Protein AF-0000000069990827 (afdb_homodimer)

Secondary structure (DSSP, 8-state):
--HHHHHHHHHHHHHT-HHHHHHHHT--HHHHHHHHHHHHHHHTS--EEEETTEEEE-HHHHHHHHHHHHHHHHHHHHHHH-SPPTT-SEEEEEEE-GGGIIIIIHHHHHHHHHH-TTEEEEEEE--HHHHHHHHHHTS-SEEEESS----TTEEEEEEE--EEEEEEESS---SBEEE---HHHHHHHHHH-GGGSS-SEEES-HHHHHHHHHHH--EEEEEHHHHHHHHHHTSEEEPTT---EE--EEEEEEGGG--HHHHHHHHHHHHHHHHT------B----/--HHHHHHHHHHHHHT-HHHHHHHHT--HHHHHHHHHHHHHHHTS--EEEETTEEEE-HHHHHHHHHHHHHHHHHHHHHHH-SPPTT-SEEEEEEE-GGGIIIIIHHHHHHHHHH-TTEEEEEEE--HHHHHHHHHHTS-SEEEESS----TTEEEEEEE--EEEEEEESS---SBEEE---HHHHHHHHHH-GGGSS-SEEES-HHHHHHHHHHH--EEEEEHHHHHHHHHHTSEEEPTT---EE--EEEEEEGGG--HHHHHHHHHHHHHHHH-------B-TT-

Sequence (574 aa):
MDIDLARTFLEIARCGSLVAAAEKLHVTQTAITARVQKLESQLDARLFVRNRAGARLTADGEAFVVYANQLVQTWDAARRNLPLPEGFNNMLHIGGEVSLCNPLILSWAKALREHIPTHALRTEIRDGEQLLRQLELGVLDAALVYQPTYWPGLQVEQLLEEKLILVRLVEQPDPYVYIDWGESFRRQHDAALPDKARAAASFNLGPVALQFILGNGGSGYFRTRVVQSYLDSGVMERVPKAPEFSYPTYLVYARERDSAALQKAFELLREIVRADTDWSQRWDPTTMDIDLARTFLEIARCGSLVAAAEKLHVTQTAITARVQKLESQLDARLFVRNRAGARLTADGEAFVVYANQLVQTWDAARRNLPLPEGFNNMLHIGGEVSLCNPLILSWAKALREHIPTHALRTEIRDGEQLLRQLELGVLDAALVYQPTYWPGLQVEQLLEEKLILVRLVEQPDPYVYIDWGESFRRQHDAALPDKARAAASFNLGPVALQFILGNGGSGYFRTRVVQSYLDSGVMERVPKAPEFSYPTYLVYARERDSAALQKAFELLREIVRADTDWSQRWDPTT

pLDDT: mean 87.71, std 11.28, range [26.8, 98.62]

Foldseek 3Di:
DPLVLLVLLLLCAVVQALCNSCVVVVHDSVVSVVSQVVVCVVVVHHQWDQDPVHTHGDPVVVVCNVVSVLSNVVVVLCVVCPPPPPQADAEAAEEEEPLCVPPQVVQLVVVCCVPVVNYHYHYYYDAPVVQQVCQVSVSHFKYKYQDDDDDPQKDKAFQDKKKWFKKWFPVAADDAEEEDQDDVCLVVVCVQPVVRSDGPHYYPHQVVVVVVCLVPTHMYIDICLQCVVVCVVVRMHTDPPDDMGIGTMMMMGGNVPDDPSVVVSVVSSSVVSVVSDRRHPCPPPPD/DPLVLLVLLLQCAVVQALCNSCVVVVHDSVVSVVSQVVVCVVVVHHQWDQDPVHTHGDPVVVVCNVVSVLSNVVVVLCVVCPPPPPQADEEAAEEEEPLCVPPQVVQLVVVCCVPVVNYHYHYYYDAPVVQQVCQVSVSHFKYKYQDDDDDPQKDKAFQDKKKWFKKWFPVAADDAEEEDQDDVCLVVCCVQPVVRSDGPHYYPHQVVVVVVCLVPTHMYIDICLQCVVVCVVVRMHTDPPDDMGIGTMMMMGGNVPDDPSVVVSVVSSSVVSVVSDRRHPCPPPPD

Solvent-accessible surface area (backbone atoms only — not comparable to full-atom values): 30481 Å² total; per-residue (Å²): 135,63,64,62,38,37,51,51,49,52,39,21,65,71,58,31,16,57,62,56,25,10,61,72,68,72,48,49,51,68,55,48,50,49,38,49,50,50,47,23,59,74,66,70,44,61,37,60,46,76,53,99,87,28,34,40,62,25,15,55,24,18,44,39,47,58,52,30,50,50,49,48,52,50,48,51,48,45,58,66,58,46,74,60,31,89,90,35,86,42,74,46,33,39,34,27,22,69,85,40,40,61,50,57,48,49,53,41,53,53,48,40,56,70,76,40,66,57,40,26,38,39,41,42,69,40,57,56,68,60,51,54,50,33,37,72,72,62,76,30,56,33,34,40,32,67,75,81,77,92,45,92,62,50,42,78,40,80,72,40,88,38,38,32,39,42,33,23,28,62,92,33,47,59,54,62,39,35,60,52,82,44,68,72,49,48,56,53,46,36,70,75,39,57,85,58,60,45,38,54,36,34,28,55,42,67,72,59,45,50,54,48,26,75,75,66,31,10,21,37,62,40,49,51,63,45,46,43,61,38,43,73,71,54,56,24,41,73,52,81,92,54,78,70,42,86,52,33,38,29,42,34,32,47,58,86,71,71,43,73,67,56,50,51,49,49,52,54,43,52,50,52,62,69,65,62,69,82,34,45,74,49,61,60,74,81,115,135,63,66,62,37,37,50,50,51,53,38,21,64,71,59,31,16,56,62,57,25,11,61,73,66,71,47,48,52,67,54,46,51,49,39,49,50,51,48,23,58,75,65,72,44,63,39,60,47,78,53,99,88,30,35,40,62,25,12,54,25,19,44,40,48,59,52,29,49,50,50,50,50,49,50,51,48,44,56,68,57,43,73,59,30,88,89,34,87,44,74,46,32,40,36,26,24,67,84,41,40,61,51,58,49,47,54,42,51,53,48,40,55,71,75,40,66,57,39,25,37,39,41,41,67,39,56,59,69,60,50,53,51,32,36,74,71,62,75,31,54,33,34,38,32,66,75,81,76,93,46,93,61,50,40,79,40,80,72,40,88,37,38,31,35,42,32,23,29,61,91,33,47,59,53,62,37,36,61,52,82,43,69,72,48,49,57,54,46,36,69,75,37,57,86,57,60,46,36,55,33,34,27,55,43,65,72,61,47,49,54,48,26,74,73,66,31,9,20,36,61,40,49,51,62,45,46,43,60,39,43,74,70,54,53,24,39,73,51,81,92,53,76,69,41,85,51,32,38,28,43,35,31,47,58,85,71,72,44,72,67,55,52,51,50,49,51,54,44,54,50,54,62,67,65,61,68,85,35,44,73,45,60,61,76,80,113

Nearest PDB structures (foldseek):
  4x6g-assembly1_D  TM=5.136E-01  e=3.764E-21  Pseudomonas aeruginosa PAO1
  5y2v-assembly1_C  TM=5.598E-01  e=6.022E-18  Synechocystis sp. PCC 6803 substr. Kazusa
  3k1n-assembly1_A  TM=5.178E-01  e=3.068E-19  Acinetobacter baylyi ADP1
  3k1m-assembly1_B  TM=5.231E-01  e=1.879E-18  Acinetobacter baylyi ADP1
  3k1p-assembly1_A  TM=5.487E-01  e=5.960E-16  Acinetobacter baylyi ADP1

InterPro domains:
  IPR000847 LysR, HTH, N-terminal domain [PF00126] (4-62)
  IPR000847 LysR, HTH, N-terminal domain [PR00039] (18-29)
  IPR000847 LysR, HTH, N-terminal domain [PR00039] (29-39)
  IPR000847 LysR, HTH, N-terminal domain [PR00039] (39-50)
  IPR000847 LysR, HTH, N-terminal domain [PS50931] (1-58)
  IPR005119 LysR, substrate-binding [PF03466] (88-271)
  IPR036388 Winged helix-like DNA-binding domain superfamily [G3DSA:1.10.10.10] (1-81)
  IPR036390 Winged helix DNA-binding domain superfamily [SSF46785] (1-101)

Organism: NCBI:txid53407

Structure (mmCIF, N/CA/C/O backbone):
data_AF-0000000069990827-model_v1
#
loop_
_entity.id
_entity.type
_entity.pdbx_description
1 polymer 'Transcriptional regulator'
#
loop_
_atom_site.group_PDB
_atom_site.id
_atom_site.type_symbol
_atom_site.label_atom_id
_atom_site.label_alt_id
_atom_site.label_comp_id
_atom_site.label_asym_id
_atom_site.label_entity_id
_atom_site.label_seq_id
_atom_site.pdbx_PDB_ins_code
_atom_site.Cartn_x
_atom_site.Cartn_y
_atom_site.Cartn_z
_atom_site.occupancy
_atom_site.B_iso_or_equiv
_atom_site.auth_seq_id
_atom_site.auth_comp_id
_atom_site.auth_asym_id
_atom_site.auth_atom_id
_atom_site.pdbx_PDB_model_num
ATOM 1 N N . MET A 1 1 ? 20.829 23.419 2.894 1 53.67 1 MET A N 1
ATOM 2 C CA . MET A 1 1 ? 20.887 22.603 1.685 1 53.67 1 MET A CA 1
ATOM 3 C C . MET A 1 1 ? 19.578 22.691 0.906 1 53.67 1 MET A C 1
ATOM 5 O O . MET A 1 1 ? 18.504 22.8 1.499 1 53.67 1 MET A O 1
ATOM 9 N N . ASP A 1 2 ? 19.657 23.075 -0.384 1 76.04 2 ASP A N 1
ATOM 10 C CA . ASP A 1 2 ? 18.623 23.215 -1.404 1 76.04 2 ASP A CA 1
ATOM 11 C C . ASP A 1 2 ? 18.049 21.855 -1.795 1 76.04 2 ASP A C 1
ATOM 13 O O . ASP A 1 2 ? 18.758 21.013 -2.349 1 76.04 2 ASP A O 1
ATOM 17 N N . ILE A 1 3 ? 16.899 21.576 -1.294 1 82.05 3 ILE A N 1
ATOM 18 C CA . ILE A 1 3 ? 16.224 20.305 -1.533 1 82.05 3 ILE A CA 1
ATOM 19 C C . ILE A 1 3 ? 16.263 19.971 -3.023 1 82.05 3 ILE A C 1
ATOM 21 O O . ILE A 1 3 ? 16.245 18.798 -3.403 1 82.05 3 ILE A O 1
ATOM 25 N N . ASP A 1 4 ? 16.414 20.967 -3.814 1 86.17 4 ASP A N 1
ATOM 26 C CA . ASP A 1 4 ? 16.439 20.774 -5.261 1 86.17 4 ASP A CA 1
ATOM 27 C C . ASP A 1 4 ? 17.71 20.048 -5.696 1 86.17 4 ASP A C 1
ATOM 29 O O . ASP A 1 4 ? 17.707 19.324 -6.694 1 86.17 4 ASP A O 1
ATOM 33 N N . LEU A 1 5 ? 18.697 20.236 -4.881 1 89.77 5 LEU A N 1
ATOM 34 C CA . LEU A 1 5 ? 19.936 19.524 -5.179 1 89.77 5 LEU A CA 1
ATOM 35 C C . LEU A 1 5 ? 19.756 18.021 -4.995 1 89.77 5 LEU A C 1
ATOM 37 O O . LEU A 1 5 ? 20.188 17.232 -5.839 1 89.77 5 LEU A O 1
ATOM 41 N N . ALA A 1 6 ? 19.073 17.72 -3.922 1 89.36 6 ALA A N 1
ATOM 42 C CA . ALA A 1 6 ? 18.823 16.306 -3.653 1 89.36 6 ALA A CA 1
ATOM 43 C C . ALA A 1 6 ? 17.883 15.707 -4.695 1 89.36 6 ALA A C 1
ATOM 45 O O . ALA A 1 6 ? 18.094 14.584 -5.159 1 89.36 6 ALA A O 1
ATOM 46 N N . ARG A 1 7 ? 16.924 16.429 -5.082 1 88.87 7 ARG A N 1
ATOM 47 C CA . ARG A 1 7 ? 15.974 15.977 -6.094 1 88.87 7 ARG A CA 1
ATOM 48 C C . ARG A 1 7 ? 16.661 15.784 -7.442 1 88.87 7 ARG A C 1
ATOM 50 O O . ARG A 1 7 ? 16.395 14.808 -8.147 1 88.87 7 ARG A O 1
ATOM 57 N N . THR A 1 8 ? 17.453 16.76 -7.753 1 90.71 8 THR A N 1
ATOM 58 C CA . THR A 1 8 ? 18.219 16.685 -8.992 1 90.71 8 THR A CA 1
ATOM 59 C C . THR A 1 8 ? 19.118 15.452 -8.998 1 90.71 8 THR A C 1
ATOM 61 O O . THR A 1 8 ? 19.159 14.712 -9.983 1 90.71 8 THR A O 1
ATOM 64 N N . PHE A 1 9 ? 19.737 15.219 -7.91 1 91.6 9 PHE A N 1
ATOM 65 C CA . PHE A 1 9 ? 20.607 14.059 -7.756 1 91.6 9 PHE A CA 1
ATOM 66 C C . PHE A 1 9 ? 19.829 12.766 -7.97 1 91.6 9 PHE A C 1
ATOM 68 O O . PHE A 1 9 ? 20.259 11.896 -8.73 1 91.6 9 PHE A O 1
ATOM 75 N N . LEU A 1 10 ? 18.716 12.715 -7.317 1 86.86 10 LEU A N 1
ATOM 76 C CA . LEU A 1 10 ? 17.924 11.493 -7.403 1 86.86 10 LEU A CA 1
ATOM 77 C C . LEU A 1 10 ? 17.427 11.266 -8.826 1 86.86 10 LEU A C 1
ATOM 79 O O . LEU A 1 10 ? 17.367 10.127 -9.294 1 86.86 10 LEU A O 1
ATOM 83 N N . GLU A 1 11 ? 17.134 12.319 -9.481 1 87.49 11 GLU A N 1
ATOM 84 C CA . GLU A 1 11 ? 16.649 12.198 -10.853 1 87.49 11 GLU A CA 1
ATOM 85 C C . GLU A 1 11 ? 17.758 11.728 -11.791 1 87.49 11 GLU A C 1
ATOM 87 O O . GLU A 1 11 ? 17.52 10.907 -12.678 1 87.49 11 GLU A O 1
ATOM 92 N N . ILE A 1 12 ? 18.89 12.233 -11.591 1 88.47 12 ILE A N 1
ATOM 93 C CA . ILE A 1 12 ? 20.025 11.802 -12.399 1 88.47 12 ILE A CA 1
ATOM 94 C C . ILE A 1 12 ? 20.315 10.326 -12.136 1 88.47 12 ILE A C 1
ATOM 96 O O . ILE A 1 12 ? 20.571 9.561 -13.069 1 88.47 12 ILE A O 1
ATOM 100 N N . ALA A 1 13 ? 20.306 10.014 -10.891 1 84.05 13 ALA A N 1
ATOM 101 C CA . ALA A 1 13 ? 20.572 8.628 -10.515 1 84.05 13 ALA A CA 1
ATOM 102 C C . ALA A 1 13 ? 19.585 7.678 -11.185 1 84.05 13 ALA A C 1
ATOM 104 O O . ALA A 1 13 ? 19.957 6.579 -11.603 1 84.05 13 ALA A O 1
ATOM 105 N N . ARG A 1 14 ? 18.449 8.107 -11.231 1 75.83 14 ARG A N 1
ATOM 106 C CA . ARG A 1 14 ? 17.385 7.292 -11.808 1 75.83 14 ARG A CA 1
ATOM 107 C C . ARG A 1 14 ? 17.526 7.199 -13.324 1 75.83 14 ARG A C 1
ATOM 109 O O . ARG A 1 14 ? 17.398 6.117 -13.899 1 75.83 14 ARG A O 1
ATOM 116 N N . CYS A 1 15 ? 17.823 8.343 -13.972 1 78.19 15 CYS A N 1
ATOM 117 C CA . CYS A 1 15 ? 17.874 8.432 -15.427 1 78.19 15 CYS A CA 1
ATOM 118 C C . CYS A 1 15 ? 19.212 7.931 -15.957 1 78.19 15 CYS A C 1
ATOM 120 O O . CYS A 1 15 ? 19.322 7.565 -17.129 1 78.19 15 CYS A O 1
ATOM 122 N N . GLY A 1 16 ? 20.202 7.974 -15.139 1 80.72 16 GLY A N 1
ATOM 123 C CA . GLY A 1 16 ? 21.549 7.622 -15.558 1 80.72 16 GLY A CA 1
ATOM 124 C C . GLY A 1 16 ? 22.16 8.631 -16.512 1 80.72 16 GLY A C 1
ATOM 125 O O . GLY A 1 16 ? 23.129 8.325 -17.21 1 80.72 16 GLY A O 1
ATOM 126 N N . SER A 1 17 ? 21.498 9.745 -16.614 1 86.62 17 SER A N 1
ATOM 127 C CA . SER A 1 17 ? 21.924 10.768 -17.563 1 86.62 17 SER A CA 1
ATOM 128 C C . SER A 1 17 ? 21.544 12.164 -17.08 1 86.62 17 SER A C 1
ATOM 130 O O . SER A 1 17 ? 20.434 12.376 -16.589 1 86.62 17 SER A O 1
ATOM 132 N N . LEU A 1 18 ? 22.555 13.095 -17.229 1 88.82 18 LEU A N 1
ATOM 133 C CA . LEU A 1 18 ? 22.286 14.478 -16.85 1 88.82 18 LEU A CA 1
ATOM 134 C C . LEU A 1 18 ? 21.304 15.126 -17.819 1 88.82 18 LEU A C 1
ATOM 136 O O . LEU A 1 18 ? 20.424 15.883 -17.404 1 88.82 18 LEU A O 1
ATOM 140 N N . VAL A 1 19 ? 21.485 14.722 -19.068 1 87.29 19 VAL A N 1
ATOM 141 C CA . VAL A 1 19 ? 20.63 15.303 -20.098 1 87.29 19 VAL A CA 1
ATOM 142 C C . VAL A 1 19 ? 19.192 14.828 -19.904 1 87.29 19 VAL A C 1
ATOM 144 O O . VAL A 1 19 ? 18.254 15.625 -19.973 1 87.29 19 VAL A O 1
ATOM 147 N N . ALA A 1 20 ? 19.115 13.588 -19.621 1 86.37 20 ALA A N 1
ATOM 148 C CA . ALA A 1 20 ? 17.783 13.028 -19.409 1 86.37 20 ALA A CA 1
ATOM 149 C C . ALA A 1 20 ? 17.129 13.626 -18.167 1 86.37 20 ALA A C 1
ATOM 151 O O . ALA A 1 20 ? 15.931 13.919 -18.168 1 86.37 20 ALA A O 1
ATOM 152 N N . ALA A 1 21 ? 17.875 13.77 -17.171 1 88.76 21 ALA A N 1
ATOM 153 C CA . ALA A 1 21 ? 17.376 14.374 -15.938 1 88.76 21 ALA A CA 1
ATOM 154 C C . ALA A 1 21 ? 16.952 15.822 -16.171 1 88.76 21 ALA A C 1
ATOM 156 O O . ALA A 1 21 ? 15.944 16.275 -15.622 1 88.76 21 ALA A O 1
ATOM 157 N N . ALA A 1 22 ? 17.696 16.535 -16.934 1 90.55 22 ALA A N 1
ATOM 158 C CA . ALA A 1 22 ? 17.364 17.921 -17.255 1 90.55 22 ALA A CA 1
ATOM 159 C C . ALA A 1 22 ? 16.017 18.012 -17.966 1 90.55 22 ALA A C 1
ATOM 161 O O . ALA A 1 22 ? 15.196 18.874 -17.645 1 90.55 22 ALA A O 1
ATOM 162 N N . GLU A 1 23 ? 15.847 17.15 -18.833 1 86.54 23 GLU A N 1
ATOM 163 C CA . GLU A 1 23 ? 14.584 17.099 -19.563 1 86.54 23 GLU A CA 1
ATOM 164 C C . GLU A 1 23 ? 13.416 16.808 -18.625 1 86.54 23 GLU A C 1
ATOM 166 O O . GLU A 1 23 ? 12.376 17.466 -18.698 1 86.54 23 GLU A O 1
ATOM 171 N N . LYS A 1 24 ? 13.723 15.902 -17.772 1 82.15 24 LYS A N 1
ATOM 172 C CA . LYS A 1 24 ? 12.669 15.47 -16.858 1 82.15 24 LYS A CA 1
ATOM 173 C C . LYS A 1 24 ? 12.318 16.574 -15.864 1 82.15 24 LYS A C 1
ATOM 175 O O . LYS A 1 24 ? 11.151 16.746 -15.507 1 82.15 24 LYS A O 1
ATOM 180 N N . LEU A 1 25 ? 13.271 17.297 -15.468 1 84.79 25 LEU A N 1
ATOM 181 C CA . LEU A 1 25 ? 13.081 18.329 -14.455 1 84.79 25 LEU A CA 1
ATOM 182 C C . LEU A 1 25 ? 12.794 19.68 -15.101 1 84.79 25 LEU A C 1
ATOM 184 O O . LEU A 1 25 ? 12.656 20.689 -14.406 1 84.79 25 LEU A O 1
ATOM 188 N N . HIS A 1 26 ? 12.739 19.656 -16.385 1 87.82 26 HIS A N 1
ATOM 189 C CA . HIS A 1 26 ? 12.43 20.856 -17.155 1 87.82 26 HIS A CA 1
ATOM 190 C C . HIS A 1 26 ? 13.405 21.983 -16.834 1 87.82 26 HIS A C 1
ATOM 192 O O . HIS A 1 26 ? 12.988 23.109 -16.552 1 87.82 26 HIS A O 1
ATOM 198 N N . VAL A 1 27 ? 14.63 21.632 -16.806 1 89.57 27 VAL A N 1
ATOM 199 C CA . VAL A 1 27 ? 15.712 22.596 -16.636 1 89.57 27 VAL A CA 1
ATOM 200 C C . VAL A 1 27 ? 16.79 22.355 -17.689 1 89.57 27 VAL A C 1
ATOM 202 O O . VAL A 1 27 ? 16.731 21.372 -18.433 1 89.57 27 VAL A O 1
ATOM 205 N N . THR A 1 28 ? 17.686 23.332 -17.836 1 89.21 28 THR A N 1
ATOM 206 C CA . THR A 1 28 ? 18.769 23.19 -18.803 1 89.21 28 THR A CA 1
ATOM 207 C C . THR A 1 28 ? 19.844 22.244 -18.276 1 89.21 28 THR A C 1
ATOM 209 O O . THR A 1 28 ? 19.953 22.031 -17.067 1 89.21 28 THR A O 1
ATOM 212 N N . GLN A 1 29 ? 20.478 21.719 -19.2 1 88.16 29 GLN A N 1
ATOM 213 C CA . GLN A 1 29 ? 21.592 20.851 -18.833 1 88.16 29 GLN A CA 1
ATOM 214 C C . GLN A 1 29 ? 22.625 21.605 -18.001 1 88.16 29 GLN A C 1
ATOM 216 O O . GLN A 1 29 ? 23.231 21.037 -17.09 1 88.16 29 GLN A O 1
ATOM 221 N N . THR A 1 30 ? 22.785 22.834 -18.338 1 91.19 30 THR A N 1
ATOM 222 C CA . THR A 1 30 ? 23.729 23.663 -17.597 1 91.19 30 THR A CA 1
ATOM 223 C C . THR A 1 30 ? 23.287 23.819 -16.144 1 91.19 30 THR A C 1
ATOM 225 O O . THR A 1 30 ? 24.112 23.772 -15.23 1 91.19 30 THR A O 1
ATOM 228 N N . ALA A 1 31 ? 22.014 23.967 -15.976 1 91.43 31 ALA A N 1
ATOM 229 C CA . ALA A 1 31 ? 21.46 24.109 -14.632 1 91.43 31 ALA A CA 1
ATOM 230 C C . ALA A 1 31 ? 21.645 22.828 -13.824 1 91.43 31 ALA A C 1
ATOM 232 O O . ALA A 1 31 ? 22.006 22.876 -12.645 1 91.43 31 ALA A O 1
ATOM 233 N N . ILE A 1 32 ? 21.363 21.725 -14.457 1 92.54 32 ILE A N 1
ATOM 234 C CA . ILE A 1 32 ? 21.517 20.43 -13.804 1 92.54 32 ILE A CA 1
ATOM 235 C C . ILE A 1 32 ? 22.975 20.229 -13.395 1 92.54 32 ILE A C 1
ATOM 237 O O . ILE A 1 32 ? 23.257 19.74 -12.298 1 92.54 32 ILE A O 1
ATOM 241 N N . THR A 1 33 ? 23.9 20.561 -14.255 1 91.5 33 THR A N 1
ATOM 242 C CA . THR A 1 33 ? 25.328 20.417 -13.994 1 91.5 33 THR A CA 1
ATOM 243 C C . THR A 1 33 ? 25.757 21.301 -12.827 1 91.5 33 THR A C 1
ATOM 245 O O . THR A 1 33 ? 26.511 20.865 -11.955 1 91.5 33 THR A O 1
ATOM 248 N N . ALA A 1 34 ? 25.234 22.456 -12.832 1 92.95 34 ALA A N 1
ATOM 249 C CA . ALA A 1 34 ? 25.552 23.388 -11.753 1 92.95 34 ALA A CA 1
ATOM 250 C C . ALA A 1 34 ? 25.038 22.872 -10.413 1 92.95 34 ALA A C 1
ATOM 252 O O . ALA A 1 34 ? 25.708 23.015 -9.387 1 92.95 34 ALA A O 1
ATOM 253 N N . ARG A 1 35 ? 23.85 22.36 -10.395 1 92.54 35 ARG A N 1
ATOM 254 C CA . ARG A 1 35 ? 23.247 21.811 -9.184 1 92.54 35 ARG A CA 1
ATOM 255 C C . ARG A 1 35 ? 24.076 20.654 -8.636 1 92.54 35 ARG A C 1
ATOM 257 O O . ARG A 1 35 ? 24.286 20.554 -7.425 1 92.54 35 ARG A O 1
ATOM 264 N N . VAL A 1 36 ? 24.571 19.858 -9.571 1 92.08 36 VAL A N 1
ATOM 265 C CA . VAL A 1 36 ? 25.368 18.703 -9.17 1 92.08 36 VAL A CA 1
ATOM 266 C C . VAL A 1 36 ? 26.699 19.171 -8.586 1 92.08 36 VAL A C 1
ATOM 268 O O . VAL A 1 36 ? 27.144 18.663 -7.554 1 92.08 36 VAL A O 1
ATOM 271 N N . GLN A 1 37 ? 27.271 20.075 -9.25 1 92.62 37 GLN A N 1
ATOM 272 C CA . GLN A 1 37 ? 28.549 20.606 -8.788 1 92.62 37 GLN A CA 1
ATOM 273 C C . GLN A 1 37 ? 28.413 21.245 -7.409 1 92.62 37 GLN A C 1
ATOM 275 O O . GLN A 1 37 ? 29.274 21.063 -6.547 1 92.62 37 GLN A O 1
ATOM 280 N N . LYS A 1 38 ? 27.376 21.999 -7.297 1 92.03 38 LYS A N 1
ATOM 281 C CA . LYS A 1 38 ? 27.122 22.632 -6.006 1 92.03 38 LYS A CA 1
ATOM 282 C C . LYS A 1 38 ? 26.936 21.588 -4.909 1 92.03 38 LYS A C 1
ATOM 284 O O . LYS A 1 38 ? 27.491 21.722 -3.817 1 92.03 38 LYS A O 1
ATOM 289 N N . LEU A 1 39 ? 26.158 20.583 -5.154 1 91.76 39 LEU A N 1
ATOM 290 C CA . LEU A 1 39 ? 25.908 19.506 -4.202 1 91.76 39 LEU A CA 1
ATOM 291 C C . LEU A 1 39 ? 27.205 18.792 -3.837 1 91.76 39 LEU A C 1
ATOM 293 O O . LEU A 1 39 ? 27.469 18.538 -2.659 1 91.76 39 LEU A O 1
ATOM 297 N N . GLU A 1 40 ? 28.009 18.489 -4.873 1 92.81 40 GLU A N 1
ATOM 298 C CA . GLU A 1 40 ? 29.282 17.808 -4.655 1 92.81 40 GLU A CA 1
ATOM 299 C C . GLU A 1 40 ? 30.239 18.675 -3.841 1 92.81 40 GLU A C 1
ATOM 301 O O . GLU A 1 40 ? 30.969 18.168 -2.987 1 92.81 40 GLU A O 1
ATOM 306 N N . SER A 1 41 ? 30.149 19.95 -4.132 1 90.22 41 SER A N 1
ATOM 307 C CA . SER A 1 41 ? 30.977 20.893 -3.386 1 90.22 41 SER A CA 1
ATOM 308 C C . SER A 1 41 ? 30.571 20.944 -1.917 1 90.22 41 SER A C 1
ATOM 310 O O . SER A 1 41 ? 31.428 20.978 -1.031 1 90.22 41 SER A O 1
ATOM 312 N N . GLN A 1 42 ? 29.323 20.95 -1.66 1 87.83 42 GLN A N 1
ATOM 313 C CA . GLN A 1 42 ? 28.808 21.014 -0.296 1 87.83 42 GLN A CA 1
ATOM 314 C C . GLN A 1 42 ? 29.157 19.75 0.484 1 87.83 42 GLN A C 1
ATOM 316 O O . GLN A 1 42 ? 29.395 19.805 1.692 1 87.83 42 GLN A O 1
ATOM 321 N N . LEU A 1 43 ? 29.179 18.696 -0.254 1 86.87 43 LEU A N 1
ATOM 322 C CA . LEU A 1 43 ? 29.417 17.409 0.39 1 86.87 43 LEU A CA 1
ATOM 323 C C . LEU A 1 43 ? 30.9 17.054 0.363 1 86.87 43 LEU A C 1
ATOM 325 O O . LEU A 1 43 ? 31.324 16.094 1.011 1 86.87 43 LEU A O 1
ATOM 329 N N . ASP A 1 44 ? 31.64 17.883 -0.368 1 86.88 44 ASP A N 1
ATOM 330 C CA . ASP A 1 44 ? 33.054 17.604 -0.596 1 86.88 44 ASP A CA 1
ATOM 331 C C . ASP A 1 44 ? 33.259 16.176 -1.097 1 86.88 44 ASP A C 1
ATOM 333 O O . ASP A 1 44 ? 34.064 15.427 -0.54 1 86.88 44 ASP A O 1
ATOM 337 N N . ALA A 1 45 ? 32.436 15.811 -2.082 1 88.19 45 ALA A N 1
ATOM 338 C CA . ALA A 1 45 ? 32.47 14.477 -2.676 1 88.19 45 ALA A CA 1
ATOM 339 C C . ALA A 1 45 ? 31.966 14.504 -4.116 1 88.19 45 ALA A C 1
ATOM 341 O O . ALA A 1 45 ? 31.127 15.336 -4.471 1 88.19 45 ALA A O 1
ATOM 342 N N . ARG A 1 46 ? 32.505 13.627 -4.927 1 91.07 46 ARG A N 1
ATOM 343 C CA . ARG A 1 46 ? 31.975 13.407 -6.268 1 91.07 46 ARG A CA 1
ATOM 344 C C . ARG A 1 46 ? 30.895 12.331 -6.261 1 91.07 46 ARG A C 1
ATOM 346 O O . ARG A 1 46 ? 31.095 11.247 -5.708 1 91.07 46 ARG A O 1
ATOM 353 N N . LEU A 1 47 ? 29.808 12.753 -6.791 1 90.61 47 LEU A N 1
ATOM 354 C CA . LEU A 1 47 ? 28.665 11.852 -6.692 1 90.61 47 LEU A CA 1
ATOM 355 C C . LEU A 1 47 ? 28.451 11.099 -8.001 1 90.61 47 LEU A C 1
ATOM 357 O O . LEU A 1 47 ? 27.835 10.031 -8.014 1 90.61 47 LEU A O 1
ATOM 361 N N . PHE A 1 48 ? 29.017 11.677 -9.104 1 92.3 48 PHE A N 1
ATOM 362 C CA . PHE A 1 48 ? 28.838 11.062 -10.413 1 92.3 48 PHE A CA 1
ATOM 363 C C . PHE A 1 48 ? 30.163 10.982 -11.161 1 92.3 48 PHE A C 1
ATOM 365 O O . PHE A 1 48 ? 31.024 11.85 -11.003 1 92.3 48 PHE A O 1
ATOM 372 N N . VAL A 1 49 ? 30.243 9.803 -11.874 1 89.39 49 VAL A N 1
ATOM 373 C CA . VAL A 1 49 ? 31.257 9.722 -12.919 1 89.39 49 VAL A CA 1
ATOM 374 C C . VAL A 1 49 ? 30.613 9.955 -14.284 1 89.39 49 VAL A C 1
ATOM 376 O O . VAL A 1 49 ? 29.628 9.299 -14.632 1 89.39 49 VAL A O 1
ATOM 379 N N . ARG A 1 50 ? 31.113 11.009 -14.897 1 82.5 50 ARG A N 1
ATOM 380 C CA . ARG A 1 50 ? 30.53 11.373 -16.185 1 82.5 50 ARG A CA 1
ATOM 381 C C . ARG A 1 50 ? 31.354 10.81 -17.338 1 82.5 50 ARG A C 1
ATOM 383 O O . ARG A 1 50 ? 32.585 10.875 -17.318 1 82.5 50 ARG A O 1
ATOM 390 N N . ASN A 1 51 ? 30.742 9.919 -18.044 1 76.12 51 ASN A N 1
ATOM 391 C CA . ASN A 1 51 ? 31.376 9.427 -19.262 1 76.12 51 ASN A CA 1
ATOM 392 C C . ASN A 1 51 ? 30.444 9.54 -20.465 1 76.12 51 ASN A C 1
ATOM 394 O O . ASN A 1 51 ? 29.396 10.183 -20.385 1 76.12 51 ASN A O 1
ATOM 398 N N . ARG A 1 52 ? 30.933 9.085 -21.685 1 70.99 52 ARG A N 1
ATOM 399 C CA . ARG A 1 52 ? 30.162 9.156 -22.922 1 70.99 52 ARG A CA 1
ATOM 400 C C . ARG A 1 52 ? 28.832 8.422 -22.782 1 70.99 52 ARG A C 1
ATOM 402 O O . ARG A 1 52 ? 27.854 8.768 -23.447 1 70.99 52 ARG A O 1
ATOM 409 N N . ALA A 1 53 ? 28.789 7.503 -21.886 1 66.69 53 ALA A N 1
ATOM 410 C CA . ALA A 1 53 ? 27.61 6.657 -21.719 1 66.69 53 ALA A CA 1
ATOM 411 C C . ALA A 1 53 ? 26.601 7.302 -20.773 1 66.69 53 ALA A C 1
ATOM 413 O O . ALA A 1 53 ? 25.461 6.844 -20.666 1 66.69 53 ALA A O 1
ATOM 414 N N . GLY A 1 54 ? 26.948 8.423 -20.168 1 79.98 54 GLY A N 1
ATOM 415 C CA . GLY A 1 54 ? 26.038 9.09 -19.25 1 79.98 54 GLY A CA 1
ATOM 416 C C . GLY A 1 54 ? 26.653 9.356 -17.889 1 79.98 54 GLY A C 1
ATOM 417 O O . GLY A 1 54 ? 27.835 9.692 -17.79 1 79.98 54 GLY A O 1
ATOM 418 N N . ALA A 1 55 ? 25.784 9.444 -16.892 1 85.69 55 ALA A N 1
ATOM 419 C CA . ALA A 1 55 ? 26.201 9.726 -15.521 1 85.69 55 ALA A CA 1
ATOM 420 C C . ALA A 1 55 ? 25.976 8.516 -14.619 1 85.69 55 ALA A C 1
ATOM 422 O O . ALA A 1 55 ? 24.854 8.017 -14.507 1 85.69 55 ALA A O 1
ATOM 423 N N . ARG A 1 56 ? 27.077 8.023 -14.098 1 82.52 56 ARG A N 1
ATOM 424 C CA . ARG A 1 56 ? 27.008 6.897 -13.173 1 82.52 56 ARG A CA 1
ATOM 425 C C . ARG A 1 56 ? 27.383 7.325 -11.758 1 82.52 56 ARG A C 1
ATOM 427 O O . ARG A 1 56 ? 28.251 8.181 -11.573 1 82.52 56 ARG A O 1
ATOM 434 N N . LEU A 1 57 ? 26.708 6.728 -10.83 1 82.06 57 LEU A N 1
ATOM 435 C CA . LEU A 1 57 ? 26.949 7.076 -9.434 1 82.06 57 LEU A CA 1
ATOM 436 C C . LEU A 1 57 ? 28.33 6.607 -8.988 1 82.06 57 LEU A C 1
ATOM 438 O O . LEU A 1 57 ? 28.771 5.517 -9.36 1 82.06 57 LEU A O 1
ATOM 442 N N . THR A 1 58 ? 29.092 7.503 -8.304 1 80.8 58 THR A N 1
ATOM 443 C CA . THR A 1 58 ? 30.266 7.08 -7.549 1 80.8 58 THR A CA 1
ATOM 444 C C . THR A 1 58 ? 29.854 6.314 -6.295 1 80.8 58 THR A C 1
ATOM 446 O O . THR A 1 58 ? 28.663 6.166 -6.014 1 80.8 58 THR A O 1
ATOM 449 N N . ALA A 1 59 ? 30.835 5.921 -5.571 1 69.6 59 ALA A N 1
ATOM 450 C CA . ALA A 1 59 ? 30.555 5.295 -4.282 1 69.6 59 ALA A CA 1
ATOM 451 C C . ALA A 1 59 ? 29.858 6.272 -3.339 1 69.6 59 ALA A C 1
ATOM 453 O O . ALA A 1 59 ? 28.896 5.908 -2.658 1 69.6 59 ALA A O 1
ATOM 454 N N . ASP A 1 60 ? 30.341 7.409 -3.38 1 77.39 60 ASP A N 1
ATOM 455 C CA . ASP A 1 60 ? 29.726 8.465 -2.582 1 77.39 60 ASP A CA 1
ATOM 456 C C . ASP A 1 60 ? 28.316 8.776 -3.076 1 77.39 60 ASP A C 1
ATOM 458 O O . ASP A 1 60 ? 27.42 9.059 -2.277 1 77.39 60 ASP A O 1
ATOM 462 N N . GLY A 1 61 ? 28.108 8.744 -4.338 1 81.31 61 GLY A N 1
ATOM 463 C CA . GLY A 1 61 ? 26.788 8.967 -4.907 1 81.31 61 GLY A CA 1
ATOM 464 C C . GLY A 1 61 ? 25.772 7.923 -4.486 1 81.31 61 GLY A C 1
ATOM 465 O O . GLY A 1 61 ? 24.636 8.257 -4.143 1 81.31 61 GLY A O 1
ATOM 466 N N . GLU A 1 62 ? 26.137 6.784 -4.453 1 70.07 62 GLU A N 1
ATOM 467 C CA . GLU A 1 62 ? 25.262 5.69 -4.043 1 70.07 62 GLU A CA 1
ATOM 468 C C . GLU A 1 62 ? 24.861 5.823 -2.577 1 70.07 62 GLU A C 1
ATOM 470 O O . GLU A 1 62 ? 23.694 5.636 -2.228 1 70.07 62 GLU A O 1
ATOM 475 N N . ALA A 1 63 ? 25.912 6.07 -1.762 1 66.78 63 ALA A N 1
ATOM 476 C CA . ALA A 1 63 ? 25.629 6.301 -0.348 1 66.78 63 ALA A CA 1
ATOM 477 C C . ALA A 1 63 ? 24.665 7.47 -0.165 1 66.78 63 ALA A C 1
ATOM 479 O O . ALA A 1 63 ? 23.783 7.427 0.696 1 66.78 63 ALA A O 1
ATOM 480 N N . PHE A 1 64 ? 24.818 8.385 -1.041 1 79.57 64 PHE A N 1
ATOM 481 C CA . PHE A 1 64 ? 24.041 9.608 -0.879 1 79.57 64 PHE A CA 1
ATOM 482 C C . PHE A 1 64 ? 22.598 9.395 -1.321 1 79.57 64 PHE A C 1
ATOM 484 O O . PHE A 1 64 ? 21.708 10.161 -0.945 1 79.57 64 PHE A O 1
ATOM 491 N N . VAL A 1 65 ? 22.348 8.301 -2.08 1 76.25 65 VAL A N 1
ATOM 492 C CA . VAL A 1 65 ? 20.988 8.031 -2.535 1 76.25 65 VAL A CA 1
ATOM 493 C C . VAL A 1 65 ? 20.063 7.866 -1.331 1 76.25 65 VAL A C 1
ATOM 495 O O . VAL A 1 65 ? 18.956 8.409 -1.312 1 76.25 65 VAL A O 1
ATOM 498 N N . VAL A 1 66 ? 20.543 7.236 -0.371 1 63.57 66 VAL A N 1
ATOM 499 C CA . VAL A 1 66 ? 19.753 6.988 0.831 1 63.57 66 VAL A CA 1
ATOM 500 C C . VAL A 1 66 ? 19.467 8.308 1.542 1 63.57 66 VAL A C 1
ATOM 502 O O . VAL A 1 66 ? 18.319 8.597 1.888 1 63.57 66 VAL A O 1
ATOM 505 N N . TYR A 1 67 ? 20.498 9.083 1.634 1 72.96 67 TYR A N 1
ATOM 506 C CA . TYR A 1 67 ? 20.36 10.364 2.317 1 72.96 67 TYR A CA 1
ATOM 507 C C . TYR A 1 67 ? 19.492 11.323 1.511 1 72.96 67 TYR A C 1
ATOM 509 O O . TYR A 1 67 ? 18.675 12.054 2.074 1 72.96 67 TYR A O 1
ATOM 517 N N . ALA A 1 68 ? 19.716 11.252 0.222 1 82.58 68 ALA A N 1
ATOM 518 C CA . ALA A 1 68 ? 18.942 12.142 -0.64 1 82.58 68 ALA A CA 1
ATOM 519 C C . ALA A 1 68 ? 17.451 11.831 -0.552 1 82.58 68 ALA A C 1
ATOM 521 O O . ALA A 1 68 ? 16.625 12.741 -0.445 1 82.58 68 ALA A O 1
ATOM 522 N N . ASN A 1 69 ? 17.2 10.555 -0.536 1 74.2 69 ASN A N 1
ATOM 523 C CA . ASN A 1 69 ? 15.807 10.142 -0.4 1 74.2 69 ASN A CA 1
ATOM 524 C C . ASN A 1 69 ? 15.215 10.595 0.932 1 74.2 69 ASN A C 1
ATOM 526 O O . ASN A 1 69 ? 14.098 11.111 0.976 1 74.2 69 ASN A O 1
ATOM 530 N N . GLN A 1 70 ? 15.976 10.424 1.934 1 71.25 70 GLN A N 1
ATOM 531 C CA . GLN A 1 70 ? 15.536 10.831 3.264 1 71.25 70 GLN A CA 1
ATOM 532 C C . GLN A 1 70 ? 15.3 12.338 3.329 1 71.25 70 GLN A C 1
ATOM 534 O O . GLN A 1 70 ? 14.314 12.793 3.913 1 71.25 70 GLN A O 1
ATOM 539 N N . LEU A 1 71 ? 16.211 13.052 2.672 1 79.2 71 LEU A N 1
ATOM 540 C CA . LEU A 1 71 ? 16.094 14.506 2.66 1 79.2 71 LEU A CA 1
ATOM 541 C C . LEU A 1 71 ? 14.827 14.944 1.932 1 79.2 71 LEU A C 1
ATOM 543 O O . LEU A 1 71 ? 14.076 15.782 2.433 1 79.2 71 LEU A O 1
ATOM 547 N N . VAL A 1 72 ? 14.645 14.276 0.882 1 80.87 72 VAL A N 1
ATOM 548 C CA . VAL A 1 72 ? 13.495 14.665 0.071 1 80.87 72 VAL A CA 1
ATOM 549 C C . VAL A 1 72 ? 12.203 14.275 0.785 1 80.87 72 VAL A C 1
ATOM 551 O O . VAL A 1 72 ? 11.262 15.069 0.858 1 80.87 72 VAL A O 1
ATOM 554 N N . GLN A 1 73 ? 12.188 13.122 1.364 1 73.35 73 GLN A N 1
ATOM 555 C CA . GLN A 1 73 ? 11.005 12.663 2.085 1 73.35 73 GLN A CA 1
ATOM 556 C C . GLN A 1 73 ? 10.713 13.557 3.287 1 73.35 73 GLN A C 1
ATOM 558 O O . GLN A 1 73 ? 9.559 13.907 3.541 1 73.35 73 GLN A O 1
ATOM 563 N N . THR A 1 74 ? 11.735 13.913 3.963 1 71.64 74 THR A N 1
ATOM 564 C CA . THR A 1 74 ? 11.59 14.762 5.141 1 71.64 74 THR A CA 1
ATOM 565 C C . THR A 1 74 ? 11.094 16.151 4.75 1 71.64 74 THR A C 1
ATOM 567 O O . THR A 1 74 ? 10.2 16.702 5.396 1 71.64 74 THR A O 1
ATOM 570 N N . TRP A 1 75 ? 11.697 16.622 3.679 1 74.53 75 TRP A N 1
ATOM 571 C CA . TRP A 1 75 ? 11.283 17.935 3.195 1 74.53 75 TRP A CA 1
ATOM 572 C C . TRP A 1 75 ? 9.822 17.919 2.759 1 74.53 75 TRP A C 1
ATOM 574 O O . TRP A 1 75 ? 9.052 18.814 3.116 1 74.53 75 TRP A O 1
ATOM 584 N N . ASP A 1 76 ? 9.507 16.879 2.044 1 74.59 76 ASP A N 1
ATOM 585 C CA . ASP A 1 76 ? 8.13 16.763 1.574 1 74.59 76 ASP A CA 1
ATOM 586 C C . ASP A 1 76 ? 7.158 16.639 2.745 1 74.59 76 ASP A C 1
ATOM 588 O O . ASP A 1 76 ? 6.083 17.243 2.733 1 74.59 76 ASP A O 1
ATOM 592 N N . ALA A 1 77 ? 7.563 15.902 3.689 1 70.97 77 ALA A N 1
ATOM 593 C CA . ALA A 1 77 ? 6.747 15.771 4.893 1 70.97 77 ALA A CA 1
ATOM 594 C C . ALA A 1 77 ? 6.611 17.111 5.612 1 70.97 77 ALA A C 1
ATOM 596 O O . ALA A 1 77 ? 5.523 17.468 6.071 1 70.97 77 ALA A O 1
ATOM 597 N N . ALA A 1 78 ? 7.68 17.821 5.686 1 73.22 78 ALA A N 1
ATOM 598 C CA . ALA A 1 78 ? 7.66 19.128 6.337 1 73.22 78 ALA A CA 1
ATOM 599 C C . ALA A 1 78 ? 6.721 20.088 5.611 1 73.22 78 ALA A C 1
ATOM 601 O O . ALA A 1 78 ? 5.953 20.814 6.246 1 73.22 78 ALA A O 1
ATOM 602 N N . ARG A 1 79 ? 6.869 20.03 4.353 1 71.7 79 ARG A N 1
ATOM 603 C CA . ARG A 1 79 ? 6.041 20.914 3.54 1 71.7 79 ARG A CA 1
ATOM 604 C C . ARG A 1 79 ? 4.561 20.588 3.709 1 71.7 79 ARG A C 1
ATOM 606 O O . ARG A 1 79 ? 3.713 21.48 3.651 1 71.7 79 ARG A O 1
ATOM 613 N N . ARG A 1 80 ? 4.337 19.375 3.863 1 69.16 80 ARG A N 1
ATOM 614 C CA . ARG A 1 80 ? 2.956 18.926 4.01 1 69.16 80 ARG A CA 1
ATOM 615 C C . ARG A 1 80 ? 2.421 19.249 5.401 1 69.16 80 ARG A C 1
ATOM 617 O O . ARG A 1 80 ? 1.227 19.505 5.569 1 69.16 80 ARG A O 1
ATOM 624 N N . ASN A 1 81 ? 3.345 19.193 6.288 1 68.68 81 ASN A N 1
ATOM 625 C CA . ASN A 1 81 ? 2.912 19.249 7.681 1 68.68 81 ASN A CA 1
ATOM 626 C C . ASN A 1 81 ? 2.999 20.667 8.238 1 68.68 81 ASN A C 1
ATOM 628 O O . ASN A 1 81 ? 2.458 20.952 9.308 1 68.68 81 ASN A O 1
ATOM 632 N N . LEU A 1 82 ? 3.79 21.585 7.497 1 68.57 82 LEU A N 1
ATOM 633 C CA . LEU A 1 82 ? 3.936 22.958 7.968 1 68.57 82 LEU A CA 1
ATOM 634 C C . LEU A 1 82 ? 3.473 23.949 6.906 1 68.57 82 LEU A C 1
ATOM 636 O O . LEU A 1 82 ? 3.629 23.7 5.708 1 68.57 82 LEU A O 1
ATOM 640 N N . PRO A 1 83 ? 2.987 25.068 7.186 1 70.09 83 PRO A N 1
ATOM 641 C CA . PRO A 1 83 ? 2.617 25.36 8.573 1 70.09 83 PRO A CA 1
ATOM 642 C C . PRO A 1 83 ? 1.41 24.551 9.045 1 70.09 83 PRO A C 1
ATOM 644 O O . PRO A 1 83 ? 0.681 23.989 8.224 1 70.09 83 PRO A O 1
ATOM 647 N N . LEU A 1 84 ? 1.22 24.531 10.32 1 76.35 84 LEU A N 1
ATOM 648 C CA . LEU A 1 84 ? 0.077 23.839 10.905 1 76.35 84 LEU A CA 1
ATOM 649 C C . LEU A 1 84 ? -1.23 24.523 10.517 1 76.35 84 LEU A C 1
ATOM 651 O O . LEU A 1 84 ? -1.251 25.729 10.258 1 76.35 84 LEU A O 1
ATOM 655 N N . PRO A 1 85 ? -2.25 23.635 10.332 1 76.2 85 PRO A N 1
ATOM 656 C CA . PRO A 1 85 ? -3.555 24.264 10.113 1 76.2 85 PRO A CA 1
ATOM 657 C C . PRO A 1 85 ? -3.9 25.297 11.183 1 76.2 85 PRO A C 1
ATOM 659 O O . PRO A 1 85 ? -3.39 25.222 12.305 1 76.2 85 PRO A O 1
ATOM 662 N N . GLU A 1 86 ? -4.657 26.243 10.758 1 77.48 86 GLU A N 1
ATOM 663 C CA . GLU A 1 86 ? -5.051 27.299 11.686 1 77.48 86 GLU A CA 1
ATOM 664 C C . GLU A 1 86 ? -5.738 26.722 12.92 1 77.48 86 GLU A C 1
ATOM 666 O O . GLU A 1 86 ? -6.594 25.843 12.806 1 77.48 86 GLU A O 1
ATOM 671 N N . GLY A 1 87 ? -5.314 27.125 14.031 1 78.27 87 GLY A N 1
ATOM 672 C CA . GLY A 1 87 ? -5.962 26.731 15.272 1 78.27 87 GLY A CA 1
ATOM 673 C C . GLY A 1 87 ? -5.305 25.536 15.936 1 78.27 87 GLY A C 1
ATOM 674 O O . GLY A 1 87 ? -5.669 25.161 17.052 1 78.27 87 GLY A O 1
ATOM 675 N N . PHE A 1 88 ? -4.369 25.004 15.199 1 83.28 88 PHE A N 1
ATOM 676 C CA . PHE A 1 88 ? -3.711 23.835 15.77 1 83.28 88 PHE A CA 1
ATOM 677 C C . PHE A 1 88 ? -2.255 24.141 16.101 1 83.28 88 PHE A C 1
ATOM 679 O O . PHE A 1 88 ? -1.595 24.896 15.383 1 83.28 88 PHE A O 1
ATOM 686 N N . ASN A 1 89 ? -1.78 23.588 17.183 1 77.63 89 ASN A N 1
ATOM 687 C CA . ASN A 1 89 ? -0.41 23.858 17.606 1 77.63 89 ASN A CA 1
ATOM 688 C C . ASN A 1 89 ? 0.482 22.632 17.432 1 77.63 89 ASN A C 1
ATOM 690 O O . ASN A 1 89 ? 1.705 22.727 17.554 1 77.63 89 ASN A O 1
ATOM 694 N N . ASN A 1 90 ? -0.195 21.58 17.231 1 85.76 90 ASN A N 1
ATOM 695 C CA . ASN A 1 90 ? 0.57 20.345 17.092 1 85.76 90 ASN A CA 1
ATOM 696 C C . ASN A 1 90 ? -0.084 19.389 16.099 1 85.76 90 ASN A C 1
ATOM 698 O O . ASN A 1 90 ? -1.236 19.585 15.709 1 85.76 90 ASN A O 1
ATOM 702 N N . MET A 1 91 ? 0.767 18.477 15.687 1 88.43 91 MET A N 1
ATOM 703 C CA . MET A 1 91 ? 0.307 17.484 14.721 1 88.43 91 MET A CA 1
ATOM 704 C C . MET A 1 91 ? 0.62 16.071 15.202 1 88.43 91 MET A C 1
ATOM 706 O O . MET A 1 91 ? 1.678 15.829 15.786 1 88.43 91 MET A O 1
ATOM 710 N N . LEU A 1 92 ? -0.342 15.196 15.069 1 92.64 92 LEU A N 1
ATOM 711 C CA . LEU A 1 92 ? -0.134 13.772 15.308 1 92.64 92 LEU A CA 1
ATOM 712 C C . LEU A 1 92 ? -0.083 13.002 13.992 1 92.64 92 LEU A C 1
ATOM 714 O O . LEU A 1 92 ? -0.986 13.123 13.162 1 92.64 92 LEU A O 1
ATOM 718 N N . HIS A 1 93 ? 1.002 12.271 13.772 1 93.73 93 HIS A N 1
ATOM 719 C CA . HIS A 1 93 ? 1.178 11.434 12.591 1 93.73 93 HIS A CA 1
ATOM 720 C C . HIS A 1 93 ? 1.078 9.954 12.945 1 93.73 93 HIS A C 1
ATOM 722 O O . HIS A 1 93 ? 1.956 9.412 13.621 1 93.73 93 HIS A O 1
ATOM 728 N N . ILE A 1 94 ? 0.048 9.332 12.429 1 96.6 94 ILE A N 1
ATOM 729 C CA . ILE A 1 94 ? -0.097 7.908 12.711 1 96.6 94 ILE A CA 1
ATOM 730 C C . ILE A 1 94 ? -0.176 7.128 11.401 1 96.6 94 ILE A C 1
ATOM 732 O O . ILE A 1 94 ? -0.541 7.682 10.362 1 96.6 94 ILE A O 1
ATOM 736 N N . GLY A 1 95 ? 0.222 5.895 11.448 1 97.38 95 GLY A N 1
ATOM 737 C CA . GLY A 1 95 ? 0.183 5.071 10.25 1 97.38 95 GLY A CA 1
ATOM 738 C C . GLY A 1 95 ? -0.155 3.62 10.534 1 97.38 95 GLY A C 1
ATOM 739 O O . GLY A 1 95 ? -0.176 3.197 11.692 1 97.38 95 GLY A O 1
ATOM 740 N N . GLY A 1 96 ? -0.502 2.94 9.497 1 97.12 96 GLY A N 1
ATOM 741 C CA . GLY A 1 96 ? -0.776 1.515 9.587 1 97.12 96 GLY A CA 1
ATOM 742 C C . GLY A 1 96 ? -0.735 0.814 8.242 1 97.12 96 GLY A C 1
ATOM 743 O O . GLY A 1 96 ? -0.811 1.461 7.196 1 97.12 96 GLY A O 1
ATOM 744 N N . GLU A 1 97 ? -0.592 -0.481 8.307 1 94.93 97 GLU A N 1
ATOM 745 C CA . GLU A 1 97 ? -0.639 -1.306 7.103 1 94.93 97 GLU A CA 1
ATOM 746 C C . GLU A 1 97 ? -2.048 -1.349 6.518 1 94.93 97 GLU A C 1
ATOM 748 O O . GLU A 1 97 ? -3.029 -1.136 7.232 1 94.93 97 GLU A O 1
ATOM 753 N N . VAL A 1 98 ? -2.102 -1.68 5.263 1 92.38 98 VAL A N 1
ATOM 754 C CA . VAL A 1 98 ? -3.36 -1.65 4.524 1 92.38 98 VAL A CA 1
ATOM 755 C C . VAL A 1 98 ? -4.372 -2.582 5.188 1 92.38 98 VAL A C 1
ATOM 757 O O . VAL A 1 98 ? -5.537 -2.218 5.364 1 92.38 98 VAL A O 1
ATOM 760 N N . SER A 1 99 ? -3.958 -3.681 5.618 1 90.48 99 SER A N 1
ATOM 761 C CA . SER A 1 99 ? -4.855 -4.67 6.207 1 90.48 99 SER A CA 1
ATOM 762 C C . SER A 1 99 ? -5.339 -4.228 7.584 1 90.48 99 SER A C 1
ATOM 764 O O . SER A 1 99 ? -6.267 -4.818 8.141 1 90.48 99 SER A O 1
ATOM 766 N N . LEU A 1 100 ? -4.782 -3.171 8.134 1 91.98 100 LEU A N 1
ATOM 767 C CA . LEU A 1 100 ? -5.164 -2.685 9.456 1 91.98 100 LEU A CA 1
ATOM 768 C C . LEU A 1 100 ? -5.945 -1.38 9.35 1 91.98 100 LEU A C 1
ATOM 770 O O . LEU A 1 100 ? -6.33 -0.797 10.366 1 91.98 100 LEU A O 1
ATOM 774 N N . CYS A 1 101 ? -6.09 -0.937 8.132 1 91.64 101 CYS A N 1
ATOM 775 C CA . CYS A 1 101 ? -6.704 0.374 7.953 1 91.64 101 CYS A CA 1
ATOM 776 C C . CYS A 1 101 ? -8.138 0.379 8.47 1 91.64 101 CYS A C 1
ATOM 778 O O . CYS A 1 101 ? -8.591 1.37 9.046 1 91.64 101 CYS A O 1
ATOM 780 N N . ASN A 1 102 ? -8.805 -0.739 8.257 1 87.51 102 ASN A N 1
ATOM 781 C CA . ASN A 1 102 ? -10.161 -0.937 8.759 1 87.51 102 ASN A CA 1
ATOM 782 C C . ASN A 1 102 ? -10.288 -2.249 9.528 1 87.51 102 ASN A C 1
ATOM 784 O O . ASN A 1 102 ? -10.029 -3.322 8.98 1 87.51 102 ASN A O 1
ATOM 788 N N . PRO A 1 103 ? -10.605 -2.154 10.723 1 89.1 103 PRO A N 1
ATOM 789 C CA . PRO A 1 103 ? -11.2 -0.98 11.365 1 89.1 103 PRO A CA 1
ATOM 790 C C . PRO A 1 103 ? -10.209 -0.226 12.249 1 89.1 103 PRO A C 1
ATOM 792 O O . PRO A 1 103 ? -10.484 0.901 12.669 1 89.1 103 PRO A O 1
ATOM 795 N N . LEU A 1 104 ? -9.137 -0.746 12.485 1 92.37 104 LEU A N 1
ATOM 796 C CA . LEU A 1 104 ? -8.327 -0.327 13.624 1 92.37 104 LEU A CA 1
ATOM 797 C C . LEU A 1 104 ? -7.839 1.107 13.446 1 92.37 104 LEU A C 1
ATOM 799 O O . LEU A 1 104 ? -8.146 1.977 14.265 1 92.37 104 LEU A O 1
ATOM 803 N N . ILE A 1 105 ? -7.226 1.398 12.351 1 95.31 105 ILE A N 1
ATOM 804 C CA . ILE A 1 105 ? -6.694 2.737 12.12 1 95.31 105 ILE A CA 1
ATOM 805 C C . ILE A 1 105 ? -7.841 3.74 12.03 1 95.31 105 ILE A C 1
ATOM 807 O O . ILE A 1 105 ? -7.75 4.846 12.569 1 95.31 105 ILE A O 1
ATOM 811 N N . LEU A 1 106 ? -8.896 3.324 11.367 1 94.61 106 LEU A N 1
ATOM 812 C CA . LEU A 1 106 ? -10.057 4.194 11.215 1 94.61 106 LEU A CA 1
ATOM 813 C C . LEU A 1 106 ? -10.647 4.555 12.574 1 94.61 106 LEU A C 1
ATOM 815 O O . LEU A 1 106 ? -10.887 5.73 12.86 1 94.61 106 LEU A O 1
ATOM 819 N N . SER A 1 107 ? -10.868 3.587 13.381 1 95.08 107 SER A N 1
ATOM 820 C CA . SER A 1 107 ? -11.42 3.813 14.713 1 95.08 107 SER A CA 1
ATOM 821 C C . SER A 1 107 ? -10.489 4.674 15.559 1 95.08 107 SER A C 1
ATOM 823 O O . SER A 1 107 ? -10.946 5.524 16.325 1 95.08 107 SER A O 1
ATOM 825 N N . TRP A 1 108 ? -9.241 4.434 15.399 1 96.58 108 TRP A N 1
ATOM 826 C CA . TRP A 1 108 ? -8.249 5.216 16.129 1 96.58 108 TRP A CA 1
ATOM 827 C C . TRP A 1 108 ? -8.278 6.677 15.691 1 96.58 108 TRP A C 1
ATOM 829 O O . TRP A 1 108 ? -8.292 7.582 16.529 1 96.58 108 TRP A O 1
ATOM 839 N N . ALA A 1 109 ? -8.285 6.91 14.431 1 96.67 109 ALA A N 1
ATOM 840 C CA . ALA A 1 109 ? -8.35 8.267 13.896 1 96.67 109 ALA A CA 1
ATOM 841 C C . ALA A 1 109 ? -9.6 8.992 14.389 1 96.67 109 ALA A C 1
ATOM 843 O O . ALA A 1 109 ? -9.536 10.162 14.771 1 96.67 109 ALA A O 1
ATOM 844 N N . LYS A 1 110 ? -10.716 8.297 14.379 1 95.84 110 LYS A N 1
ATOM 845 C CA . LYS A 1 110 ? -11.966 8.873 14.867 1 95.84 110 LYS A CA 1
ATOM 846 C C . LYS A 1 110 ? -11.852 9.268 16.337 1 95.84 110 LYS A C 1
ATOM 848 O O . LYS A 1 110 ? -12.251 10.369 16.722 1 95.84 110 LYS A O 1
ATOM 853 N N . ALA A 1 111 ? -11.329 8.394 17.089 1 96.59 111 ALA A N 1
ATOM 854 C CA . ALA A 1 111 ? -11.169 8.645 18.519 1 96.59 111 ALA A CA 1
ATOM 855 C C . ALA A 1 111 ? -10.237 9.828 18.767 1 96.59 111 ALA A C 1
ATOM 857 O O . ALA A 1 111 ? -10.493 10.654 19.647 1 96.59 111 ALA A O 1
ATOM 858 N N . LEU A 1 112 ? -9.207 9.879 18.004 1 96.83 112 LEU A N 1
ATOM 859 C CA . LEU A 1 112 ? -8.239 10.957 18.174 1 96.83 112 LEU A CA 1
ATOM 860 C C . LEU A 1 112 ? -8.868 12.308 17.85 1 96.83 112 LEU A C 1
ATOM 862 O O . LEU A 1 112 ? -8.642 13.289 18.561 1 96.83 112 LEU A O 1
ATOM 866 N N . ARG A 1 113 ? -9.609 12.362 16.828 1 94.32 113 ARG A N 1
ATOM 867 C CA . ARG A 1 113 ? -10.287 13.601 16.461 1 94.32 113 ARG A CA 1
ATOM 868 C C . ARG A 1 113 ? -11.244 14.048 17.561 1 94.32 113 ARG A C 1
ATOM 870 O O . ARG A 1 113 ? -11.385 15.245 17.82 1 94.32 113 ARG A O 1
ATOM 877 N N . GLU A 1 114 ? -11.84 13.154 18.149 1 94.16 114 GLU A N 1
ATOM 878 C CA . GLU A 1 114 ? -12.853 13.436 19.162 1 94.16 114 GLU A CA 1
ATOM 879 C C . GLU A 1 114 ? -12.211 13.848 20.484 1 94.16 114 GLU A C 1
ATOM 881 O O . GLU A 1 114 ? -12.672 14.784 21.14 1 94.16 114 GLU A O 1
ATOM 886 N N . HIS A 1 115 ? -11.138 13.239 20.832 1 95.65 115 HIS A N 1
ATOM 887 C CA . HIS A 1 115 ? -10.657 13.358 22.204 1 95.65 115 HIS A CA 1
ATOM 888 C C . HIS A 1 115 ? -9.389 14.203 22.272 1 95.65 115 HIS A C 1
ATOM 890 O O . HIS A 1 115 ? -8.977 14.625 23.355 1 95.65 115 HIS A O 1
ATOM 896 N N . ILE A 1 116 ? -8.791 14.381 21.121 1 93.62 116 ILE A N 1
ATOM 897 C CA . ILE A 1 116 ? -7.605 15.229 21.06 1 93.62 116 ILE A CA 1
ATOM 898 C C . ILE A 1 116 ? -7.788 16.296 19.983 1 93.62 116 ILE A C 1
ATOM 900 O O . ILE A 1 116 ? -7.029 16.343 19.012 1 93.62 116 ILE A O 1
ATOM 904 N N . PRO A 1 117 ? -8.659 17.166 20.183 1 87.9 117 PRO A N 1
ATOM 905 C CA . PRO A 1 117 ? -9.051 18.122 19.145 1 87.9 117 PRO A CA 1
ATOM 906 C C . PRO A 1 117 ? -8 19.205 18.913 1 87.9 117 PRO A C 1
ATOM 908 O O . PRO A 1 117 ? -8.076 19.943 17.927 1 87.9 117 PRO A O 1
ATOM 911 N N . THR A 1 118 ? -7.028 19.354 19.739 1 88.85 118 THR A N 1
ATOM 912 C CA . THR A 1 118 ? -6.014 20.396 19.62 1 88.85 118 THR A CA 1
ATOM 913 C C . THR A 1 118 ? -4.934 19.987 18.622 1 88.85 118 THR A C 1
ATOM 915 O O . THR A 1 118 ? -4.117 20.813 18.21 1 88.85 118 THR A O 1
ATOM 918 N N . HIS A 1 119 ? -4.944 18.762 18.263 1 91.81 119 HIS A N 1
ATOM 919 C CA . HIS A 1 119 ? -3.938 18.253 17.337 1 91.81 119 HIS A CA 1
ATOM 920 C C . HIS A 1 119 ? -4.541 17.985 15.962 1 91.81 119 HIS A C 1
ATOM 922 O O . HIS A 1 119 ? -5.637 17.429 15.857 1 91.81 119 HIS A O 1
ATOM 928 N N . ALA A 1 120 ? -3.83 18.463 14.98 1 93.28 120 ALA A N 1
ATOM 929 C CA . ALA A 1 120 ? -4.153 17.984 13.639 1 93.28 120 ALA A CA 1
ATOM 930 C C . ALA A 1 120 ? -3.709 16.536 13.452 1 93.28 120 ALA A C 1
ATOM 932 O O . ALA A 1 120 ? -2.812 16.06 14.151 1 93.28 120 ALA A O 1
ATOM 933 N N . LEU A 1 121 ? -4.416 15.865 12.587 1 94.8 121 LEU A N 1
ATOM 934 C CA . LEU A 1 121 ? -4.173 14.434 12.443 1 94.8 121 LEU A CA 1
ATOM 935 C C . LEU A 1 121 ? -3.797 14.089 11.006 1 94.8 121 LEU A C 1
ATOM 937 O O . LEU A 1 121 ? -4.495 14.478 10.067 1 94.8 121 LEU A O 1
ATOM 941 N N . ARG A 1 122 ? -2.709 13.407 10.848 1 94.84 122 ARG A N 1
ATOM 942 C CA . ARG A 1 122 ? -2.309 12.821 9.573 1 94.84 122 ARG A CA 1
ATOM 943 C C . ARG A 1 122 ? -2.217 11.302 9.673 1 94.84 122 ARG A C 1
ATOM 945 O O . ARG A 1 122 ? -1.492 10.774 10.519 1 94.84 122 ARG A O 1
ATOM 952 N N . THR A 1 123 ? -2.974 10.689 8.802 1 96.58 123 THR A N 1
ATOM 953 C CA . THR A 1 123 ? -3.015 9.231 8.802 1 96.58 123 THR A CA 1
ATOM 954 C C . THR A 1 123 ? -2.427 8.673 7.509 1 96.58 123 THR A C 1
ATOM 956 O O . THR A 1 123 ? -2.874 9.024 6.415 1 96.58 123 THR A O 1
ATOM 959 N N . GLU A 1 124 ? -1.515 7.743 7.673 1 95.41 124 GLU A N 1
ATOM 960 C CA . GLU A 1 124 ? -0.807 7.179 6.527 1 95.41 124 GLU A CA 1
ATOM 961 C C . GLU A 1 124 ? -1.003 5.668 6.447 1 95.41 124 GLU A C 1
ATOM 963 O O . GLU A 1 124 ? -0.723 4.948 7.408 1 95.41 124 GLU A O 1
ATOM 968 N N . ILE A 1 125 ? -1.441 5.223 5.281 1 95.47 125 ILE A N 1
ATOM 969 C CA . ILE A 1 125 ? -1.543 3.796 4.998 1 95.47 125 ILE A CA 1
ATOM 970 C C . ILE A 1 125 ? -0.431 3.379 4.038 1 95.47 125 ILE A C 1
ATOM 972 O O . ILE A 1 125 ? -0.365 3.864 2.906 1 95.47 125 ILE A O 1
ATOM 976 N N . ARG A 1 126 ? 0.468 2.509 4.5 1 93.13 126 ARG A N 1
ATOM 977 C CA . ARG A 1 126 ? 1.638 2.085 3.737 1 93.13 126 ARG A CA 1
ATOM 978 C C . ARG A 1 126 ? 2.024 0.65 4.079 1 93.13 126 ARG A C 1
ATOM 980 O O . ARG A 1 126 ? 1.378 0.009 4.911 1 93.13 126 ARG A O 1
ATOM 987 N N . ASP A 1 127 ? 3.025 0.192 3.353 1 90.49 127 ASP A N 1
ATOM 988 C CA . ASP A 1 127 ? 3.598 -1.093 3.742 1 90.49 127 ASP A CA 1
ATOM 989 C C . ASP A 1 127 ? 4.41 -0.965 5.029 1 90.49 127 ASP A C 1
ATOM 991 O O . ASP A 1 127 ? 4.864 0.127 5.376 1 90.49 127 ASP A O 1
ATOM 995 N N . GLY A 1 128 ? 4.563 -2.047 5.673 1 90.55 128 GLY A N 1
ATOM 996 C CA . GLY A 1 128 ? 5.209 -2.066 6.976 1 90.55 128 GLY A CA 1
ATOM 997 C C . GLY A 1 128 ? 6.617 -1.503 6.952 1 90.55 128 GLY A C 1
ATOM 998 O O . GLY A 1 128 ? 6.997 -0.73 7.834 1 90.55 128 GLY A O 1
ATOM 999 N N . GLU A 1 129 ? 7.373 -1.823 5.949 1 83.59 129 GLU A N 1
ATOM 1000 C CA . GLU A 1 129 ? 8.755 -1.363 5.85 1 83.59 129 GLU A CA 1
ATOM 1001 C C . GLU A 1 129 ? 8.825 0.157 5.738 1 83.59 129 GLU A C 1
ATOM 1003 O O . GLU A 1 129 ? 9.67 0.793 6.372 1 83.59 129 GLU A O 1
ATOM 1008 N N . GLN A 1 130 ? 7.99 0.666 4.919 1 86.61 130 GLN A N 1
ATOM 1009 C CA . GLN A 1 130 ? 7.96 2.114 4.742 1 86.61 130 GLN A CA 1
ATOM 1010 C C . GLN A 1 130 ? 7.543 2.816 6.031 1 86.61 130 GLN A C 1
ATOM 1012 O O . GLN A 1 130 ? 8.082 3.872 6.371 1 86.61 130 GLN A O 1
ATOM 1017 N N . LEU A 1 131 ? 6.613 2.269 6.753 1 92.62 131 LEU A N 1
ATOM 1018 C CA . LEU A 1 131 ? 6.155 2.853 8.009 1 92.62 131 LEU A CA 1
ATOM 1019 C C . LEU A 1 131 ? 7.285 2.895 9.033 1 92.62 131 LEU A C 1
ATOM 1021 O O . LEU A 1 131 ? 7.483 3.91 9.703 1 92.62 131 LEU A O 1
ATOM 1025 N N . LEU A 1 132 ? 8.01 1.844 9.1 1 88.6 132 LEU A N 1
ATOM 1026 C CA . LEU A 1 132 ? 9.099 1.765 10.068 1 88.6 132 LEU A CA 1
ATOM 1027 C C . LEU A 1 132 ? 10.212 2.745 9.715 1 88.6 132 LEU A C 1
ATOM 1029 O O . LEU A 1 132 ? 10.797 3.373 10.601 1 88.6 132 LEU A O 1
ATOM 1033 N N . ARG A 1 133 ? 10.427 2.891 8.467 1 82.29 133 ARG A N 1
ATOM 1034 C CA . ARG A 1 133 ? 11.408 3.875 8.018 1 82.29 133 ARG A CA 1
ATOM 1035 C C . ARG A 1 133 ? 10.97 5.29 8.381 1 82.29 133 ARG A C 1
ATOM 1037 O O . ARG A 1 133 ? 11.788 6.109 8.804 1 82.29 133 ARG A O 1
ATOM 1044 N N . GLN A 1 134 ? 9.746 5.54 8.208 1 87.01 134 GLN A N 1
ATOM 1045 C CA . GLN A 1 134 ? 9.219 6.863 8.526 1 87.01 134 GLN A CA 1
ATOM 1046 C C . GLN A 1 134 ? 9.297 7.14 10.025 1 87.01 134 GLN A C 1
ATOM 1048 O O . GLN A 1 134 ? 9.51 8.281 10.44 1 87.01 134 GLN A O 1
ATOM 1053 N N . LEU A 1 135 ? 9.127 6.129 10.824 1 88.16 135 LEU A N 1
ATOM 1054 C CA . LEU A 1 135 ? 9.296 6.262 12.266 1 88.16 135 LEU A CA 1
ATOM 1055 C C . LEU A 1 135 ? 10.737 6.618 12.614 1 88.16 135 LEU A C 1
ATOM 1057 O O . LEU A 1 135 ? 10.981 7.503 13.438 1 88.16 135 LEU A O 1
ATOM 1061 N N . GLU A 1 136 ? 11.568 5.967 11.95 1 78.49 136 GLU A N 1
ATOM 1062 C CA . GLU A 1 136 ? 12.991 6.196 12.187 1 78.49 136 GLU A CA 1
ATOM 1063 C C . GLU A 1 136 ? 13.389 7.622 11.815 1 78.49 136 GLU A C 1
ATOM 1065 O O . GLU A 1 136 ? 14.206 8.242 12.499 1 78.49 136 GLU A O 1
ATOM 1070 N N . LEU A 1 137 ? 12.776 8.095 10.773 1 75.32 137 LEU A N 1
ATOM 1071 C CA . LEU A 1 137 ? 13.108 9.422 10.265 1 75.32 137 LEU A CA 1
ATOM 1072 C C . LEU A 1 137 ? 12.358 10.502 11.037 1 75.32 137 LEU A C 1
ATOM 1074 O O . LEU A 1 137 ? 12.598 11.695 10.835 1 75.32 137 LEU A O 1
ATOM 1078 N N . GLY A 1 138 ? 11.453 10.073 11.838 1 80.3 138 GLY A N 1
ATOM 1079 C CA . GLY A 1 138 ? 10.751 11.019 12.691 1 80.3 138 GLY A CA 1
ATOM 1080 C C . GLY A 1 138 ? 9.571 11.681 12.004 1 80.3 138 GLY A C 1
ATOM 1081 O O . GLY A 1 138 ? 9.002 12.642 12.525 1 80.3 138 GLY A O 1
ATOM 1082 N N . VAL A 1 139 ? 9.202 11.17 10.873 1 84.9 139 VAL A N 1
ATOM 1083 C CA . VAL A 1 139 ? 8.1 11.797 10.15 1 84.9 139 VAL A CA 1
ATOM 1084 C C . VAL A 1 139 ? 6.787 11.104 10.507 1 84.9 139 VAL A C 1
ATOM 1086 O O . VAL A 1 139 ? 5.713 11.545 10.092 1 84.9 139 VAL A O 1
ATOM 1089 N N . LEU A 1 140 ? 6.86 10.065 11.29 1 91.13 140 LEU A N 1
ATOM 1090 C CA . LEU A 1 140 ? 5.724 9.345 11.855 1 91.13 140 LEU A CA 1
ATOM 1091 C C . LEU A 1 140 ? 5.866 9.207 13.367 1 91.13 140 LEU A C 1
ATOM 1093 O O . LEU A 1 140 ? 6.959 8.935 13.87 1 91.13 140 LEU A O 1
ATOM 1097 N N . ASP A 1 141 ? 4.778 9.417 14.045 1 93.11 141 ASP A N 1
ATOM 1098 C CA . ASP A 1 141 ? 4.831 9.347 15.502 1 93.11 141 ASP A CA 1
ATOM 1099 C C . ASP A 1 141 ? 4.578 7.923 15.993 1 93.11 141 ASP A C 1
ATOM 1101 O O . ASP A 1 141 ? 5.143 7.5 17.004 1 93.11 141 ASP A O 1
ATOM 1105 N N . ALA A 1 142 ? 3.725 7.214 15.327 1 96.19 142 ALA A N 1
ATOM 1106 C CA . ALA A 1 142 ? 3.357 5.855 15.715 1 96.19 142 ALA A CA 1
ATOM 1107 C C . ALA A 1 142 ? 2.839 5.064 14.518 1 96.19 142 ALA A C 1
ATOM 1109 O O . ALA A 1 142 ? 2.264 5.636 13.589 1 96.19 142 ALA A O 1
ATOM 1110 N N . ALA A 1 143 ? 3.02 3.77 14.577 1 97 143 ALA A N 1
ATOM 1111 C CA . ALA A 1 143 ? 2.589 2.912 13.477 1 97 143 ALA A CA 1
ATOM 1112 C C . ALA A 1 143 ? 2.026 1.593 13.997 1 97 143 ALA A C 1
ATOM 1114 O O . ALA A 1 143 ? 2.498 1.064 15.007 1 97 143 ALA A O 1
ATOM 1115 N N . LEU A 1 144 ? 1.023 1.102 13.342 1 97.2 144 LEU A N 1
ATOM 1116 C CA . LEU A 1 144 ? 0.503 -0.244 13.553 1 97.2 144 LEU A CA 1
ATOM 1117 C C . LEU A 1 144 ? 0.988 -1.193 12.462 1 97.2 144 LEU A C 1
ATOM 1119 O O . LEU A 1 144 ? 0.701 -0.986 11.281 1 97.2 144 LEU A O 1
ATOM 1123 N N . VAL A 1 145 ? 1.693 -2.269 12.885 1 96.33 145 VAL A N 1
ATOM 1124 C CA . VAL A 1 145 ? 2.281 -3.188 11.916 1 96.33 145 VAL A CA 1
ATOM 1125 C C . VAL A 1 145 ? 2.122 -4.626 12.404 1 96.33 145 VAL A C 1
ATOM 1127 O O . VAL A 1 145 ? 1.814 -4.86 13.575 1 96.33 145 VAL A O 1
ATOM 1130 N N . TYR A 1 146 ? 2.299 -5.566 11.498 1 93.69 146 TYR A N 1
ATOM 1131 C CA . TYR A 1 146 ? 2.249 -6.978 11.861 1 93.69 146 TYR A CA 1
ATOM 1132 C C . TYR A 1 146 ? 3.644 -7.514 12.161 1 93.69 146 TYR A C 1
ATOM 1134 O O . TYR A 1 146 ? 3.798 -8.468 12.926 1 93.69 146 TYR A O 1
ATOM 1142 N N . GLN A 1 147 ? 4.623 -7.003 11.498 1 88.65 147 GLN A N 1
ATOM 1143 C CA . GLN A 1 147 ? 5.995 -7.47 11.668 1 88.65 147 GLN A CA 1
ATOM 1144 C C . GLN A 1 147 ? 6.928 -6.316 12.025 1 88.65 147 GLN A C 1
ATOM 1146 O O . GLN A 1 147 ? 7.602 -5.763 11.153 1 88.65 147 GLN A O 1
ATOM 1151 N N . PRO A 1 148 ? 7.038 -6.083 13.279 1 87.93 148 PRO A N 1
ATOM 1152 C CA . PRO A 1 148 ? 7.901 -4.97 13.682 1 87.93 148 PRO A CA 1
ATOM 1153 C C . PRO A 1 148 ? 9.387 -5.306 13.575 1 87.93 148 PRO A C 1
ATOM 1155 O O . PRO A 1 148 ? 9.756 -6.483 13.535 1 87.93 148 PRO A O 1
ATOM 1158 N N . THR A 1 149 ? 10.147 -4.315 13.325 1 77.81 149 THR A N 1
ATOM 1159 C CA . THR A 1 149 ? 11.595 -4.409 13.474 1 77.81 149 THR A CA 1
ATOM 1160 C C . THR A 1 149 ? 12.052 -3.725 14.76 1 77.81 149 THR A C 1
ATOM 1162 O O . THR A 1 149 ? 11.549 -2.656 15.113 1 77.81 149 THR A O 1
ATOM 1165 N N . TYR A 1 150 ? 12.945 -4.391 15.405 1 76.21 150 TYR A N 1
ATOM 1166 C CA . TYR A 1 150 ? 13.44 -3.851 16.666 1 76.21 150 TYR A CA 1
ATOM 1167 C C . TYR A 1 150 ? 14.679 -2.992 16.443 1 76.21 150 TYR A C 1
ATOM 1169 O O . TYR A 1 150 ? 15.8 -3.505 16.41 1 76.21 150 TYR A O 1
ATOM 1177 N N . TRP A 1 151 ? 14.39 -1.825 16.116 1 70.5 151 TRP A N 1
ATOM 1178 C CA . TRP A 1 151 ? 15.471 -0.861 15.945 1 70.5 151 TRP A CA 1
ATOM 1179 C C . TRP A 1 151 ? 15.718 -0.085 17.234 1 70.5 151 TRP A C 1
ATOM 1181 O O . TRP A 1 151 ? 14.812 0.069 18.056 1 70.5 151 TRP A O 1
ATOM 1191 N N . PRO A 1 152 ? 16.986 0.321 17.351 1 73.03 152 PRO A N 1
ATOM 1192 C CA . PRO A 1 152 ? 17.252 1.16 18.522 1 73.03 152 PRO A CA 1
ATOM 1193 C C . PRO A 1 152 ? 16.357 2.396 18.578 1 73.03 152 PRO A C 1
ATOM 1195 O O . PRO A 1 152 ? 16.123 3.04 17.553 1 73.03 152 PRO A O 1
ATOM 1198 N N . GLY A 1 153 ? 15.796 2.593 19.727 1 80.42 153 GLY A N 1
ATOM 1199 C CA . GLY A 1 153 ? 15.019 3.803 19.94 1 80.42 153 GLY A CA 1
ATOM 1200 C C . GLY A 1 153 ? 13.532 3.604 19.716 1 80.42 153 GLY A C 1
ATOM 1201 O O . GLY A 1 153 ? 12.727 4.478 20.043 1 80.42 153 GLY A O 1
ATOM 1202 N N . LEU A 1 154 ? 13.261 2.458 19.169 1 86.84 154 LEU A N 1
ATOM 1203 C CA . LEU A 1 154 ? 11.847 2.2 18.916 1 86.84 154 LEU A CA 1
ATOM 1204 C C . LEU A 1 154 ? 11.246 1.338 20.021 1 86.84 154 LEU A C 1
ATOM 1206 O O . LEU A 1 154 ? 11.898 0.419 20.521 1 86.84 154 LEU A O 1
ATOM 1210 N N . GLN A 1 155 ? 10.093 1.733 20.431 1 92.91 155 GLN A N 1
ATOM 1211 C CA . GLN A 1 155 ? 9.287 0.907 21.324 1 92.91 155 GLN A CA 1
ATOM 1212 C C . GLN A 1 155 ? 8.313 0.035 20.536 1 92.91 155 GLN A C 1
ATOM 1214 O O . GLN A 1 155 ? 7.689 0.5 19.58 1 92.91 155 GLN A O 1
ATOM 1219 N N . VAL A 1 156 ? 8.272 -1.205 20.903 1 94.68 156 VAL A N 1
ATOM 1220 C CA . VAL A 1 156 ? 7.386 -2.172 20.264 1 94.68 156 VAL A CA 1
ATOM 1221 C C . VAL A 1 156 ? 6.437 -2.768 21.302 1 94.68 156 VAL A C 1
ATOM 1223 O O . VAL A 1 156 ? 6.88 -3.344 22.298 1 94.68 156 VAL A O 1
ATOM 1226 N N . GLU A 1 157 ? 5.187 -2.604 21.085 1 95.27 157 GLU A N 1
ATOM 1227 C CA . GLU A 1 157 ? 4.155 -3.135 21.97 1 95.27 157 GLU A CA 1
ATOM 1228 C C . GLU A 1 157 ? 3.177 -4.024 21.207 1 95.27 157 GLU A C 1
ATOM 1230 O O . GLU A 1 157 ? 2.583 -3.594 20.217 1 95.27 157 GLU A O 1
ATOM 1235 N N . GLN A 1 158 ? 3.06 -5.233 21.677 1 95.57 158 GLN A N 1
ATOM 1236 C CA . GLN A 1 158 ? 2.017 -6.07 21.093 1 95.57 158 GLN A CA 1
ATOM 1237 C C . GLN A 1 158 ? 0.632 -5.622 21.55 1 95.57 158 GLN A C 1
ATOM 1239 O O . GLN A 1 158 ? 0.342 -5.608 22.748 1 95.57 158 GLN A O 1
ATOM 1244 N N . LEU A 1 159 ? -0.197 -5.269 20.611 1 93.76 159 LEU A N 1
ATOM 1245 C CA . LEU A 1 159 ? -1.522 -4.748 20.926 1 93.76 159 LEU A CA 1
ATOM 1246 C C . LEU A 1 159 ? -2.555 -5.869 20.955 1 93.76 159 LEU A C 1
ATOM 1248 O O . LEU A 1 159 ? -3.479 -5.847 21.772 1 93.76 159 LEU A O 1
ATOM 1252 N N . LEU A 1 160 ? -2.433 -6.707 19.967 1 91.72 160 LEU A N 1
ATOM 1253 C CA . LEU A 1 160 ? -3.443 -7.744 19.784 1 91.72 160 LEU A CA 1
ATOM 1254 C C . LEU A 1 160 ? -2.8 -9.059 19.354 1 91.72 160 LEU A C 1
ATOM 1256 O O . LEU A 1 160 ? -1.896 -9.068 18.516 1 91.72 160 LEU A O 1
ATOM 1260 N N . GLU A 1 161 ? -3.315 -10.044 19.998 1 92.04 161 GLU A N 1
ATOM 1261 C CA . GLU A 1 161 ? -3.019 -11.366 19.455 1 92.04 161 GLU A CA 1
ATOM 1262 C C . GLU A 1 161 ? -3.905 -11.68 18.253 1 92.04 161 GLU A C 1
ATOM 1264 O O . GLU A 1 161 ? -5.093 -11.35 18.248 1 92.04 161 GLU A O 1
ATOM 1269 N N . GLU A 1 162 ? -3.32 -12.11 17.282 1 92.34 162 GLU A N 1
ATOM 1270 C CA . GLU A 1 162 ? -4.022 -12.504 16.064 1 92.34 162 GLU A CA 1
ATOM 1271 C C . GLU A 1 162 ? -3.409 -13.761 15.455 1 92.34 162 GLU A C 1
ATOM 1273 O O . GLU A 1 162 ? -2.235 -14.059 15.684 1 92.34 162 GLU A O 1
ATOM 1278 N N . LYS A 1 163 ? -4.321 -14.527 14.833 1 96.09 163 LYS A N 1
ATOM 1279 C CA . LYS A 1 163 ? -3.855 -15.715 14.124 1 96.09 163 LYS A CA 1
ATOM 1280 C C . LYS A 1 163 ? -4.355 -15.726 12.682 1 96.09 163 LYS A C 1
ATOM 1282 O O . LYS A 1 163 ? -5.374 -15.109 12.369 1 96.09 163 LYS A O 1
ATOM 1287 N N . LEU A 1 164 ? -3.531 -16.354 11.856 1 97.73 164 LEU A N 1
ATOM 1288 C CA . LEU A 1 164 ? -3.995 -16.748 10.531 1 97.73 164 LEU A CA 1
ATOM 1289 C C . LEU A 1 164 ? -4.523 -18.178 10.543 1 97.73 164 LEU A C 1
ATOM 1291 O O . LEU A 1 164 ? -3.819 -19.101 10.957 1 97.73 164 LEU A O 1
ATOM 1295 N N . ILE A 1 165 ? -5.76 -18.288 10.101 1 98.25 165 ILE A N 1
ATOM 1296 C CA . ILE A 1 165 ? -6.376 -19.61 10.07 1 98.25 165 ILE A CA 1
ATOM 1297 C C . ILE A 1 165 ? -6.825 -19.937 8.648 1 98.25 165 ILE A C 1
ATOM 1299 O O . ILE A 1 165 ? -7.123 -19.035 7.861 1 98.25 165 ILE A O 1
ATOM 1303 N N . LEU A 1 166 ? -6.797 -21.207 8.359 1 98.6 166 LEU A N 1
ATOM 1304 C CA . LEU A 1 166 ? -7.275 -21.666 7.06 1 98.6 166 LEU A CA 1
ATOM 1305 C C . LEU A 1 166 ? -8.794 -21.803 7.056 1 98.6 166 LEU A C 1
ATOM 1307 O O . LEU A 1 166 ? -9.357 -22.535 7.874 1 98.6 166 LEU A O 1
ATOM 1311 N N . VAL A 1 167 ? -9.451 -21.04 6.191 1 98.44 167 VAL A N 1
ATOM 1312 C CA . VAL A 1 167 ? -10.9 -21.136 6.049 1 98.44 167 VAL A CA 1
ATOM 1313 C C . VAL A 1 167 ? -11.259 -21.438 4.596 1 98.44 167 VAL A C 1
ATOM 1315 O O . VAL A 1 167 ? -10.436 -21.256 3.696 1 98.44 167 VAL A O 1
ATOM 1318 N N . ARG A 1 168 ? -12.407 -21.952 4.369 1 98.54 168 ARG A N 1
ATOM 1319 C CA . ARG A 1 168 ? -12.878 -22.26 3.022 1 98.54 168 ARG A CA 1
ATOM 1320 C C . ARG A 1 168 ? -14.36 -21.932 2.872 1 98.54 168 ARG A C 1
ATOM 1322 O O . ARG A 1 168 ? -15.109 -21.955 3.851 1 98.54 168 ARG A O 1
ATOM 1329 N N . LEU A 1 169 ? -14.738 -21.533 1.704 1 98.06 169 LEU A N 1
ATOM 1330 C CA . LEU A 1 169 ? -16.154 -21.396 1.382 1 98.06 169 LEU A CA 1
ATOM 1331 C C . LEU A 1 169 ? -16.858 -22.748 1.435 1 98.06 169 LEU A C 1
ATOM 1333 O O . LEU A 1 169 ? -16.433 -23.7 0.777 1 98.06 169 LEU A O 1
ATOM 1337 N N . VAL A 1 170 ? -17.927 -22.807 2.124 1 97.51 170 VAL A N 1
ATOM 1338 C CA . VAL A 1 170 ? -18.579 -24.085 2.389 1 97.51 170 VAL A CA 1
ATOM 1339 C C . VAL A 1 170 ? -19.084 -24.69 1.08 1 97.51 170 VAL A C 1
ATOM 1341 O O . VAL A 1 170 ? -18.882 -25.878 0.82 1 97.51 170 VAL A O 1
ATOM 1344 N N . GLU A 1 171 ? -19.622 -23.92 0.252 1 96.99 171 GLU A N 1
ATOM 1345 C CA . GLU A 1 171 ? -20.273 -24.401 -0.963 1 96.99 171 GLU A CA 1
ATOM 1346 C C . GLU A 1 171 ? -19.245 -24.787 -2.023 1 96.99 171 GLU A C 1
ATOM 1348 O O . GLU A 1 171 ? -19.524 -25.615 -2.893 1 96.99 171 GLU A O 1
ATOM 1353 N N . GLN A 1 172 ? -18.114 -24.171 -1.948 1 97.72 172 GLN A N 1
ATOM 1354 C CA . GLN A 1 172 ? -17.069 -24.399 -2.94 1 97.72 172 GLN A CA 1
ATOM 1355 C C . GLN A 1 172 ? -15.682 -24.266 -2.318 1 97.72 172 GLN A C 1
ATOM 1357 O O . GLN A 1 172 ? -14.971 -23.292 -2.576 1 97.72 172 GLN A O 1
ATOM 1362 N N . PRO A 1 173 ? -15.199 -25.283 -1.651 1 97.44 173 PRO A N 1
ATOM 1363 C CA . PRO A 1 173 ? -14.005 -25.199 -0.806 1 97.44 173 PRO A CA 1
ATOM 1364 C C . PRO A 1 173 ? -12.712 -25.151 -1.617 1 97.44 173 PRO A C 1
ATOM 1366 O O . PRO A 1 173 ? -11.652 -24.826 -1.075 1 97.44 173 PRO A O 1
ATOM 1369 N N . ASP A 1 174 ? -12.796 -25.567 -2.911 1 94.69 174 ASP A N 1
ATOM 1370 C CA . ASP A 1 174 ? -11.619 -25.558 -3.775 1 94.69 174 ASP A CA 1
ATOM 1371 C C . ASP A 1 174 ? -11.75 -24.5 -4.869 1 94.69 174 ASP A C 1
ATOM 1373 O O . ASP A 1 174 ? -12.861 -24.118 -5.24 1 94.69 174 ASP A O 1
ATOM 1377 N N . PRO A 1 175 ? -10.544 -23.984 -5.266 1 95.1 175 PRO A N 1
ATOM 1378 C CA . PRO A 1 175 ? -9.147 -24.347 -5.012 1 95.1 175 PRO A CA 1
ATOM 1379 C C . PRO A 1 175 ? -8.545 -23.586 -3.833 1 95.1 175 PRO A C 1
ATOM 1381 O O . PRO A 1 175 ? -9.221 -22.756 -3.219 1 95.1 175 PRO A O 1
ATOM 1384 N N . TYR A 1 176 ? -7.268 -23.96 -3.497 1 96.89 176 TYR A N 1
ATOM 1385 C CA . TYR A 1 176 ? -6.494 -23.17 -2.547 1 96.89 176 TYR A CA 1
ATOM 1386 C C . TYR A 1 176 ? -6.005 -21.875 -3.184 1 96.89 176 TYR A C 1
ATOM 1388 O O . TYR A 1 176 ? -5.482 -21.884 -4.301 1 96.89 176 TYR A O 1
ATOM 1396 N N . VAL A 1 177 ? -6.27 -20.817 -2.485 1 97.27 177 VAL A N 1
ATOM 1397 C CA . VAL A 1 177 ? -5.784 -19.494 -2.861 1 97.27 177 VAL A CA 1
ATOM 1398 C C . VAL A 1 177 ? -4.684 -19.055 -1.898 1 97.27 177 VAL A C 1
ATOM 1400 O O . VAL A 1 177 ? -4.922 -18.915 -0.696 1 97.27 177 VAL A O 1
ATOM 1403 N N . TYR A 1 178 ? -3.526 -18.812 -2.438 1 96.84 178 TYR A N 1
ATOM 1404 C CA . TYR A 1 178 ? -2.394 -18.446 -1.594 1 96.84 178 TYR A CA 1
ATOM 1405 C C . TYR A 1 178 ? -2.396 -16.952 -1.297 1 96.84 178 TYR A C 1
ATOM 1407 O O . TYR A 1 178 ? -2.441 -16.13 -2.215 1 96.84 178 TYR A O 1
ATOM 1415 N N . ILE A 1 179 ? -2.326 -16.644 -0.059 1 96.72 179 ILE A N 1
ATOM 1416 C CA . ILE A 1 179 ? -2.197 -15.254 0.363 1 96.72 179 ILE A CA 1
ATOM 1417 C C . ILE A 1 179 ? -0.813 -15.023 0.966 1 96.72 179 ILE A C 1
ATOM 1419 O O . ILE A 1 179 ? -0.424 -15.702 1.919 1 96.72 179 ILE A O 1
ATOM 1423 N N . ASP A 1 180 ? -0.151 -14.043 0.446 1 94.14 180 ASP A N 1
ATOM 1424 C CA . ASP A 1 180 ? 1.198 -13.738 0.912 1 94.14 180 ASP A CA 1
ATOM 1425 C C . ASP A 1 180 ? 1.168 -12.733 2.061 1 94.14 180 ASP A C 1
ATOM 1427 O O . ASP A 1 180 ? 1.137 -11.522 1.833 1 94.14 180 ASP A O 1
ATOM 1431 N N . TRP A 1 181 ? 1.295 -13.223 3.24 1 94.32 181 TRP A N 1
ATOM 1432 C CA . TRP A 1 181 ? 1.239 -12.384 4.433 1 94.32 181 TRP A CA 1
ATOM 1433 C C . TRP A 1 181 ? 2.636 -11.931 4.846 1 94.32 181 TRP A C 1
ATOM 1435 O O . TRP A 1 181 ? 2.815 -11.352 5.92 1 94.32 181 TRP A O 1
ATOM 1445 N N . GLY A 1 182 ? 3.631 -12.226 4.032 1 90.45 182 GLY A N 1
ATOM 1446 C CA . GLY A 1 182 ? 4.983 -11.766 4.309 1 90.45 182 GLY A CA 1
ATOM 1447 C C . GLY A 1 182 ? 5.976 -12.9 4.478 1 90.45 182 GLY A C 1
ATOM 1448 O O . GLY A 1 182 ? 5.597 -14.072 4.457 1 90.45 182 GLY A O 1
ATOM 1449 N N . GLU A 1 183 ? 7.188 -12.55 4.725 1 84.23 183 GLU A N 1
ATOM 1450 C CA . GLU A 1 183 ? 8.303 -13.493 4.697 1 84.23 183 GLU A CA 1
ATOM 1451 C C . GLU A 1 183 ? 8.159 -14.55 5.788 1 84.23 183 GLU A C 1
ATOM 1453 O O . GLU A 1 183 ? 8.373 -15.738 5.541 1 84.23 183 GLU A O 1
ATOM 1458 N N . SER A 1 184 ? 7.865 -14.114 6.973 1 87.45 184 SER A N 1
ATOM 1459 C CA . SER A 1 184 ? 7.726 -15.051 8.083 1 87.45 184 SER A CA 1
ATOM 1460 C C . SER A 1 184 ? 6.627 -16.072 7.811 1 87.45 184 SER A C 1
ATOM 1462 O O . SER A 1 184 ? 6.821 -17.272 8.019 1 87.45 184 SER A O 1
ATOM 1464 N N . PHE A 1 185 ? 5.536 -15.635 7.282 1 93.37 185 PHE A N 1
ATOM 1465 C CA . PHE A 1 185 ? 4.445 -16.538 6.936 1 93.37 185 PHE A CA 1
ATOM 1466 C C . PHE A 1 185 ? 4.867 -17.5 5.832 1 93.37 185 PHE A C 1
ATOM 1468 O O . PHE A 1 185 ? 4.59 -18.699 5.907 1 93.37 185 PHE A O 1
ATOM 1475 N N . ARG A 1 186 ? 5.505 -17.024 4.843 1 90.79 186 ARG A N 1
ATOM 1476 C CA . ARG A 1 186 ? 5.929 -17.85 3.718 1 90.79 186 ARG A CA 1
ATOM 1477 C C . ARG A 1 186 ? 6.791 -19.016 4.189 1 90.79 186 ARG A C 1
ATOM 1479 O O . ARG A 1 186 ? 6.57 -20.161 3.788 1 90.79 186 ARG A O 1
ATOM 1486 N N . ARG A 1 187 ? 7.698 -18.708 4.998 1 88.92 187 ARG A N 1
ATOM 1487 C CA . ARG A 1 187 ? 8.623 -19.724 5.49 1 88.92 187 ARG A CA 1
ATOM 1488 C C . ARG A 1 187 ? 7.885 -20.804 6.273 1 88.92 187 ARG A C 1
ATOM 1490 O O . ARG A 1 187 ? 8.064 -21.996 6.017 1 88.92 187 ARG A O 1
ATOM 1497 N N . GLN A 1 188 ? 7.071 -20.403 7.18 1 94.01 188 GLN A N 1
ATOM 1498 C CA . GLN A 1 188 ? 6.347 -21.332 8.041 1 94.01 188 GLN A CA 1
ATOM 1499 C C . GLN A 1 188 ? 5.298 -22.111 7.252 1 94.01 188 GLN A C 1
ATOM 1501 O O . GLN A 1 188 ? 5.179 -23.329 7.401 1 94.01 188 GLN A O 1
ATOM 1506 N N . HIS A 1 189 ? 4.554 -21.396 6.44 1 95.27 189 HIS A N 1
ATOM 1507 C CA . HIS A 1 189 ? 3.501 -21.991 5.626 1 95.27 189 HIS A CA 1
ATOM 1508 C C . HIS A 1 189 ? 4.068 -23.032 4.666 1 95.27 189 HIS A C 1
ATOM 1510 O O . HIS A 1 189 ? 3.546 -24.146 4.574 1 95.27 189 HIS A O 1
ATOM 1516 N N . ASP A 1 190 ? 5.13 -22.669 3.979 1 90.2 190 ASP A N 1
ATOM 1517 C CA . ASP A 1 190 ? 5.688 -23.546 2.954 1 90.2 190 ASP A CA 1
ATOM 1518 C C . ASP A 1 190 ? 6.311 -24.792 3.578 1 90.2 190 ASP A C 1
ATOM 1520 O O . ASP A 1 190 ? 6.336 -25.857 2.958 1 90.2 190 ASP A O 1
ATOM 1524 N N . ALA A 1 191 ? 6.807 -24.648 4.766 1 93.3 191 ALA A N 1
ATOM 1525 C CA . ALA A 1 191 ? 7.333 -25.798 5.497 1 93.3 191 ALA A CA 1
ATOM 1526 C C . ALA A 1 191 ? 6.207 -26.721 5.952 1 93.3 191 ALA A C 1
ATOM 1528 O O . ALA A 1 191 ? 6.32 -27.945 5.853 1 93.3 191 ALA A O 1
ATOM 1529 N N . ALA A 1 192 ? 5.155 -26.174 6.396 1 95.27 192 ALA A N 1
ATOM 1530 C CA . ALA A 1 192 ? 4.054 -26.937 6.979 1 95.27 192 ALA A CA 1
ATOM 1531 C C . ALA A 1 192 ? 3.154 -27.518 5.892 1 95.27 192 ALA A C 1
ATOM 1533 O O . ALA A 1 192 ? 2.556 -28.581 6.074 1 95.27 192 ALA A O 1
ATOM 1534 N N . LEU A 1 193 ? 2.968 -26.768 4.828 1 94.7 193 LEU A N 1
ATOM 1535 C CA . LEU A 1 193 ? 2.063 -27.147 3.749 1 94.7 193 LEU A CA 1
ATOM 1536 C C . LEU A 1 193 ? 2.744 -27.003 2.392 1 94.7 193 LEU A C 1
ATOM 1538 O O . LEU A 1 193 ? 2.289 -26.233 1.543 1 94.7 193 LEU A O 1
ATOM 1542 N N . PRO A 1 194 ? 3.728 -27.822 2.153 1 90.64 194 PRO A N 1
ATOM 1543 C CA . PRO A 1 194 ? 4.51 -27.68 0.923 1 90.64 194 PRO A CA 1
ATOM 1544 C C . PRO A 1 194 ? 3.663 -27.84 -0.337 1 90.64 194 PRO A C 1
ATOM 1546 O O . PRO A 1 194 ? 3.932 -27.195 -1.353 1 90.64 194 PRO A O 1
ATOM 1549 N N . ASP A 1 195 ? 2.641 -28.58 -0.28 1 88.97 195 ASP A N 1
ATOM 1550 C CA . ASP A 1 195 ? 1.801 -28.85 -1.443 1 88.97 195 ASP A CA 1
ATOM 1551 C C . ASP A 1 195 ? 0.93 -27.643 -1.783 1 88.97 195 ASP A C 1
ATOM 1553 O O . ASP A 1 195 ? 0.374 -27.561 -2.88 1 88.97 195 ASP A O 1
ATOM 1557 N N . LYS A 1 196 ? 0.816 -26.66 -0.84 1 91.75 196 LYS A N 1
ATOM 1558 C CA . LYS A 1 196 ? -0.041 -25.494 -1.032 1 91.75 196 LYS A CA 1
ATOM 1559 C C . LYS A 1 196 ? 0.787 -24.24 -1.294 1 91.75 196 LYS A C 1
ATOM 1561 O O . LYS A 1 196 ? 0.235 -23.155 -1.487 1 91.75 196 LYS A O 1
ATOM 1566 N N . ALA A 1 197 ? 2.025 -24.443 -1.344 1 87.01 197 ALA A N 1
ATOM 1567 C CA . ALA A 1 197 ? 2.934 -23.31 -1.499 1 87.01 197 ALA A CA 1
ATOM 1568 C C . ALA A 1 197 ? 2.831 -22.711 -2.899 1 87.01 197 ALA A C 1
ATOM 1570 O O . ALA A 1 197 ? 3.162 -21.542 -3.106 1 87.01 197 ALA A O 1
ATOM 1571 N N . ARG A 1 198 ? 2.35 -23.505 -3.821 1 85.21 198 ARG A N 1
ATOM 1572 C CA . ARG A 1 198 ? 2.218 -23.049 -5.201 1 85.21 198 ARG A CA 1
ATOM 1573 C C . ARG A 1 198 ? 0.774 -23.157 -5.678 1 85.21 198 ARG A C 1
ATOM 1575 O O . ARG A 1 198 ? 0.366 -24.193 -6.208 1 85.21 198 ARG A O 1
ATOM 1582 N N . ALA A 1 199 ? 0.111 -22.135 -5.489 1 89.65 199 ALA A N 1
ATOM 1583 C CA . ALA A 1 199 ? -1.307 -22.142 -5.841 1 89.65 199 ALA A CA 1
ATOM 1584 C C . ALA A 1 199 ? -1.535 -21.511 -7.212 1 89.65 199 ALA A C 1
ATOM 1586 O O . ALA A 1 199 ? -0.71 -20.726 -7.686 1 89.65 199 ALA A O 1
ATOM 1587 N N . ALA A 1 200 ? -2.623 -21.87 -7.773 1 90.76 200 ALA A N 1
ATOM 1588 C CA . ALA A 1 200 ? -3 -21.356 -9.088 1 90.76 200 ALA A CA 1
ATOM 1589 C C . ALA A 1 200 ? -3.298 -19.861 -9.027 1 90.76 200 ALA A C 1
ATOM 1591 O O . ALA A 1 200 ? -3.141 -19.149 -10.021 1 90.76 200 ALA A O 1
ATOM 1592 N N . ALA A 1 201 ? -3.736 -19.416 -7.859 1 94.62 201 ALA A N 1
ATOM 1593 C CA . ALA A 1 201 ? -4.019 -18.001 -7.632 1 94.62 201 ALA A CA 1
ATOM 1594 C C . ALA A 1 201 ? -3.388 -17.518 -6.33 1 94.62 201 ALA A C 1
ATOM 1596 O O . ALA A 1 201 ? -3.433 -18.215 -5.314 1 94.62 201 ALA A O 1
ATOM 1597 N N . SER A 1 202 ? -2.796 -16.373 -6.41 1 95.72 202 SER A N 1
ATOM 1598 C CA . SER A 1 202 ? -2.181 -15.802 -5.216 1 95.72 202 SER A CA 1
ATOM 1599 C C . SER A 1 202 ? -2.431 -14.3 -5.131 1 95.72 202 SER A C 1
ATOM 1601 O O . SER A 1 202 ? -2.567 -13.629 -6.157 1 95.72 202 SER A O 1
ATOM 1603 N N . PHE A 1 203 ? -2.566 -13.799 -3.934 1 96.17 203 PHE A N 1
ATOM 1604 C CA . PHE A 1 203 ? -2.771 -12.394 -3.602 1 96.17 203 PHE A CA 1
ATOM 1605 C C . PHE A 1 203 ? -1.857 -11.97 -2.458 1 96.17 203 PHE A C 1
ATOM 1607 O O . PHE A 1 203 ? -1.472 -12.794 -1.626 1 96.17 203 PHE A O 1
ATOM 1614 N N . ASN A 1 204 ? -1.531 -10.656 -2.381 1 95.04 204 ASN A N 1
ATOM 1615 C CA . ASN A 1 204 ? -0.736 -10.207 -1.243 1 95.04 204 ASN A CA 1
ATOM 1616 C C . ASN A 1 204 ? -1.544 -9.301 -0.317 1 95.04 204 ASN A C 1
ATOM 1618 O O . ASN A 1 204 ? -0.978 -8.609 0.53 1 95.04 204 ASN A O 1
ATOM 1622 N N . LEU A 1 205 ? -2.809 -9.277 -0.609 1 94.41 205 LEU A N 1
ATOM 1623 C CA . LEU A 1 205 ? -3.719 -8.515 0.239 1 94.41 205 LEU A CA 1
ATOM 1624 C C . LEU A 1 205 ? -4.922 -9.36 0.645 1 94.41 205 LEU A C 1
ATOM 1626 O O . LEU A 1 205 ? -5.722 -9.756 -0.206 1 94.41 205 LEU A O 1
ATOM 1630 N N . GLY A 1 206 ? -5.084 -9.551 1.89 1 93.4 206 GLY A N 1
ATOM 1631 C CA . GLY A 1 206 ? -6.094 -10.432 2.453 1 93.4 206 GLY A CA 1
ATOM 1632 C C . GLY A 1 206 ? -7.502 -10.09 2.005 1 93.4 206 GLY A C 1
ATOM 1633 O O . GLY A 1 206 ? -8.235 -10.958 1.526 1 93.4 206 GLY A O 1
ATOM 1634 N N . PRO A 1 207 ? -7.871 -8.866 2.132 1 90.82 207 PRO A N 1
ATOM 1635 C CA . PRO A 1 207 ? -9.23 -8.466 1.761 1 90.82 207 PRO A CA 1
ATOM 1636 C C . PRO A 1 207 ? -9.556 -8.768 0.3 1 90.82 207 PRO A C 1
ATOM 1638 O O . PRO A 1 207 ? -10.68 -9.166 -0.016 1 90.82 207 PRO A O 1
ATOM 1641 N N . VAL A 1 208 ? -8.633 -8.614 -0.571 1 92.63 208 VAL A N 1
ATOM 1642 C CA . VAL A 1 208 ? -8.854 -8.898 -1.985 1 92.63 208 VAL A CA 1
ATOM 1643 C C . VAL A 1 208 ? -9.039 -10.4 -2.188 1 92.63 208 VAL A C 1
ATOM 1645 O O . VAL A 1 208 ? -9.965 -10.83 -2.88 1 92.63 208 VAL A O 1
ATOM 1648 N N . ALA A 1 209 ? -8.209 -11.145 -1.562 1 96.1 209 ALA A N 1
ATOM 1649 C CA . ALA A 1 209 ? -8.298 -12.599 -1.665 1 96.1 209 ALA A CA 1
ATOM 1650 C C . ALA A 1 209 ? -9.628 -13.107 -1.115 1 96.1 209 ALA A C 1
ATOM 1652 O O . ALA A 1 209 ? -10.222 -14.035 -1.67 1 96.1 209 ALA A O 1
ATOM 1653 N N . LEU A 1 210 ? -10.048 -12.502 -0.032 1 94.86 210 LEU A N 1
ATOM 1654 C CA . LEU A 1 210 ? -11.307 -12.918 0.575 1 94.86 210 LEU A CA 1
ATOM 1655 C C . LEU A 1 210 ? -12.475 -12.678 -0.375 1 94.86 210 LEU A C 1
ATOM 1657 O O . LEU A 1 210 ? -13.318 -13.557 -0.564 1 94.86 210 LEU A O 1
ATOM 1661 N N . GLN A 1 211 ? -12.511 -11.55 -0.978 1 92.4 211 GLN A N 1
ATOM 1662 C CA . GLN A 1 211 ? -13.572 -11.247 -1.932 1 92.4 211 GLN A CA 1
ATOM 1663 C C . GLN A 1 211 ? -13.503 -12.171 -3.144 1 92.4 211 GLN A C 1
ATOM 1665 O O . GLN A 1 211 ? -14.536 -12.565 -3.69 1 92.4 211 GLN A O 1
ATOM 1670 N N . PHE A 1 212 ? -12.318 -12.46 -3.561 1 95.23 212 PHE A N 1
ATOM 1671 C CA . PHE A 1 212 ? -12.129 -13.396 -4.663 1 95.23 212 PHE A CA 1
ATOM 1672 C C . PHE A 1 212 ? -12.739 -14.753 -4.33 1 95.23 212 PHE A C 1
ATOM 1674 O O . PHE A 1 212 ? -13.502 -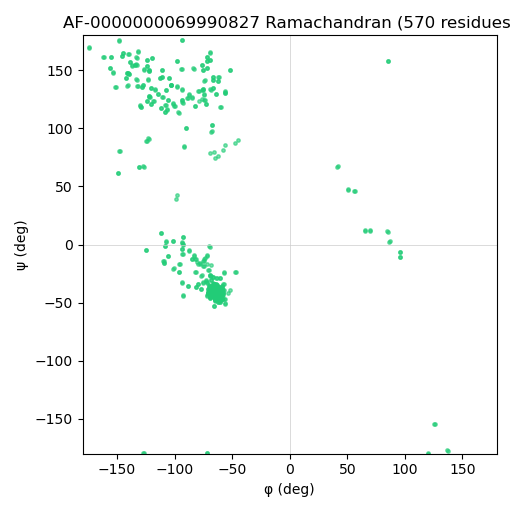15.307 -5.123 1 95.23 212 PHE A O 1
ATOM 1681 N N . ILE A 1 213 ? -12.467 -15.263 -3.132 1 96.38 213 ILE A N 1
ATOM 1682 C CA . ILE A 1 213 ? -12.931 -16.58 -2.708 1 96.38 213 ILE A CA 1
ATOM 1683 C C . ILE A 1 213 ? -14.451 -16.569 -2.561 1 96.38 213 ILE A C 1
ATOM 1685 O O . ILE A 1 213 ? -15.126 -17.52 -2.959 1 96.38 213 ILE A O 1
ATOM 1689 N N . LEU A 1 214 ? -14.966 -15.495 -2.033 1 93.11 214 LEU A N 1
ATOM 1690 C CA . LEU A 1 214 ? -16.407 -15.388 -1.838 1 93.11 214 LEU A CA 1
ATOM 1691 C C . LEU A 1 214 ? -17.141 -15.42 -3.175 1 93.11 214 LEU A C 1
ATOM 1693 O O . LEU A 1 214 ? -18.269 -15.91 -3.258 1 93.11 214 LEU A O 1
ATOM 1697 N N . GLY A 1 215 ? -16.487 -14.964 -4.188 1 90.2 215 GLY A N 1
ATOM 1698 C CA . GLY A 1 215 ? -17.122 -14.907 -5.495 1 90.2 215 GLY A CA 1
ATOM 1699 C C . GLY A 1 215 ? -16.795 -16.102 -6.37 1 90.2 215 GLY A C 1
ATOM 1700 O O . GLY A 1 215 ? -17.559 -16.443 -7.275 1 90.2 215 GLY A O 1
ATOM 1701 N N . ASN A 1 216 ? -15.672 -16.738 -6.088 1 93.66 216 ASN A N 1
ATOM 1702 C CA . ASN A 1 216 ? -15.197 -17.763 -7.012 1 93.66 216 ASN A CA 1
ATOM 1703 C C . ASN A 1 216 ? -14.972 -19.095 -6.303 1 93.66 216 ASN A C 1
ATOM 1705 O O . ASN A 1 216 ? -14.67 -20.102 -6.947 1 93.66 216 ASN A O 1
ATOM 1709 N N . GLY A 1 217 ? -15.145 -19.059 -5.034 1 94.92 217 GLY A N 1
ATOM 1710 C CA . GLY A 1 217 ? -14.861 -20.27 -4.281 1 94.92 217 GLY A CA 1
ATOM 1711 C C . GLY A 1 217 ? -13.399 -20.408 -3.902 1 94.92 217 GLY A C 1
ATOM 1712 O O . GLY A 1 217 ? -12.54 -19.726 -4.464 1 94.92 217 GLY A O 1
ATOM 1713 N N . GLY A 1 218 ? -13.198 -21.23 -2.854 1 97.6 218 GLY A N 1
ATOM 1714 C CA . GLY A 1 218 ? -11.822 -21.531 -2.491 1 97.6 218 GLY A CA 1
ATOM 1715 C C . GLY A 1 218 ? -11.577 -21.49 -0.995 1 97.6 218 GLY A C 1
ATOM 1716 O O . GLY A 1 218 ? -12.522 -21.405 -0.208 1 97.6 218 GLY A O 1
ATOM 1717 N N . SER A 1 219 ? -10.323 -21.697 -0.707 1 98.43 219 SER A N 1
ATOM 1718 C CA . SER A 1 219 ? -9.819 -21.65 0.662 1 98.43 219 SER A CA 1
ATOM 1719 C C . SER A 1 219 ? -8.538 -20.827 0.751 1 98.43 219 SER A C 1
ATOM 1721 O O . SER A 1 219 ? -7.849 -20.631 -0.253 1 98.43 219 SER A O 1
ATOM 1723 N N . GLY A 1 220 ? -8.298 -20.309 1.918 1 98.29 220 GLY A N 1
ATOM 1724 C CA . GLY A 1 220 ? -7.088 -19.54 2.16 1 98.29 220 GLY A CA 1
ATOM 1725 C C . GLY A 1 220 ? -6.921 -19.132 3.612 1 98.29 220 GLY A C 1
ATOM 1726 O O . GLY A 1 220 ? -7.817 -19.348 4.43 1 98.29 220 GLY A O 1
ATOM 1727 N N . TYR A 1 221 ? -5.76 -18.624 3.939 1 98.44 221 TYR A N 1
ATOM 1728 C CA . TYR A 1 221 ? -5.461 -18.186 5.298 1 98.44 221 TYR A CA 1
ATOM 1729 C C . TYR A 1 221 ? -5.888 -16.738 5.51 1 98.44 221 TYR A C 1
ATOM 1731 O O . TYR A 1 221 ? -5.535 -15.858 4.722 1 98.44 221 TYR A O 1
ATOM 1739 N N . PHE A 1 222 ? -6.614 -16.533 6.536 1 97.43 222 PHE A N 1
ATOM 1740 C CA . PHE A 1 222 ? -7.103 -15.201 6.872 1 97.43 222 PHE A CA 1
ATOM 1741 C C . PHE A 1 222 ? -7.004 -14.95 8.372 1 97.43 222 PHE A C 1
ATOM 1743 O O . PHE A 1 222 ? -6.926 -15.894 9.161 1 97.43 222 PHE A O 1
ATOM 1750 N N . ARG A 1 223 ? -6.968 -13.703 8.709 1 95.41 223 ARG A N 1
ATOM 1751 C CA . ARG A 1 223 ? -7 -13.313 10.115 1 95.41 223 ARG A CA 1
ATOM 1752 C C . ARG A 1 223 ? -8.303 -13.75 10.775 1 95.41 223 ARG A C 1
ATOM 1754 O O . ARG A 1 223 ? -9.38 -13.601 10.194 1 95.41 223 ARG A O 1
ATOM 1761 N N . THR A 1 224 ? -8.264 -14.203 11.975 1 94.18 224 THR A N 1
ATOM 1762 C CA . THR A 1 224 ? -9.413 -14.76 12.68 1 94.18 224 THR A CA 1
ATOM 1763 C C . THR A 1 224 ? -10.507 -13.709 12.845 1 94.18 224 THR A C 1
ATOM 1765 O O . THR A 1 224 ? -11.679 -13.977 12.568 1 94.18 224 THR A O 1
ATOM 1768 N N . ARG A 1 225 ? -10.169 -12.511 13.225 1 91.42 225 ARG A N 1
ATOM 1769 C CA . ARG A 1 225 ? -11.144 -11.468 13.525 1 91.42 225 ARG A CA 1
ATOM 1770 C C . ARG A 1 225 ? -11.873 -11.02 12.263 1 91.42 225 ARG A C 1
ATOM 1772 O O . ARG A 1 225 ? -13.037 -10.616 12.322 1 91.42 225 ARG A O 1
ATOM 1779 N N . VAL A 1 226 ? -11.251 -11.139 11.132 1 91.4 226 VAL A N 1
ATOM 1780 C CA . VAL A 1 226 ? -11.812 -10.65 9.877 1 91.4 226 VAL A CA 1
ATOM 1781 C C . VAL A 1 226 ? -12.844 -11.643 9.35 1 91.4 226 VAL A C 1
ATOM 1783 O O . VAL A 1 226 ? -13.848 -11.246 8.753 1 91.4 226 VAL A O 1
ATOM 1786 N N . VAL A 1 227 ? -12.648 -12.915 9.566 1 93.87 227 VAL A N 1
ATOM 1787 C CA . VAL A 1 227 ? -13.51 -13.905 8.928 1 93.87 227 VAL A CA 1
ATOM 1788 C C . VAL A 1 227 ? -14.546 -14.409 9.929 1 93.87 227 VAL A C 1
ATOM 1790 O O . VAL A 1 227 ? -15.348 -15.291 9.612 1 93.87 227 VAL A O 1
ATOM 1793 N N . GLN A 1 228 ? -14.552 -13.864 11.131 1 93.07 228 GLN A N 1
ATOM 1794 C CA . GLN A 1 228 ? -15.407 -14.374 12.197 1 93.07 228 GLN A CA 1
ATOM 1795 C C . GLN A 1 228 ? -16.877 -14.334 11.789 1 93.07 228 GLN A C 1
ATOM 1797 O O . GLN A 1 228 ? -17.618 -15.291 12.024 1 93.07 228 GLN A O 1
ATOM 1802 N N . SER A 1 229 ? -17.306 -13.273 11.155 1 90.95 229 SER A N 1
ATOM 1803 C CA . SER A 1 229 ? -18.705 -13.149 10.761 1 90.95 229 SER A CA 1
ATOM 1804 C C . SER A 1 229 ? -19.079 -14.191 9.712 1 90.95 229 SER A C 1
ATOM 1806 O O . SER A 1 229 ? -20.209 -14.682 9.693 1 90.95 229 SER A O 1
ATOM 1808 N N . TYR A 1 230 ? -18.179 -14.518 8.873 1 93.12 230 TYR A N 1
ATOM 1809 C CA . TYR A 1 230 ? -18.422 -15.517 7.839 1 93.12 230 TYR A CA 1
ATOM 1810 C C . TYR A 1 230 ? -18.468 -16.919 8.435 1 93.12 230 TYR A C 1
ATOM 1812 O O . TYR A 1 230 ? -19.204 -17.782 7.951 1 93.12 230 TYR A O 1
ATOM 1820 N N . LEU A 1 231 ? -17.708 -17.098 9.499 1 94.52 231 LEU A N 1
ATOM 1821 C CA . LEU A 1 231 ? -17.745 -18.364 10.224 1 94.52 231 LEU A CA 1
ATOM 1822 C C . LEU A 1 231 ? -19.057 -18.516 10.986 1 94.52 231 LEU A C 1
ATOM 1824 O O . LEU A 1 231 ? -19.695 -19.569 10.928 1 94.52 231 LEU A O 1
ATOM 1828 N N . ASP A 1 232 ? -19.45 -17.456 11.577 1 94.22 232 ASP A N 1
ATOM 1829 C CA . ASP A 1 232 ? -20.669 -17.464 12.379 1 94.22 232 ASP A CA 1
ATOM 1830 C C . ASP A 1 232 ? -21.9 -17.69 11.504 1 94.22 232 ASP A C 1
ATOM 1832 O O . ASP A 1 232 ? -22.849 -18.359 11.919 1 94.22 232 ASP A O 1
ATOM 1836 N N . SER A 1 233 ? -21.869 -17.164 10.314 1 93.55 233 SER A N 1
ATOM 1837 C CA . SER A 1 233 ? -23.022 -17.26 9.424 1 93.55 233 SER A CA 1
ATOM 1838 C C . SER A 1 233 ? -23.012 -18.572 8.646 1 93.55 233 SER A C 1
ATOM 1840 O O . SER A 1 233 ? -23.98 -18.897 7.955 1 93.55 233 SER A O 1
ATOM 1842 N N . GLY A 1 234 ? -21.911 -19.251 8.688 1 94.94 234 GLY A N 1
ATOM 1843 C CA . GLY A 1 234 ? -21.825 -20.541 8.023 1 94.94 234 GLY A CA 1
ATOM 1844 C C . GLY A 1 234 ? -21.436 -20.435 6.56 1 94.94 234 GLY A C 1
ATOM 1845 O O . GLY A 1 234 ? -21.365 -21.444 5.856 1 94.94 234 GLY A O 1
ATOM 1846 N N . VAL A 1 235 ? -21.191 -19.253 6.129 1 95.46 235 VAL A N 1
ATOM 1847 C CA . VAL A 1 235 ? -20.751 -19.044 4.753 1 95.46 235 VAL A CA 1
ATOM 1848 C C . VAL A 1 235 ? -19.387 -19.697 4.542 1 95.46 235 VAL A C 1
ATOM 1850 O O . VAL A 1 235 ? -19.135 -20.3 3.496 1 95.46 235 VAL A O 1
ATOM 1853 N N . MET A 1 236 ? -18.556 -19.504 5.568 1 96.69 236 MET A N 1
ATOM 1854 C CA . MET A 1 236 ? -17.241 -20.138 5.575 1 96.69 236 MET A CA 1
ATOM 1855 C C . MET A 1 236 ? -17.087 -21.059 6.781 1 96.69 236 MET A C 1
ATOM 1857 O O . MET A 1 236 ? -17.822 -20.932 7.762 1 96.69 236 MET A O 1
ATOM 1861 N N . GLU A 1 237 ? -16.162 -21.935 6.671 1 98.22 237 GLU A N 1
ATOM 1862 C CA . GLU A 1 237 ? -15.82 -22.803 7.795 1 98.22 237 GLU A CA 1
ATOM 1863 C C . GLU A 1 237 ? -14.308 -22.95 7.939 1 98.22 237 GLU A C 1
ATOM 1865 O O . GLU A 1 237 ? -13.571 -22.829 6.959 1 98.22 237 GLU A O 1
ATOM 1870 N N . ARG A 1 238 ? -13.965 -23.231 9.135 1 97.79 238 ARG A N 1
ATOM 1871 C CA . ARG A 1 238 ? -12.559 -23.492 9.424 1 97.79 238 ARG A CA 1
ATOM 1872 C C . ARG A 1 238 ? -12.151 -24.883 8.949 1 97.79 238 ARG A C 1
ATOM 1874 O O . ARG A 1 238 ? -12.894 -25.849 9.132 1 97.79 238 ARG A O 1
ATOM 1881 N N . VAL A 1 239 ? -11.011 -24.988 8.245 1 97.64 239 VAL A N 1
ATOM 1882 C CA . VAL A 1 239 ? -10.506 -26.297 7.843 1 97.64 239 VAL A CA 1
ATOM 1883 C C . VAL A 1 239 ? -9.916 -27.018 9.053 1 97.64 239 VAL A C 1
ATOM 1885 O O . VAL A 1 239 ? -8.988 -26.515 9.691 1 97.64 239 VAL A O 1
ATOM 1888 N N . PRO A 1 240 ? -10.4 -28.17 9.307 1 94.42 240 PRO A N 1
ATOM 1889 C CA . PRO A 1 240 ? -9.933 -28.879 10.501 1 94.42 240 PRO A CA 1
ATOM 1890 C C . PRO A 1 240 ? -8.463 -29.282 10.411 1 94.42 240 PRO A C 1
ATOM 1892 O O . PRO A 1 240 ? -7.984 -29.646 9.334 1 94.42 240 PRO A O 1
ATOM 1895 N N . LYS A 1 241 ? -7.696 -29.213 11.484 1 94.1 241 LYS A N 1
ATOM 1896 C CA . LYS A 1 241 ? -6.333 -29.695 11.685 1 94.1 241 LYS A CA 1
ATOM 1897 C C . LYS A 1 241 ? -5.345 -28.937 10.802 1 94.1 241 LYS A C 1
ATOM 1899 O O . LYS A 1 241 ? -4.237 -29.413 10.55 1 94.1 241 LYS A O 1
ATOM 1904 N N . ALA A 1 242 ? -5.822 -27.873 10.25 1 96.82 242 ALA A N 1
ATOM 1905 C CA . ALA A 1 242 ? -4.873 -27.024 9.536 1 96.82 242 ALA A CA 1
ATOM 1906 C C . ALA A 1 242 ? -3.997 -26.241 10.509 1 96.82 242 ALA A C 1
ATOM 1908 O O . ALA A 1 242 ? -4.476 -25.767 11.542 1 96.82 242 ALA A O 1
ATOM 1909 N N . PRO A 1 243 ? -2.721 -26.098 10.191 1 97.71 243 PRO A N 1
ATOM 1910 C CA . PRO A 1 243 ? -1.87 -25.303 11.079 1 97.71 243 PRO A CA 1
ATOM 1911 C C . PRO A 1 243 ? -2.327 -23.85 11.19 1 97.71 243 PRO A C 1
ATOM 1913 O O . PRO A 1 243 ? -2.873 -23.296 10.232 1 97.71 243 PRO A O 1
ATOM 1916 N N . GLU A 1 244 ? -2.181 -23.307 12.342 1 97.75 244 GLU A N 1
ATOM 1917 C CA . GLU A 1 244 ? -2.416 -21.885 12.575 1 97.75 244 GLU A CA 1
ATOM 1918 C C . GLU A 1 244 ? -1.1 -21.126 12.72 1 97.75 244 GLU A C 1
ATOM 1920 O O . GLU A 1 244 ? -0.121 -21.663 13.242 1 97.75 244 GLU A O 1
ATOM 1925 N N . PHE A 1 245 ? -1.115 -19.926 12.192 1 97.46 245 PHE A N 1
ATOM 1926 C CA . PHE A 1 245 ? 0.104 -19.13 12.269 1 97.46 245 PHE A CA 1
ATOM 1927 C C . PHE A 1 245 ? -0.128 -17.863 13.084 1 97.46 245 PHE A C 1
ATOM 1929 O O . PHE A 1 245 ? -1.139 -17.18 12.905 1 97.46 245 PHE A O 1
ATOM 1936 N N . SER A 1 246 ? 0.778 -17.558 14.004 1 95.92 246 SER A N 1
ATOM 1937 C CA . SER A 1 246 ? 0.694 -16.33 14.786 1 95.92 246 SER A CA 1
ATOM 1938 C C . SER A 1 246 ? 0.894 -15.1 13.907 1 95.92 246 SER A C 1
ATOM 1940 O O . SER A 1 246 ? 1.768 -15.087 13.037 1 95.92 246 SER A O 1
ATOM 1942 N N . TYR A 1 247 ? 0.08 -14.096 14.067 1 95.73 247 TYR A N 1
ATOM 1943 C CA . TYR A 1 247 ? 0.12 -12.877 13.267 1 95.73 247 TYR A CA 1
ATOM 1944 C C . TYR A 1 247 ? -0.354 -11.677 14.078 1 95.73 247 TYR A C 1
ATOM 1946 O O . TYR A 1 247 ? -1.316 -11.004 13.699 1 95.73 247 TYR A O 1
ATOM 1954 N N . PRO A 1 248 ? 0.309 -11.372 15.097 1 95.62 248 PRO A N 1
ATOM 1955 C CA . PRO A 1 248 ? -0.115 -10.315 16.018 1 95.62 248 PRO A CA 1
ATOM 1956 C C . PRO A 1 248 ? 0.044 -8.917 15.425 1 95.62 248 PRO A C 1
ATOM 1958 O O . PRO A 1 248 ? 0.764 -8.739 14.439 1 95.62 248 PRO A O 1
ATOM 1961 N N . THR A 1 249 ? -0.659 -7.983 16.019 1 95.55 249 THR A N 1
ATOM 1962 C CA . THR A 1 249 ? -0.559 -6.571 15.668 1 95.55 249 THR A CA 1
ATOM 1963 C C . THR A 1 249 ? 0.274 -5.815 16.699 1 95.55 249 THR A C 1
ATOM 1965 O O . THR A 1 249 ? 0.1 -6.003 17.904 1 95.55 249 THR A O 1
ATOM 1968 N N . TYR A 1 250 ? 1.119 -4.953 16.187 1 97.01 250 TYR A N 1
ATOM 1969 C CA . TYR A 1 250 ? 2.018 -4.223 17.073 1 97.01 250 TYR A CA 1
ATOM 1970 C C . TYR A 1 250 ? 1.846 -2.718 16.906 1 97.01 250 TYR A C 1
ATOM 1972 O O . TYR A 1 250 ? 1.659 -2.228 15.79 1 97.01 250 TYR A O 1
ATOM 1980 N N . LEU A 1 251 ? 1.937 -2.06 18.031 1 97.15 251 LEU A N 1
ATOM 1981 C CA . LEU A 1 251 ? 2.15 -0.617 18.065 1 97.15 251 LEU A CA 1
ATOM 1982 C C . LEU A 1 251 ? 3.635 -0.289 18.177 1 97.15 251 LEU A C 1
ATOM 1984 O O . LEU A 1 251 ? 4.316 -0.778 19.081 1 97.15 251 LEU A O 1
ATOM 1988 N N . VAL A 1 252 ? 4.133 0.474 17.208 1 96.62 252 VAL A N 1
ATOM 1989 C CA . VAL A 1 252 ? 5.539 0.865 17.209 1 96.62 252 VAL A CA 1
ATOM 1990 C C . VAL A 1 252 ? 5.652 2.387 17.242 1 96.62 252 VAL A C 1
ATOM 1992 O O . VAL A 1 252 ? 4.927 3.086 16.529 1 96.62 252 VAL A O 1
ATOM 1995 N N . TYR A 1 253 ? 6.519 2.885 18.069 1 94.94 253 TYR A N 1
ATOM 1996 C CA . TYR A 1 253 ? 6.738 4.325 18.151 1 94.94 253 TYR A CA 1
ATOM 1997 C C . TYR A 1 253 ? 8.132 4.635 18.681 1 94.94 253 TYR A C 1
ATOM 1999 O O . TYR A 1 253 ? 8.788 3.769 19.265 1 94.94 253 TYR A O 1
ATOM 2007 N N . ALA A 1 254 ? 8.573 5.827 18.453 1 86.84 254 ALA A N 1
ATOM 2008 C CA . ALA A 1 254 ? 9.882 6.241 18.952 1 86.84 254 ALA A CA 1
ATOM 2009 C C . ALA A 1 254 ? 9.835 6.514 20.453 1 86.84 254 ALA A C 1
ATOM 2011 O O . ALA A 1 254 ? 9.016 7.308 20.921 1 86.84 254 ALA A O 1
ATOM 2012 N N . ARG A 1 255 ? 10.721 6.051 21.179 1 84.22 255 ARG A N 1
ATOM 2013 C CA . ARG A 1 255 ? 10.748 6.161 22.634 1 84.22 255 ARG A CA 1
ATOM 2014 C C . ARG A 1 255 ? 11.013 7.598 23.069 1 84.22 255 ARG A C 1
ATOM 2016 O O . ARG A 1 255 ? 10.443 8.069 24.056 1 84.22 255 ARG A O 1
ATOM 2023 N N . GLU A 1 256 ? 11.801 8.253 22.33 1 81.66 256 GLU A N 1
ATOM 2024 C CA . GLU A 1 256 ? 12.273 9.574 22.735 1 81.66 256 GLU A CA 1
ATOM 2025 C C . GLU A 1 256 ? 11.225 10.646 22.45 1 81.66 256 GLU A C 1
ATOM 2027 O O . GLU A 1 256 ? 11.311 11.759 22.971 1 81.66 256 GLU A O 1
ATOM 2032 N N . ARG A 1 257 ? 10.295 10.324 21.645 1 78.33 257 ARG A N 1
ATOM 2033 C CA . ARG A 1 257 ? 9.289 11.313 21.273 1 78.33 257 ARG A CA 1
ATOM 2034 C C . ARG A 1 257 ? 8.025 11.15 22.111 1 78.33 257 ARG A C 1
ATOM 2036 O O . ARG A 1 257 ? 6.931 11.506 21.669 1 78.33 257 ARG A O 1
ATOM 2043 N N . ASP A 1 258 ? 8.192 10.939 23.323 1 79.34 258 ASP A N 1
ATOM 2044 C CA . ASP A 1 258 ? 7.059 10.728 24.219 1 79.34 258 ASP A CA 1
ATOM 2045 C C . ASP A 1 258 ? 6.398 12.054 24.589 1 79.34 258 ASP A C 1
ATOM 2047 O O . ASP A 1 258 ? 7.084 13.045 24.85 1 79.34 258 ASP A O 1
ATOM 2051 N N . SER A 1 259 ? 5.127 12.241 24.361 1 86.67 259 SER A N 1
ATOM 2052 C CA . SER A 1 259 ? 4.317 13.393 24.743 1 86.67 259 SER A CA 1
ATOM 2053 C C . SER A 1 259 ? 3.004 12.958 25.385 1 86.67 259 SER A C 1
ATOM 2055 O O . SER A 1 259 ? 2.592 11.804 25.248 1 86.67 259 SER A O 1
ATOM 2057 N N . ALA A 1 260 ? 2.428 13.902 26.103 1 90.77 260 ALA A N 1
ATOM 2058 C CA . ALA A 1 260 ? 1.139 13.622 26.73 1 90.77 260 ALA A CA 1
ATOM 2059 C C . ALA A 1 260 ? 0.082 13.281 25.683 1 90.77 260 ALA A C 1
ATOM 2061 O O . ALA A 1 260 ? -0.741 12.387 25.891 1 90.77 260 ALA A O 1
ATOM 2062 N N . ALA A 1 261 ? 0.125 13.949 24.629 1 91.33 261 ALA A N 1
ATOM 2063 C CA . ALA A 1 261 ? -0.837 13.712 23.556 1 91.33 261 ALA A CA 1
ATOM 2064 C C . ALA A 1 261 ? -0.669 12.314 22.968 1 91.33 261 ALA A C 1
ATOM 2066 O O . ALA A 1 261 ? -1.656 11.624 22.702 1 91.33 261 ALA A O 1
ATOM 2067 N N . LEU A 1 262 ? 0.508 11.899 22.84 1 93.33 262 LEU A N 1
ATOM 2068 C CA . LEU A 1 262 ? 0.783 10.576 22.29 1 93.33 262 LEU A CA 1
ATOM 2069 C C . LEU A 1 262 ? 0.359 9.483 23.266 1 93.33 262 LEU A C 1
ATOM 2071 O O . LEU A 1 262 ? -0.193 8.459 22.856 1 93.33 262 LEU A O 1
ATOM 2075 N N . GLN A 1 263 ? 0.624 9.74 24.531 1 94.89 263 GLN A N 1
ATOM 2076 C CA . GLN A 1 263 ? 0.203 8.771 25.537 1 94.89 263 GLN A CA 1
ATOM 2077 C C . GLN A 1 263 ? -1.318 8.646 25.578 1 94.89 263 GLN A C 1
ATOM 2079 O O . GLN A 1 263 ? -1.852 7.542 25.702 1 94.89 263 GLN A O 1
ATOM 2084 N N . LYS A 1 264 ? -1.914 9.761 25.484 1 96.59 264 LYS A N 1
ATOM 2085 C CA . LYS A 1 264 ? -3.372 9.728 25.406 1 96.59 264 LYS A CA 1
ATOM 2086 C C . LYS A 1 264 ? -3.839 8.981 24.16 1 96.59 264 LYS A C 1
ATOM 2088 O O . LYS A 1 264 ? -4.804 8.215 24.215 1 96.59 264 LYS A O 1
ATOM 2093 N N . ALA A 1 265 ? -3.18 9.189 23.072 1 97.09 265 ALA A N 1
ATOM 2094 C CA . ALA A 1 265 ? -3.49 8.493 21.826 1 97.09 265 ALA A CA 1
ATOM 2095 C C . ALA A 1 265 ? -3.377 6.982 21.999 1 97.09 265 ALA A C 1
ATOM 2097 O O . ALA A 1 265 ? -4.232 6.23 21.523 1 97.09 265 ALA A O 1
ATOM 2098 N N . PHE A 1 266 ? -2.387 6.571 22.734 1 97.29 266 PHE A N 1
ATOM 2099 C CA . PHE A 1 266 ? -2.17 5.146 22.952 1 97.29 266 PHE A CA 1
ATOM 2100 C C . PHE A 1 266 ? -3.245 4.567 23.863 1 97.29 266 PHE A C 1
ATOM 2102 O O . PHE A 1 266 ? -3.695 3.437 23.661 1 97.29 266 PHE A O 1
ATOM 2109 N N . GLU A 1 267 ? -3.615 5.318 24.811 1 97.34 267 GLU A N 1
ATOM 2110 C CA . GLU A 1 267 ? -4.687 4.876 25.697 1 97.34 267 GLU A CA 1
ATOM 2111 C C . GLU A 1 267 ? -5.987 4.662 24.927 1 97.34 267 GLU A C 1
ATOM 2113 O O . GLU A 1 267 ? -6.684 3.667 25.139 1 97.34 267 GLU A O 1
ATOM 2118 N N . LEU A 1 268 ? -6.271 5.566 24.064 1 97.44 268 LEU A N 1
ATOM 2119 C CA . LEU A 1 268 ? -7.469 5.442 23.239 1 97.44 268 LEU A CA 1
ATOM 2120 C C . LEU A 1 268 ? -7.396 4.199 22.358 1 97.44 268 LEU A C 1
ATOM 2122 O O . LEU A 1 268 ? -8.39 3.488 22.197 1 97.44 268 LEU A O 1
ATOM 2126 N N . LEU A 1 269 ? -6.241 3.928 21.799 1 96.98 269 LEU A N 1
ATOM 2127 C CA . LEU A 1 269 ? -6.038 2.753 20.958 1 96.98 269 LEU A CA 1
ATOM 2128 C C . LEU A 1 269 ? -6.262 1.471 21.753 1 96.98 269 LEU A C 1
ATOM 2130 O O . LEU A 1 269 ? -6.931 0.55 21.278 1 96.98 269 LEU A O 1
ATOM 2134 N N . ARG A 1 270 ? -5.731 1.455 22.935 1 96.21 270 ARG A N 1
ATOM 2135 C CA . ARG A 1 270 ? -5.884 0.28 23.787 1 96.21 270 ARG A CA 1
ATOM 2136 C C . ARG A 1 270 ? -7.349 0.048 24.142 1 96.21 270 ARG A C 1
ATOM 2138 O O . ARG A 1 270 ? -7.798 -1.097 24.232 1 96.21 270 ARG A O 1
ATOM 2145 N N . GLU A 1 271 ? -8.084 1.055 24.29 1 95.51 271 GLU A N 1
ATOM 2146 C CA . GLU A 1 271 ? -9.514 0.95 24.568 1 95.51 271 GLU A CA 1
ATOM 2147 C C . GLU A 1 271 ? -10.268 0.374 23.373 1 95.51 271 GLU A C 1
ATOM 2149 O O . GLU A 1 271 ? -11.173 -0.446 23.541 1 95.51 271 GLU A O 1
ATOM 2154 N N . ILE A 1 272 ? -9.893 0.759 22.213 1 94.13 272 ILE A N 1
ATOM 2155 C CA . ILE A 1 272 ? -10.524 0.28 20.988 1 94.13 272 ILE A CA 1
ATOM 2156 C C . ILE A 1 272 ? -10.276 -1.219 20.832 1 94.13 272 ILE A C 1
ATOM 2158 O O . ILE A 1 272 ? -11.189 -1.974 20.49 1 94.13 272 ILE A O 1
ATOM 2162 N N . VAL A 1 273 ? -9.068 -1.604 21.055 1 93.21 273 VAL A N 1
ATOM 2163 C CA . VAL A 1 273 ? -8.676 -3.004 20.925 1 93.21 273 VAL A CA 1
ATOM 2164 C C . VAL A 1 273 ? -9.452 -3.852 21.93 1 93.21 273 VAL A C 1
ATOM 2166 O O . VAL A 1 273 ? -9.888 -4.961 21.61 1 93.21 273 VAL A O 1
ATOM 2169 N N . ARG A 1 274 ? -9.683 -3.334 23.082 1 90.74 274 ARG A N 1
ATOM 2170 C CA . ARG A 1 274 ? -10.395 -4.052 24.134 1 90.74 274 ARG A CA 1
ATOM 2171 C C . ARG A 1 274 ? -11.878 -4.178 23.804 1 90.74 274 ARG A C 1
ATOM 2173 O O . ARG A 1 274 ? -12.521 -5.163 24.175 1 90.74 274 ARG A O 1
ATOM 2180 N N . ALA A 1 275 ? -12.425 -3.207 23.13 1 84.33 275 ALA A N 1
ATOM 2181 C CA . ALA A 1 275 ? -13.851 -3.195 22.814 1 84.33 275 ALA A CA 1
ATOM 2182 C C . ALA A 1 275 ? -14.194 -4.268 21.785 1 84.33 275 ALA A C 1
ATOM 2184 O O . ALA A 1 275 ? -15.353 -4.672 21.662 1 84.33 275 ALA A O 1
ATOM 2185 N N . ASP A 1 276 ? -13.331 -4.984 21.319 1 65.61 276 ASP A N 1
ATOM 2186 C CA . ASP A 1 276 ? -13.447 -6.137 20.432 1 65.61 276 ASP A CA 1
ATOM 2187 C C . ASP A 1 276 ? -14.485 -5.887 19.34 1 65.61 276 ASP A C 1
ATOM 2189 O O . ASP A 1 276 ? -15.499 -6.584 19.268 1 65.61 276 ASP A O 1
ATOM 2193 N N . THR A 1 277 ? -14.273 -5.009 18.462 1 68.13 277 THR A N 1
ATOM 2194 C CA . THR A 1 277 ? -15.209 -4.673 17.395 1 68.13 277 THR A CA 1
ATOM 2195 C C . THR A 1 277 ? -15.073 -5.648 16.23 1 68.13 277 THR A C 1
ATOM 2197 O O . THR A 1 277 ? -14.069 -6.354 16.118 1 68.13 277 THR A O 1
ATOM 2200 N N . ASP A 1 278 ? -16.155 -5.783 15.611 1 72.71 278 ASP A N 1
ATOM 2201 C CA . ASP A 1 278 ? -16.228 -6.614 14.413 1 72.71 278 ASP A CA 1
ATOM 2202 C C . ASP A 1 278 ? -15.283 -6.1 13.329 1 72.71 278 ASP A C 1
ATOM 2204 O O . ASP A 1 278 ? -15.407 -4.958 12.881 1 72.71 278 ASP A O 1
ATOM 2208 N N . TRP A 1 279 ? -14.342 -6.961 12.991 1 76.32 279 TRP A N 1
ATOM 2209 C CA . TRP A 1 279 ? -13.356 -6.586 11.983 1 76.32 279 TRP A CA 1
ATOM 2210 C C . TRP A 1 279 ? -13.806 -7.023 10.593 1 76.32 279 TRP A C 1
ATOM 2212 O O . TRP A 1 279 ? -13.132 -6.742 9.599 1 76.32 279 TRP A O 1
ATOM 2222 N N . SER A 1 280 ? -14.951 -7.641 10.582 1 66.54 280 SER A N 1
ATOM 2223 C CA . SER A 1 280 ? -15.393 -8.167 9.295 1 66.54 280 SER A CA 1
ATOM 2224 C C . SER A 1 280 ? -15.711 -7.041 8.317 1 66.54 280 SER A C 1
ATOM 2226 O O . SER A 1 280 ? -16.329 -6.042 8.692 1 66.54 280 SER A O 1
ATOM 2228 N N . GLN A 1 281 ? -14.747 -6.773 7.5 1 59.81 281 GLN A N 1
ATOM 2229 C CA . GLN A 1 281 ? -14.939 -5.769 6.458 1 59.81 281 GLN A CA 1
ATOM 2230 C C . GLN A 1 281 ? -15.923 -6.256 5.399 1 59.81 281 GLN A C 1
ATOM 2232 O O . GLN A 1 281 ? -15.578 -7.09 4.56 1 59.81 281 GLN A O 1
ATOM 2237 N N . ARG A 1 282 ? -17.307 -6.185 5.72 1 50.29 282 ARG A N 1
ATOM 2238 C CA . ARG A 1 282 ? -18.302 -6.677 4.773 1 50.29 282 ARG A CA 1
ATOM 2239 C C . ARG A 1 282 ? -18.309 -5.837 3.501 1 50.29 282 ARG A C 1
ATOM 2241 O O . ARG A 1 282 ? -18.514 -4.622 3.553 1 50.29 282 ARG A O 1
ATOM 2248 N N . TRP A 1 283 ? -17.34 -6.135 2.643 1 46.81 283 TRP A N 1
ATOM 2249 C CA . TRP A 1 283 ? -17.585 -5.616 1.301 1 46.81 283 TRP A CA 1
ATOM 2250 C C . TRP A 1 283 ? -18.901 -6.149 0.744 1 46.81 283 TRP A C 1
ATOM 2252 O O . TRP A 1 283 ? -19.134 -7.36 0.734 1 46.81 283 TRP A O 1
ATOM 2262 N N . ASP A 1 284 ? -19.961 -5.601 1.082 1 41.19 284 ASP A N 1
ATOM 2263 C CA . ASP A 1 284 ? -21.209 -6.137 0.548 1 41.19 284 ASP A CA 1
ATOM 2264 C C . ASP A 1 284 ? -21.094 -6.409 -0.95 1 41.19 284 ASP A C 1
ATOM 2266 O O . ASP A 1 284 ? -21.008 -5.477 -1.751 1 41.19 284 ASP A O 1
ATOM 2270 N N . PRO A 1 285 ? -20.709 -7.503 -1.357 1 32.82 285 PRO A N 1
ATOM 2271 C CA . PRO A 1 285 ? -20.706 -7.917 -2.762 1 32.82 285 PRO A CA 1
ATOM 2272 C C . PRO A 1 285 ? -22.072 -7.761 -3.426 1 32.82 285 PRO A C 1
ATOM 2274 O O . PRO A 1 285 ? -22.18 -7.849 -4.652 1 32.82 285 PRO A O 1
ATOM 2277 N N . THR A 1 286 ? -23.138 -8.073 -2.843 1 29.53 286 THR A N 1
ATOM 2278 C CA . THR A 1 286 ? -24.459 -8.297 -3.42 1 29.53 286 THR A CA 1
ATOM 2279 C C . THR A 1 286 ? -25.046 -6.993 -3.951 1 29.53 286 THR A C 1
ATOM 2281 O O . THR A 1 286 ? -26.169 -6.973 -4.46 1 29.53 286 THR A O 1
ATOM 2284 N N . THR A 1 287 ? -24.602 -5.837 -3.599 1 26.8 287 THR A N 1
ATOM 2285 C CA . THR A 1 287 ? -25.511 -4.944 -4.308 1 26.8 287 THR A CA 1
ATOM 2286 C C . THR A 1 287 ? -25.128 -4.841 -5.782 1 26.8 287 THR A C 1
ATOM 2288 O O . THR A 1 287 ? -23.945 -4.753 -6.116 1 26.8 287 THR A O 1
ATOM 2291 N N . MET B 1 1 ? 25.95 -15.766 -8.911 1 54.28 1 MET B N 1
ATOM 2292 C CA . MET B 1 1 ? 26.033 -14.926 -7.719 1 54.28 1 MET B CA 1
ATOM 2293 C C . MET B 1 1 ? 25.071 -15.414 -6.641 1 54.28 1 MET B C 1
ATOM 2295 O O . MET B 1 1 ? 23.983 -15.905 -6.95 1 54.28 1 MET B O 1
ATOM 2299 N N . ASP B 1 2 ? 25.587 -15.696 -5.427 1 76.19 2 ASP B N 1
ATOM 2300 C CA . ASP B 1 2 ? 24.948 -16.123 -4.186 1 76.19 2 ASP B CA 1
ATOM 2301 C C . ASP B 1 2 ? 24.077 -15.011 -3.606 1 76.19 2 ASP B C 1
ATOM 2303 O O . ASP B 1 2 ? 24.585 -13.961 -3.21 1 76.19 2 ASP B O 1
ATOM 2307 N N . ILE B 1 3 ? 22.826 -15.14 -3.786 1 82.2 3 ILE B N 1
ATOM 2308 C CA . ILE B 1 3 ? 21.853 -14.151 -3.335 1 82.2 3 ILE B CA 1
ATOM 2309 C C . ILE B 1 3 ? 22.153 -13.754 -1.891 1 82.2 3 ILE B C 1
ATOM 2311 O O . ILE B 1 3 ? 21.844 -12.636 -1.471 1 82.2 3 ILE B O 1
ATOM 2315 N N . ASP B 1 4 ? 22.81 -14.612 -1.196 1 86.17 4 ASP B N 1
ATOM 2316 C CA . ASP B 1 4 ? 23.129 -14.356 0.205 1 86.17 4 ASP B CA 1
ATOM 2317 C C . ASP B 1 4 ? 24.159 -13.237 0.338 1 86.17 4 ASP B C 1
ATOM 2319 O O . ASP B 1 4 ? 24.172 -12.513 1.336 1 86.17 4 ASP B O 1
ATOM 2323 N N . LEU B 1 5 ? 24.909 -13.117 -0.702 1 89.89 5 LEU B N 1
ATOM 2324 C CA . LEU B 1 5 ? 25.877 -12.026 -0.695 1 89.89 5 LEU B CA 1
ATOM 2325 C C . LEU B 1 5 ? 25.174 -10.675 -0.761 1 89.89 5 LEU B C 1
ATOM 2327 O O . LEU B 1 5 ? 25.514 -9.756 -0.012 1 89.89 5 LEU B O 1
ATOM 2331 N N . ALA B 1 6 ? 24.19 -10.657 -1.628 1 89.48 6 ALA B N 1
ATOM 2332 C CA . ALA B 1 6 ? 23.43 -9.417 -1.766 1 89.48 6 ALA B CA 1
ATOM 2333 C C . ALA B 1 6 ? 22.635 -9.117 -0.499 1 89.48 6 ALA B C 1
ATOM 2335 O O . ALA B 1 6 ? 22.574 -7.968 -0.054 1 89.48 6 ALA B O 1
ATOM 2336 N N . ARG B 1 7 ? 22.106 -10.112 0.081 1 88.94 7 ARG B N 1
ATOM 2337 C CA . ARG B 1 7 ? 21.345 -9.954 1.316 1 88.94 7 ARG B CA 1
ATOM 2338 C C . ARG B 1 7 ? 22.242 -9.487 2.457 1 88.94 7 ARG B C 1
ATOM 2340 O O . ARG B 1 7 ? 21.854 -8.623 3.245 1 88.94 7 ARG B O 1
ATOM 2347 N N . THR B 1 8 ? 23.338 -10.108 2.537 1 90.76 8 THR B N 1
ATOM 2348 C CA . THR B 1 8 ? 24.32 -9.732 3.548 1 90.76 8 THR B CA 1
ATOM 2349 C C . THR B 1 8 ? 24.736 -8.273 3.382 1 90.76 8 THR B C 1
ATOM 2351 O O . THR B 1 8 ? 24.769 -7.517 4.355 1 90.76 8 THR B O 1
ATOM 2354 N N . PHE B 1 9 ? 24.972 -7.903 2.15 1 91.42 9 PHE B N 1
ATOM 2355 C CA . PHE B 1 9 ? 25.345 -6.529 1.836 1 91.42 9 PHE B CA 1
ATOM 2356 C C . PHE B 1 9 ? 24.265 -5.557 2.297 1 91.42 9 PHE B C 1
ATOM 2358 O O . PHE B 1 9 ? 24.561 -4.561 2.96 1 91.42 9 PHE B O 1
ATOM 2365 N N . LEU B 1 10 ? 23.06 -5.906 1.971 1 87.14 10 LEU B N 1
ATOM 2366 C CA . LEU B 1 10 ? 21.957 -5.011 2.303 1 87.14 10 LEU B CA 1
ATOM 2367 C C . LEU B 1 10 ? 21.783 -4.9 3.814 1 87.14 10 LEU B C 1
ATOM 2369 O O . LEU B 1 10 ? 21.474 -3.824 4.33 1 87.14 10 LEU B O 1
ATOM 2373 N N . GLU B 1 11 ? 22.028 -5.954 4.476 1 87.46 11 GLU B N 1
ATOM 2374 C CA . GLU B 1 11 ? 21.888 -5.94 5.929 1 87.46 11 GLU B CA 1
ATOM 2375 C C . GLU B 1 11 ? 22.977 -5.093 6.581 1 87.46 11 GLU B C 1
ATOM 2377 O O . GLU B 1 11 ? 22.712 -4.358 7.534 1 87.46 11 GLU B O 1
ATOM 2382 N N . ILE B 1 12 ? 24.113 -5.202 6.084 1 88.57 12 ILE B N 1
ATOM 2383 C CA . ILE B 1 12 ? 25.207 -4.388 6.601 1 88.57 12 ILE B CA 1
ATOM 2384 C C . ILE B 1 12 ? 24.921 -2.912 6.338 1 88.57 12 ILE B C 1
ATOM 2386 O O . ILE B 1 12 ? 25.136 -2.066 7.21 1 88.57 12 ILE B O 1
ATOM 2390 N N . ALA B 1 13 ? 24.497 -2.68 5.153 1 84.17 13 ALA B N 1
ATOM 2391 C CA . ALA B 1 13 ? 24.189 -1.302 4.782 1 84.17 13 ALA B CA 1
ATOM 2392 C C . ALA B 1 13 ? 23.141 -0.703 5.716 1 84.17 13 ALA B C 1
ATOM 2394 O O . ALA B 1 13 ? 23.22 0.475 6.073 1 84.17 13 ALA B O 1
ATOM 2395 N N . ARG B 1 14 ? 22.276 -1.481 6.015 1 75.89 14 ARG B N 1
ATOM 2396 C CA . ARG B 1 14 ? 21.181 -1.039 6.871 1 75.89 14 ARG B CA 1
ATOM 2397 C C . ARG B 1 14 ? 21.654 -0.838 8.307 1 75.89 14 ARG B C 1
ATOM 2399 O O . ARG B 1 14 ? 21.323 0.166 8.941 1 75.89 14 ARG B O 1
ATOM 2406 N N . CYS B 1 15 ? 22.456 -1.79 8.819 1 78.33 15 CYS B N 1
ATOM 2407 C CA . CYS B 1 15 ? 22.89 -1.793 10.211 1 78.33 15 CYS B CA 1
ATOM 2408 C C . CYS B 1 15 ? 24.076 -0.858 10.416 1 78.33 15 CYS B C 1
ATOM 2410 O O . CYS B 1 15 ? 24.347 -0.429 11.539 1 78.33 15 CYS B O 1
ATOM 2412 N N . GLY B 1 16 ? 24.785 -0.61 9.377 1 80.7 16 GLY B N 1
ATOM 2413 C CA . GLY B 1 16 ? 25.999 0.184 9.467 1 80.7 16 GLY B CA 1
ATOM 2414 C C . GLY B 1 16 ? 27.124 -0.525 10.197 1 80.7 16 GLY B C 1
ATOM 2415 O O . GLY B 1 16 ? 28.075 0.113 10.652 1 80.7 16 GLY B O 1
ATOM 2416 N N . SER B 1 17 ? 26.914 -1.789 10.393 1 86.54 17 SER B N 1
ATOM 2417 C CA . SER B 1 17 ? 27.877 -2.572 11.161 1 86.54 17 SER B CA 1
ATOM 2418 C C . SER B 1 17 ? 27.873 -4.033 10.727 1 86.54 17 SER B C 1
ATOM 2420 O O . SER B 1 17 ? 26.81 -4.621 10.517 1 86.54 17 SER B O 1
ATOM 2422 N N . LEU B 1 18 ? 29.135 -4.569 10.581 1 88.98 18 LEU B N 1
ATOM 2423 C CA . LEU B 1 18 ? 29.254 -5.977 10.218 1 88.98 18 LEU B CA 1
ATOM 2424 C C . LEU B 1 18 ? 28.816 -6.874 11.371 1 88.98 18 LEU B C 1
ATOM 2426 O O . LEU B 1 18 ? 28.162 -7.896 11.153 1 88.98 18 LEU B O 1
ATOM 2430 N N . VAL B 1 19 ? 29.157 -6.376 12.547 1 87.17 19 VAL B N 1
ATOM 2431 C CA . VAL B 1 19 ? 28.827 -7.164 13.73 1 87.17 19 VAL B CA 1
ATOM 2432 C C . VAL B 1 19 ? 27.312 -7.201 13.92 1 87.17 19 VAL B C 1
ATOM 2434 O O . VAL B 1 19 ? 26.739 -8.261 14.185 1 87.17 19 VAL B O 1
ATOM 2437 N N . ALA B 1 20 ? 26.771 -6.075 13.722 1 86.24 20 ALA B N 1
ATOM 2438 C CA . ALA B 1 20 ? 25.32 -5.997 13.872 1 86.24 20 ALA B CA 1
ATOM 2439 C C . ALA B 1 20 ? 24.612 -6.829 12.807 1 86.24 20 ALA B C 1
ATOM 2441 O O . ALA B 1 20 ? 23.619 -7.502 13.093 1 86.24 20 ALA B O 1
ATOM 2442 N N . ALA B 1 21 ? 25.092 -6.759 11.658 1 88.78 21 ALA B N 1
ATOM 2443 C CA . ALA B 1 21 ? 24.531 -7.544 10.562 1 88.78 21 ALA B CA 1
ATOM 2444 C C . ALA B 1 21 ? 24.679 -9.04 10.827 1 88.78 21 ALA B C 1
ATOM 2446 O O . ALA B 1 21 ? 23.775 -9.823 10.527 1 88.78 21 ALA B O 1
ATOM 2447 N N . ALA B 1 22 ? 25.777 -9.437 11.345 1 90.73 22 ALA B N 1
ATOM 2448 C CA . ALA B 1 22 ? 26.012 -10.84 11.675 1 90.73 22 ALA B CA 1
ATOM 2449 C C . ALA B 1 22 ? 24.992 -11.342 12.693 1 90.73 22 ALA B C 1
ATOM 2451 O O . ALA B 1 22 ? 24.447 -12.439 12.547 1 90.73 22 ALA B O 1
ATOM 2452 N N . GLU B 1 23 ? 24.769 -10.546 13.61 1 86.49 23 GLU B N 1
ATOM 2453 C CA . GLU B 1 23 ? 23.783 -10.885 14.632 1 86.49 23 GLU B CA 1
ATOM 2454 C C . GLU B 1 23 ? 22.39 -11.035 14.027 1 86.49 23 GLU B C 1
ATOM 2456 O O . GLU B 1 23 ? 21.68 -11.998 14.322 1 86.49 23 GLU B O 1
ATOM 2461 N N . LYS B 1 24 ? 22.152 -10.119 13.177 1 82.09 24 LYS B N 1
ATOM 2462 C CA . LYS B 1 24 ? 20.823 -10.097 12.573 1 82.09 24 LYS B CA 1
ATOM 2463 C C . LYS B 1 24 ? 20.618 -11.296 11.652 1 82.09 24 LYS B C 1
ATOM 2465 O O . LYS B 1 24 ? 19.521 -11.857 11.589 1 82.09 24 LYS B O 1
ATOM 2470 N N . LEU B 1 25 ? 21.632 -11.684 11 1 85.12 25 LEU B N 1
ATOM 2471 C CA . LEU B 1 25 ? 21.546 -12.763 10.022 1 85.12 25 LEU B CA 1
ATOM 2472 C C . LEU B 1 25 ? 21.891 -14.104 10.66 1 85.12 25 LEU B C 1
ATOM 2474 O O . LEU B 1 25 ? 21.929 -15.13 9.977 1 85.12 25 LEU B O 1
ATOM 2478 N N . HIS B 1 26 ? 22.143 -14.043 11.916 1 87.68 26 HIS B N 1
ATOM 2479 C CA . HIS B 1 26 ? 22.449 -15.244 12.685 1 87.68 26 HIS B CA 1
ATOM 2480 C C . HIS B 1 26 ? 23.626 -16.001 12.08 1 87.68 26 HIS B C 1
ATOM 2482 O O . HIS B 1 26 ? 23.545 -17.211 11.86 1 87.68 26 HIS B O 1
ATOM 2488 N N . VAL B 1 27 ? 24.623 -15.27 11.765 1 89.55 27 VAL B N 1
ATOM 2489 C CA . VAL B 1 27 ? 25.882 -15.831 11.287 1 89.55 27 VAL B CA 1
ATOM 2490 C C . VAL B 1 27 ? 27.048 -15.208 12.051 1 89.55 27 VAL B C 1
ATOM 2492 O O . VAL B 1 27 ? 26.858 -14.272 12.831 1 89.55 27 VAL B O 1
ATOM 2495 N N . THR B 1 28 ? 28.215 -15.813 11.921 1 89.35 28 THR B N 1
ATOM 2496 C CA . THR B 1 28 ? 29.397 -15.284 12.592 1 89.35 28 THR B CA 1
ATOM 2497 C C . THR B 1 28 ? 29.934 -14.06 11.856 1 89.35 28 THR B C 1
ATOM 2499 O O . THR B 1 28 ? 29.661 -13.874 10.668 1 89.35 28 THR B O 1
ATOM 2502 N N . GLN B 1 29 ? 30.577 -13.316 12.628 1 88.12 29 GLN B N 1
ATOM 2503 C CA . GLN B 1 29 ? 31.214 -12.147 12.032 1 88.12 29 GLN B CA 1
ATOM 2504 C C . GLN B 1 29 ? 32.196 -12.553 10.936 1 88.12 29 GLN B C 1
ATOM 2506 O O . GLN B 1 29 ? 32.333 -11.856 9.929 1 88.12 29 GLN B O 1
ATOM 2511 N N . THR B 1 30 ? 32.833 -13.644 11.157 1 91.15 30 THR B N 1
ATOM 2512 C CA . THR B 1 30 ? 33.779 -14.147 10.168 1 91.15 30 THR B CA 1
ATOM 2513 C C . THR B 1 30 ? 33.064 -14.5 8.866 1 91.15 30 THR B C 1
ATOM 2515 O O . THR B 1 30 ? 33.571 -14.219 7.778 1 91.15 30 THR B O 1
ATOM 2518 N N . ALA B 1 31 ? 31.913 -15.076 9.018 1 91.6 31 ALA B N 1
ATOM 2519 C CA . ALA B 1 31 ? 31.121 -15.448 7.849 1 91.6 31 ALA B CA 1
ATOM 2520 C C . ALA B 1 31 ? 30.665 -14.212 7.079 1 91.6 31 ALA B C 1
ATOM 2522 O O . ALA B 1 31 ? 30.715 -14.188 5.846 1 91.6 31 ALA B O 1
ATOM 2523 N N . ILE B 1 32 ? 30.2 -13.235 7.817 1 92.58 32 ILE B N 1
ATOM 2524 C CA . ILE B 1 32 ? 29.751 -11.99 7.204 1 92.58 32 ILE B CA 1
ATOM 2525 C C . ILE B 1 32 ? 30.91 -11.337 6.453 1 92.58 32 ILE B C 1
ATOM 2527 O O . ILE B 1 32 ? 30.73 -10.827 5.345 1 92.58 32 ILE B O 1
ATOM 2531 N N . THR B 1 33 ? 32.069 -11.303 7.032 1 91.42 33 THR B N 1
ATOM 2532 C CA . THR B 1 33 ? 33.257 -10.708 6.429 1 91.42 33 THR B CA 1
ATOM 2533 C C . THR B 1 33 ? 33.649 -11.453 5.157 1 91.42 33 THR B C 1
ATOM 2535 O O . THR B 1 33 ? 33.973 -10.832 4.142 1 91.42 33 THR B O 1
ATOM 2538 N N . ALA B 1 34 ? 33.559 -12.711 5.237 1 92.99 34 ALA B N 1
ATOM 2539 C CA . ALA B 1 34 ? 33.886 -13.533 4.075 1 92.99 34 ALA B CA 1
ATOM 2540 C C . ALA B 1 34 ? 32.914 -13.273 2.928 1 92.99 34 ALA B C 1
ATOM 2542 O O . ALA B 1 34 ? 33.316 -13.227 1.763 1 92.99 34 ALA B O 1
ATOM 2543 N N . ARG B 1 35 ? 31.671 -13.181 3.243 1 92.64 35 ARG B N 1
ATOM 2544 C CA . ARG B 1 35 ? 30.641 -12.914 2.243 1 92.64 35 ARG B CA 1
ATOM 2545 C C . ARG B 1 35 ? 30.877 -11.571 1.559 1 92.64 35 ARG B C 1
ATOM 2547 O O . ARG B 1 35 ? 30.734 -11.456 0.34 1 92.64 35 ARG B O 1
ATOM 2554 N N . VAL B 1 36 ? 31.293 -10.622 2.369 1 92.15 36 VAL B N 1
ATOM 2555 C CA . VAL B 1 36 ? 31.539 -9.287 1.835 1 92.15 36 VAL B CA 1
ATOM 2556 C C . VAL B 1 36 ? 32.761 -9.313 0.92 1 92.15 36 VAL B C 1
ATOM 2558 O O . VAL B 1 36 ? 32.742 -8.733 -0.169 1 92.15 36 VAL B O 1
ATOM 2561 N N . GLN B 1 37 ? 33.749 -9.956 1.389 1 92.64 37 GLN B N 1
ATOM 2562 C CA . GLN B 1 37 ? 34.973 -10.056 0.601 1 92.64 37 GLN B CA 1
ATOM 2563 C C . GLN B 1 37 ? 34.717 -10.764 -0.726 1 92.64 37 GLN B C 1
ATOM 2565 O O . GLN B 1 37 ? 35.226 -10.345 -1.768 1 92.64 37 GLN B O 1
ATOM 2570 N N . LYS B 1 38 ? 33.999 -11.808 -0.622 1 92.06 38 LYS B N 1
ATOM 2571 C CA . LYS B 1 38 ? 33.655 -12.544 -1.835 1 92.06 38 LYS B CA 1
ATOM 2572 C C . LYS B 1 38 ? 32.867 -11.668 -2.804 1 92.06 38 LYS B C 1
ATOM 2574 O O . LYS B 1 38 ? 33.145 -11.656 -4.005 1 92.06 38 LYS B O 1
ATOM 2579 N N . LEU B 1 39 ? 31.896 -10.961 -2.315 1 91.9 39 LEU B N 1
ATOM 2580 C CA . LEU B 1 39 ? 31.076 -10.069 -3.128 1 91.9 39 LEU B CA 1
ATOM 2581 C C . LEU B 1 39 ? 31.931 -8.982 -3.772 1 91.9 39 LEU B C 1
ATOM 2583 O O . LEU B 1 39 ? 31.797 -8.708 -4.967 1 91.9 39 LEU B O 1
ATOM 2587 N N . GLU B 1 40 ? 32.819 -8.398 -2.96 1 92.83 40 GLU B N 1
ATOM 2588 C CA . GLU B 1 40 ? 33.702 -7.348 -3.46 1 92.83 40 GLU B CA 1
ATOM 2589 C C . GLU B 1 40 ? 34.656 -7.888 -4.522 1 92.83 40 GLU B C 1
ATOM 2591 O O . GLU B 1 40 ? 34.943 -7.207 -5.509 1 92.83 40 GLU B O 1
ATOM 2596 N N . SER B 1 41 ? 35.064 -9.099 -4.283 1 90.28 41 SER B N 1
ATOM 2597 C CA . SER B 1 41 ? 35.943 -9.749 -5.25 1 90.28 41 SER B CA 1
ATOM 2598 C C . SER B 1 41 ? 35.224 -9.994 -6.573 1 90.28 41 SER B C 1
ATOM 2600 O O . SER B 1 41 ? 35.796 -9.786 -7.644 1 90.28 41 SER B O 1
ATOM 2602 N N . GLN B 1 42 ? 34.038 -10.412 -6.515 1 88.14 42 GLN B N 1
ATOM 2603 C CA . GLN B 1 42 ? 33.252 -10.7 -7.711 1 88.14 42 GLN B CA 1
ATOM 2604 C C . GLN B 1 42 ? 32.957 -9.426 -8.496 1 88.14 42 GLN B C 1
ATOM 2606 O O . GLN B 1 42 ? 32.899 -9.448 -9.727 1 88.14 42 GLN B O 1
ATOM 2611 N N . LEU B 1 43 ? 32.804 -8.392 -7.736 1 87.28 43 LEU B N 1
ATOM 2612 C CA . LEU B 1 43 ? 32.43 -7.128 -8.361 1 87.28 43 LEU B CA 1
ATOM 2613 C C . LEU B 1 43 ? 33.667 -6.298 -8.69 1 87.28 43 LEU B C 1
ATOM 2615 O O . LEU B 1 43 ? 33.571 -5.278 -9.377 1 87.28 43 LEU B O 1
ATOM 2619 N N . ASP B 1 44 ? 34.782 -6.805 -8.199 1 87.06 44 ASP B N 1
ATOM 2620 C CA . ASP B 1 44 ? 36.032 -6.062 -8.321 1 87.06 44 ASP B CA 1
ATOM 2621 C C . ASP B 1 44 ? 35.869 -4.627 -7.827 1 87.06 44 ASP B C 1
ATOM 2623 O O . ASP B 1 44 ? 36.214 -3.678 -8.535 1 87.06 44 ASP B O 1
ATOM 2627 N N . ALA B 1 45 ? 35.261 -4.512 -6.655 1 88.35 45 ALA B N 1
ATOM 2628 C CA . ALA B 1 45 ? 34.997 -3.218 -6.031 1 88.35 45 ALA B CA 1
ATOM 2629 C C . ALA B 1 45 ? 34.904 -3.35 -4.514 1 88.35 45 ALA B C 1
ATOM 2631 O O . ALA B 1 45 ? 34.494 -4.393 -3.999 1 88.35 45 ALA B O 1
ATOM 2632 N N . ARG B 1 46 ? 35.313 -2.32 -3.817 1 91.11 46 ARG B N 1
ATOM 2633 C CA . ARG B 1 46 ? 35.091 -2.235 -2.377 1 91.11 46 ARG B CA 1
ATOM 2634 C C . ARG B 1 46 ? 33.749 -1.581 -2.067 1 91.11 46 ARG B C 1
ATOM 2636 O O . ARG B 1 46 ? 33.431 -0.519 -2.606 1 91.11 46 ARG B O 1
ATOM 2643 N N . LEU B 1 47 ? 33.04 -2.308 -1.297 1 90.68 47 LEU B N 1
ATOM 2644 C CA . LEU B 1 47 ? 31.677 -1.843 -1.068 1 90.68 47 LEU B CA 1
ATOM 2645 C C . LEU B 1 47 ? 31.559 -1.149 0.285 1 90.68 47 LEU B C 1
ATOM 2647 O O . LEU B 1 47 ? 30.646 -0.349 0.5 1 90.68 47 LEU B O 1
ATOM 2651 N N . PHE B 1 48 ? 32.527 -1.455 1.192 1 92.29 48 PHE B N 1
ATOM 2652 C CA . PHE B 1 48 ? 32.485 -0.878 2.53 1 92.29 48 PHE B CA 1
ATOM 2653 C C . PHE B 1 48 ? 33.851 -0.332 2.928 1 92.29 48 PHE B C 1
ATOM 2655 O O . PHE B 1 48 ? 34.883 -0.87 2.52 1 92.29 48 PHE B O 1
ATOM 2662 N N . VAL B 1 49 ? 33.718 0.846 3.642 1 89.46 49 VAL B N 1
ATOM 2663 C CA . VAL B 1 49 ? 34.875 1.302 4.406 1 89.46 49 VAL B CA 1
ATOM 2664 C C . VAL B 1 49 ? 34.703 0.928 5.877 1 89.46 49 VAL B C 1
ATOM 2666 O O . VAL B 1 49 ? 33.675 1.232 6.485 1 89.46 49 VAL B O 1
ATOM 2669 N N . ARG B 1 50 ? 35.657 0.117 6.3 1 82.66 50 ARG B N 1
ATOM 2670 C CA . ARG B 1 50 ? 35.567 -0.367 7.674 1 82.66 50 ARG B CA 1
ATOM 2671 C C . ARG B 1 50 ? 36.415 0.485 8.611 1 82.66 50 ARG B C 1
ATOM 2673 O O . ARG B 1 50 ? 37.554 0.828 8.287 1 82.66 50 ARG B O 1
ATOM 2680 N N . ASN B 1 51 ? 35.727 1.17 9.479 1 76.17 51 ASN B N 1
ATOM 2681 C CA . ASN B 1 51 ? 36.443 1.9 10.52 1 76.17 51 ASN B CA 1
ATOM 2682 C C . ASN B 1 51 ? 35.933 1.539 11.911 1 76.17 51 ASN B C 1
ATOM 2684 O O . ASN B 1 51 ? 35.173 0.581 12.069 1 76.17 51 ASN B O 1
ATOM 2688 N N . ARG B 1 52 ? 36.533 2.195 12.983 1 70.81 52 ARG B N 1
ATOM 2689 C CA . ARG B 1 52 ? 36.163 1.932 14.37 1 70.81 52 ARG B CA 1
ATOM 2690 C C . ARG B 1 52 ? 34.674 2.176 14.595 1 70.81 52 ARG B C 1
ATOM 2692 O O . ARG B 1 52 ? 34.065 1.561 15.472 1 70.81 52 ARG B O 1
ATOM 2699 N N . ALA B 1 53 ? 34.098 2.976 13.782 1 66.96 53 ALA B N 1
ATOM 2700 C CA . ALA B 1 53 ? 32.703 3.376 13.944 1 66.96 53 ALA B CA 1
ATOM 2701 C C . ALA B 1 53 ? 31.766 2.389 13.253 1 66.96 53 ALA B C 1
ATOM 2703 O O . ALA B 1 53 ? 30.549 2.437 13.45 1 66.96 53 ALA B O 1
ATOM 2704 N N . GLY B 1 54 ? 32.308 1.412 12.544 1 79.91 54 GLY B N 1
ATOM 2705 C CA . GLY B 1 54 ? 31.476 0.44 11.854 1 79.91 54 GLY B CA 1
ATOM 2706 C C . GLY B 1 54 ? 31.788 0.331 10.373 1 79.91 54 GLY B C 1
ATOM 2707 O O . GLY B 1 54 ? 32.952 0.399 9.972 1 79.91 54 GLY B O 1
ATOM 2708 N N . ALA B 1 55 ? 30.783 -0.09 9.622 1 85.75 55 ALA B N 1
ATOM 2709 C CA . ALA B 1 55 ? 30.917 -0.275 8.179 1 85.75 55 ALA B CA 1
ATOM 2710 C C . ALA B 1 55 ? 30.09 0.754 7.415 1 85.75 55 ALA B C 1
ATOM 2712 O O . ALA B 1 55 ? 28.877 0.854 7.61 1 85.75 55 ALA B O 1
ATOM 2713 N N . ARG B 1 56 ? 30.792 1.572 6.652 1 82.88 56 ARG B N 1
ATOM 2714 C CA . ARG B 1 56 ? 30.128 2.573 5.823 1 82.88 56 ARG B CA 1
ATOM 2715 C C . ARG B 1 56 ? 30.259 2.231 4.342 1 82.88 56 ARG B C 1
ATOM 2717 O O . ARG B 1 56 ? 31.285 1.701 3.91 1 82.88 56 ARG B O 1
ATOM 2724 N N . LEU B 1 57 ? 29.237 2.527 3.642 1 82.28 57 LEU B N 1
ATOM 2725 C CA . LEU B 1 57 ? 29.223 2.219 2.216 1 82.28 57 LEU B CA 1
ATOM 2726 C C . LEU B 1 57 ? 30.211 3.101 1.459 1 82.28 57 LEU B C 1
ATOM 2728 O O . LEU B 1 57 ? 30.345 4.289 1.759 1 82.28 57 LEU B O 1
ATOM 2732 N N . THR B 1 58 ? 31.015 2.491 0.564 1 80.82 58 THR B N 1
ATOM 2733 C CA . THR B 1 58 ? 31.753 3.246 -0.442 1 80.82 58 THR B CA 1
ATOM 2734 C C . THR B 1 58 ? 30.812 3.776 -1.52 1 80.82 58 THR B C 1
ATOM 2736 O O . THR B 1 58 ? 29.609 3.509 -1.487 1 80.82 58 THR B O 1
ATOM 2739 N N . ALA B 1 59 ? 31.403 4.434 -2.441 1 69.79 59 ALA B N 1
ATOM 2740 C CA . ALA B 1 59 ? 30.618 4.877 -3.591 1 69.79 59 ALA B CA 1
ATOM 2741 C C . ALA B 1 59 ? 30.07 3.687 -4.373 1 69.79 59 ALA B C 1
ATOM 2743 O O . ALA B 1 59 ? 28.904 3.684 -4.775 1 69.79 59 ALA B O 1
ATOM 2744 N N . ASP B 1 60 ? 30.906 2.775 -4.502 1 77.44 60 ASP B N 1
ATOM 2745 C CA . ASP B 1 60 ? 30.496 1.542 -5.167 1 77.44 60 ASP B CA 1
ATOM 2746 C C . ASP B 1 60 ? 29.439 0.803 -4.349 1 77.44 60 ASP B C 1
ATOM 2748 O O . ASP B 1 60 ? 28.518 0.205 -4.911 1 77.44 60 ASP B O 1
ATOM 2752 N N . GLY B 1 61 ? 29.548 0.815 -3.068 1 81.29 61 GLY B N 1
ATOM 2753 C CA . GLY B 1 61 ? 28.562 0.195 -2.198 1 81.29 61 GLY B CA 1
ATOM 2754 C C . GLY B 1 61 ? 27.188 0.828 -2.307 1 81.29 61 GLY B C 1
ATOM 2755 O O . GLY B 1 61 ? 26.178 0.124 -2.368 1 81.29 61 GLY B O 1
ATOM 2756 N N . GLU B 1 62 ? 27.134 2.021 -2.385 1 70.43 62 GLU B N 1
ATOM 2757 C CA . GLU B 1 62 ? 25.876 2.749 -2.515 1 70.43 62 GLU B CA 1
ATOM 2758 C C . GLU B 1 62 ? 25.188 2.43 -3.84 1 70.43 62 GLU B C 1
ATOM 2760 O O . GLU B 1 62 ? 23.975 2.208 -3.878 1 70.43 62 GLU B O 1
ATOM 2765 N N . ALA B 1 63 ? 26.018 2.513 -4.896 1 67.17 63 ALA B N 1
ATOM 2766 C CA . ALA B 1 63 ? 25.483 2.146 -6.204 1 67.17 63 ALA B CA 1
ATOM 2767 C C . ALA B 1 63 ? 24.948 0.717 -6.196 1 67.17 63 ALA B C 1
ATOM 2769 O O . ALA B 1 63 ? 23.917 0.43 -6.808 1 67.17 63 ALA B O 1
ATOM 2770 N N . PHE B 1 64 ? 25.604 -0.068 -5.431 1 80.31 64 PHE B N 1
ATOM 2771 C CA . PHE B 1 64 ? 25.259 -1.484 -5.453 1 80.31 64 PHE B CA 1
ATOM 2772 C C . PHE B 1 64 ? 23.985 -1.744 -4.658 1 80.31 64 PHE B C 1
ATOM 2774 O O . PHE B 1 64 ? 23.337 -2.778 -4.834 1 80.31 64 PHE B O 1
ATOM 2781 N N . VAL B 1 65 ? 23.598 -0.766 -3.821 1 76.49 65 VAL B N 1
ATOM 2782 C CA . VAL B 1 65 ? 22.384 -0.94 -3.031 1 76.49 65 VAL B CA 1
ATOM 2783 C C . VAL B 1 65 ? 21.188 -1.143 -3.959 1 76.49 65 VAL B C 1
ATOM 2785 O O . VAL B 1 65 ? 20.355 -2.022 -3.726 1 76.49 65 VAL B O 1
ATOM 2788 N N . VAL B 1 66 ? 21.166 -0.438 -4.975 1 63.91 66 VAL B N 1
ATOM 2789 C CA . VAL B 1 66 ? 20.066 -0.516 -5.93 1 63.91 66 VAL B CA 1
ATOM 2790 C C . VAL B 1 66 ? 20.061 -1.887 -6.603 1 63.91 66 VAL B C 1
ATOM 2792 O O . VAL B 1 66 ? 19.024 -2.552 -6.664 1 63.91 66 VAL B O 1
ATOM 2795 N N . TYR B 1 67 ? 21.238 -2.27 -6.989 1 73.15 67 TYR B N 1
ATOM 2796 C CA . TYR B 1 67 ? 21.365 -3.553 -7.671 1 73.15 67 TYR B CA 1
ATOM 2797 C C . TYR B 1 67 ? 21.094 -4.709 -6.715 1 73.15 67 TYR B C 1
ATOM 2799 O O . TYR B 1 67 ? 20.45 -5.692 -7.086 1 73.15 67 TYR B O 1
ATOM 2807 N N . ALA B 1 68 ? 21.598 -4.518 -5.512 1 82.69 68 ALA B N 1
ATOM 2808 C CA . ALA B 1 68 ? 21.402 -5.576 -4.524 1 82.69 68 ALA B CA 1
ATOM 2809 C C . ALA B 1 68 ? 19.92 -5.777 -4.223 1 82.69 68 ALA B C 1
ATOM 2811 O O . ALA B 1 68 ? 19.442 -6.912 -4.16 1 82.69 68 ALA B O 1
ATOM 2812 N N . ASN B 1 69 ? 19.271 -4.663 -4.125 1 74.32 69 ASN B N 1
ATOM 2813 C CA . ASN B 1 69 ? 17.833 -4.736 -3.893 1 74.32 69 ASN B CA 1
ATOM 2814 C C . ASN B 1 69 ? 17.111 -5.417 -5.052 1 74.32 69 ASN B C 1
ATOM 2816 O O . ASN B 1 69 ? 16.251 -6.273 -4.837 1 74.32 69 ASN B O 1
ATOM 2820 N N . GLN B 1 70 ? 17.484 -5.048 -6.211 1 71.49 70 GLN B N 1
ATOM 2821 C CA . GLN B 1 70 ? 16.884 -5.634 -7.405 1 71.49 70 GLN B CA 1
ATOM 2822 C C . GLN B 1 70 ? 17.152 -7.134 -7.475 1 71.49 70 GLN B C 1
ATOM 2824 O O . GLN B 1 70 ? 16.26 -7.915 -7.813 1 71.49 70 GLN B O 1
ATOM 2829 N N . LEU B 1 71 ? 18.387 -7.478 -7.109 1 79.34 71 LEU B N 1
ATOM 2830 C CA . LEU B 1 71 ? 18.766 -8.887 -7.132 1 79.34 71 LEU B CA 1
ATOM 2831 C C . LEU B 1 71 ? 17.942 -9.688 -6.129 1 79.34 71 LEU B C 1
ATOM 2833 O O . LEU B 1 71 ? 17.41 -10.749 -6.463 1 79.34 71 LEU B O 1
ATOM 2837 N N . VAL B 1 72 ? 17.819 -9.078 -5.03 1 80.9 72 VAL B N 1
ATOM 2838 C CA . VAL B 1 72 ? 17.104 -9.791 -3.976 1 80.9 72 VAL B CA 1
ATOM 2839 C C . VAL B 1 72 ? 15.621 -9.881 -4.328 1 80.9 72 VAL B C 1
ATOM 2841 O O . VAL B 1 72 ? 15.009 -10.944 -4.197 1 80.9 72 VAL B O 1
ATOM 2844 N N . GLN B 1 73 ? 15.087 -8.824 -4.834 1 73.56 73 GLN B N 1
ATOM 2845 C CA . GLN B 1 73 ? 13.678 -8.813 -5.214 1 73.56 73 GLN B CA 1
ATOM 2846 C C . GLN B 1 73 ? 13.405 -9.806 -6.34 1 73.56 73 GLN B C 1
ATOM 2848 O O . GLN B 1 73 ? 12.406 -10.528 -6.309 1 73.56 73 GLN B O 1
ATOM 2853 N N . THR B 1 74 ? 14.283 -9.831 -7.277 1 71.82 74 THR B N 1
ATOM 2854 C CA . THR B 1 74 ? 14.134 -10.732 -8.415 1 71.82 74 THR B CA 1
ATOM 2855 C C . THR B 1 74 ? 14.237 -12.188 -7.97 1 71.82 74 THR B C 1
ATOM 2857 O O . THR B 1 74 ? 13.441 -13.029 -8.393 1 71.82 74 THR B O 1
ATOM 2860 N N . TRP B 1 75 ? 15.208 -12.391 -7.106 1 74.66 75 TRP B N 1
ATOM 2861 C CA . TRP B 1 75 ? 15.385 -13.744 -6.589 1 74.66 75 TRP B CA 1
ATOM 2862 C C . TRP B 1 75 ? 14.157 -14.191 -5.803 1 74.66 75 TRP B C 1
ATOM 2864 O O . TRP B 1 75 ? 13.661 -15.303 -5.995 1 74.66 75 TRP B O 1
ATOM 2874 N N . ASP B 1 76 ? 13.712 -13.28 -4.983 1 74.55 76 ASP B N 1
ATOM 2875 C CA . ASP B 1 76 ? 12.538 -13.604 -4.178 1 74.55 76 ASP B CA 1
ATOM 2876 C C . ASP B 1 76 ? 11.319 -13.856 -5.062 1 74.55 76 ASP B C 1
ATOM 2878 O O . ASP B 1 76 ? 10.54 -14.777 -4.807 1 74.55 76 ASP B O 1
ATOM 2882 N N . ALA B 1 77 ? 11.207 -13.068 -6.038 1 71.16 77 ALA B N 1
ATOM 2883 C CA . ALA B 1 77 ? 10.119 -13.264 -6.992 1 71.16 77 ALA B CA 1
ATOM 2884 C C . ALA B 1 77 ? 10.253 -14.603 -7.71 1 71.16 77 ALA B C 1
ATOM 2886 O O . ALA B 1 77 ? 9.266 -15.319 -7.894 1 71.16 77 ALA B O 1
ATOM 2887 N N . ALA B 1 78 ? 11.444 -14.921 -8.089 1 73.41 78 ALA B N 1
ATOM 2888 C CA . ALA B 1 78 ? 11.69 -16.189 -8.772 1 73.41 78 ALA B CA 1
ATOM 2889 C C . ALA B 1 78 ? 11.332 -17.372 -7.877 1 73.41 78 ALA B C 1
ATOM 2891 O O . ALA B 1 78 ? 10.71 -18.336 -8.33 1 73.41 78 ALA B O 1
ATOM 2892 N N . ARG B 1 79 ? 11.759 -17.219 -6.696 1 71.75 79 ARG B N 1
ATOM 2893 C CA . ARG B 1 79 ? 11.498 -18.29 -5.74 1 71.75 79 ARG B CA 1
ATOM 2894 C C . ARG B 1 79 ? 10 -18.475 -5.519 1 71.75 79 ARG B C 1
ATOM 2896 O O . ARG B 1 79 ? 9.535 -19.593 -5.289 1 71.75 79 ARG B O 1
ATOM 2903 N N . ARG B 1 80 ? 9.357 -17.411 -5.563 1 69.46 80 ARG B N 1
ATOM 2904 C CA . ARG B 1 80 ? 7.915 -17.447 -5.342 1 69.46 80 ARG B CA 1
ATOM 2905 C C . ARG B 1 80 ? 7.187 -17.986 -6.569 1 69.46 80 ARG B C 1
ATOM 2907 O O . ARG B 1 80 ? 6.141 -18.628 -6.444 1 69.46 80 ARG B O 1
ATOM 2914 N N . ASN B 1 81 ? 7.789 -17.663 -7.653 1 69.31 81 ASN B N 1
ATOM 2915 C CA . ASN B 1 81 ? 7.066 -17.918 -8.895 1 69.31 81 ASN B CA 1
ATOM 2916 C C . ASN B 1 81 ? 7.469 -19.254 -9.513 1 69.31 81 ASN B C 1
ATOM 2918 O O . ASN B 1 81 ? 6.802 -19.746 -10.425 1 69.31 81 ASN B O 1
ATOM 2922 N N . LEU B 1 82 ? 8.69 -19.834 -9.026 1 68.53 82 LEU B N 1
ATOM 2923 C CA . LEU B 1 82 ? 9.155 -21.104 -9.572 1 68.53 82 LEU B CA 1
ATOM 2924 C C . LEU B 1 82 ? 9.325 -22.141 -8.468 1 68.53 82 LEU B C 1
ATOM 2926 O O . LEU B 1 82 ? 9.684 -21.8 -7.339 1 68.53 82 LEU B O 1
ATOM 2930 N N . PRO B 1 83 ? 9.179 -23.357 -8.677 1 70.72 83 PRO B N 1
ATOM 2931 C CA . PRO B 1 83 ? 8.587 -23.809 -9.939 1 70.72 83 PRO B CA 1
ATOM 2932 C C . PRO B 1 83 ? 7.105 -23.459 -10.054 1 70.72 83 PRO B C 1
ATOM 2934 O O . PRO B 1 83 ? 6.464 -23.133 -9.052 1 70.72 83 PRO B O 1
ATOM 2937 N N . LEU B 1 84 ? 6.588 -23.569 -11.234 1 76.46 84 LEU B N 1
ATOM 2938 C CA . LEU B 1 84 ? 5.173 -23.314 -11.478 1 76.46 84 LEU B CA 1
ATOM 2939 C C . LEU B 1 84 ? 4.305 -24.367 -10.796 1 76.46 84 LEU B C 1
ATOM 2941 O O . LEU B 1 84 ? 4.744 -25.501 -10.591 1 76.46 84 LEU B O 1
ATOM 2945 N N . PRO B 1 85 ? 3.133 -23.85 -10.319 1 76.52 85 PRO B N 1
ATOM 2946 C CA . PRO B 1 85 ? 2.205 -24.857 -9.798 1 76.52 85 PRO B CA 1
ATOM 2947 C C . PRO B 1 85 ? 1.954 -25.995 -10.785 1 76.52 85 PRO B C 1
ATOM 2949 O O . PRO B 1 85 ? 2.102 -25.81 -11.996 1 76.52 85 PRO B O 1
ATOM 2952 N N . GLU B 1 86 ? 1.684 -27.121 -10.216 1 77.67 86 GLU B N 1
ATOM 2953 C CA . GLU B 1 86 ? 1.435 -28.291 -11.052 1 77.67 86 GLU B CA 1
ATOM 2954 C C . GLU B 1 86 ? 0.305 -28.031 -12.044 1 77.67 86 GLU B C 1
ATOM 2956 O O . GLU B 1 86 ? -0.733 -27.475 -11.678 1 77.67 86 GLU B O 1
ATOM 2961 N N . GLY B 1 87 ? 0.538 -28.325 -13.248 1 78.42 87 GLY B N 1
ATOM 2962 C CA . GLY B 1 87 ? -0.5 -28.227 -14.262 1 78.42 87 GLY B CA 1
ATOM 2963 C C . GLY B 1 87 ? -0.467 -26.916 -15.024 1 78.42 87 GLY B C 1
ATOM 2964 O O . GLY B 1 87 ? -1.21 -26.735 -15.991 1 78.42 87 GLY B O 1
ATOM 2965 N N . PHE B 1 88 ? 0.398 -26.067 -14.53 1 83.36 88 PHE B N 1
ATOM 2966 C CA . PHE B 1 88 ? 0.465 -24.775 -15.203 1 83.36 88 PHE B CA 1
ATOM 2967 C C . PHE B 1 88 ? 1.803 -24.603 -15.912 1 83.36 88 PHE B C 1
ATOM 2969 O O . PHE B 1 88 ? 2.836 -25.059 -15.418 1 83.36 88 PHE B O 1
ATOM 2976 N N . ASN B 1 89 ? 1.767 -23.971 -17.06 1 78.08 89 ASN B N 1
ATOM 2977 C CA . ASN B 1 89 ? 2.99 -23.799 -17.836 1 78.08 89 ASN B CA 1
ATOM 2978 C C . ASN B 1 89 ? 3.454 -22.345 -17.836 1 78.08 89 ASN B C 1
ATOM 2980 O O . ASN B 1 89 ? 4.569 -22.044 -18.266 1 78.08 89 ASN B O 1
ATOM 2984 N N . ASN B 1 90 ? 2.546 -21.557 -17.423 1 86.04 90 ASN B N 1
ATOM 2985 C CA . ASN B 1 90 ? 2.881 -20.137 -17.428 1 86.04 90 ASN B CA 1
ATOM 2986 C C . ASN B 1 90 ? 2.229 -19.403 -16.26 1 86.04 90 ASN B C 1
ATOM 2988 O O . ASN B 1 90 ? 1.347 -19.948 -15.593 1 86.04 90 ASN B O 1
ATOM 2992 N N . MET B 1 91 ? 2.814 -18.245 -16.048 1 88.54 91 MET B N 1
ATOM 2993 C CA . MET B 1 91 ? 2.32 -17.414 -14.953 1 88.54 91 MET B CA 1
ATOM 2994 C C . MET B 1 91 ? 2.014 -16.001 -15.438 1 88.54 91 MET B C 1
ATOM 2996 O O . MET B 1 91 ? 2.747 -15.449 -16.261 1 88.54 91 MET B O 1
ATOM 3000 N N . LEU B 1 92 ? 0.887 -15.478 -15.02 1 92.74 92 LEU B N 1
ATOM 3001 C CA . LEU B 1 92 ? 0.55 -14.075 -15.239 1 92.74 92 LEU B CA 1
ATOM 3002 C C . LEU B 1 92 ? 0.684 -13.276 -13.947 1 92.74 92 LEU B C 1
ATOM 3004 O O . LEU B 1 92 ? 0.122 -13.655 -12.917 1 92.74 92 LEU B O 1
ATOM 3008 N N . HIS B 1 93 ? 1.486 -12.224 -13.98 1 93.78 93 HIS B N 1
ATOM 3009 C CA . HIS B 1 93 ? 1.674 -11.324 -12.847 1 93.78 93 HIS B CA 1
ATOM 3010 C C . HIS B 1 93 ? 1.01 -9.974 -13.1 1 93.78 93 HIS B C 1
ATOM 3012 O O . HIS B 1 93 ? 1.46 -9.206 -13.953 1 93.78 93 HIS B O 1
ATOM 3018 N N . ILE B 1 94 ? -0.005 -9.698 -12.312 1 96.64 94 ILE B N 1
ATOM 3019 C CA . ILE B 1 94 ? -0.672 -8.411 -12.485 1 96.64 94 ILE B CA 1
ATOM 3020 C C . ILE B 1 94 ? -0.663 -7.645 -11.164 1 96.64 94 ILE B C 1
ATOM 3022 O O . ILE B 1 94 ? -0.545 -8.243 -10.092 1 96.64 94 ILE B O 1
ATOM 3026 N N . GLY B 1 95 ? -0.717 -6.362 -11.252 1 97.39 95 GLY B N 1
ATOM 3027 C CA . GLY B 1 95 ? -0.716 -5.547 -10.047 1 97.39 95 GLY B CA 1
ATOM 3028 C C . GLY B 1 95 ? -1.566 -4.296 -10.172 1 97.39 95 GLY B C 1
ATOM 3029 O O . GLY B 1 95 ? -2.016 -3.952 -11.267 1 97.39 95 GLY B O 1
ATOM 3030 N N . GLY B 1 96 ? -1.844 -3.714 -9.055 1 97.16 96 GLY B N 1
ATOM 3031 C CA . GLY B 1 96 ? -2.578 -2.46 -9.01 1 97.16 96 GLY B CA 1
ATOM 3032 C C . GLY B 1 96 ? -2.429 -1.728 -7.69 1 97.16 96 GLY B C 1
ATOM 3033 O O . GLY B 1 96 ? -2.018 -2.319 -6.689 1 97.16 96 GLY B O 1
ATOM 3034 N N . GLU B 1 97 ? -2.735 -0.469 -7.733 1 94.98 97 GLU B N 1
ATOM 3035 C CA . GLU B 1 97 ? -2.741 0.347 -6.522 1 94.98 97 GLU B CA 1
ATOM 3036 C C . GLU B 1 97 ? -3.887 -0.049 -5.595 1 94.98 97 GLU B C 1
ATOM 3038 O O . GLU B 1 97 ? -4.893 -0.603 -6.045 1 94.98 97 GLU B O 1
ATOM 3043 N N . VAL B 1 98 ? -3.729 0.301 -4.358 1 92.49 98 VAL B N 1
ATOM 3044 C CA . VAL B 1 98 ? -4.676 -0.106 -3.325 1 92.49 98 VAL B CA 1
ATOM 3045 C C . VAL B 1 98 ? -6.07 0.416 -3.668 1 92.49 98 VAL B C 1
ATOM 3047 O O . VAL B 1 98 ? -7.057 -0.316 -3.563 1 92.49 98 VAL B O 1
ATOM 3050 N N . SER B 1 99 ? -6.153 1.573 -4.134 1 90.23 99 SER B N 1
ATOM 3051 C CA . SER B 1 99 ? -7.441 2.191 -4.432 1 90.23 99 SER B CA 1
ATOM 3052 C C . SER B 1 99 ? -8.089 1.553 -5.657 1 90.23 99 SER B C 1
ATOM 3054 O O . SER B 1 99 ? -9.27 1.78 -5.929 1 90.23 99 SER B O 1
ATOM 3056 N N . LEU B 1 100 ? -7.38 0.72 -6.377 1 92.02 100 LEU B N 1
ATOM 3057 C CA . LEU B 1 100 ? -7.905 0.079 -7.577 1 92.02 100 LEU B CA 1
ATOM 3058 C C . LEU B 1 100 ? -8.156 -1.406 -7.335 1 92.02 100 LEU B C 1
ATOM 3060 O O . LEU B 1 100 ? -8.573 -2.126 -8.245 1 92.02 100 LEU B O 1
ATOM 3064 N N . CYS B 1 101 ? -7.834 -1.821 -6.151 1 91.66 101 CYS B N 1
ATOM 3065 C CA . CYS B 1 101 ? -7.913 -3.253 -5.882 1 91.66 101 CYS B CA 1
ATOM 3066 C C . CYS B 1 101 ? -9.345 -3.754 -6.018 1 91.66 101 CYS B C 1
ATOM 3068 O O . CYS B 1 101 ? -9.576 -4.862 -6.506 1 91.66 101 CYS B O 1
ATOM 3070 N N . ASN B 1 102 ? -10.266 -2.905 -5.585 1 87.57 102 ASN B N 1
ATOM 3071 C CA . ASN B 1 102 ? -11.691 -3.191 -5.717 1 87.57 102 ASN B CA 1
ATOM 3072 C C . ASN B 1 102 ? -12.438 -2.027 -6.361 1 87.57 102 ASN B C 1
ATOM 3074 O O . ASN B 1 102 ? -12.415 -0.908 -5.845 1 87.57 102 ASN B O 1
ATOM 3078 N N . PRO B 1 103 ? -12.999 -2.275 -7.437 1 89.2 103 PRO B N 1
ATOM 3079 C CA . PRO B 1 103 ? -13.322 -3.604 -7.961 1 89.2 103 PRO B CA 1
ATOM 3080 C C . PRO B 1 103 ? -12.404 -4.025 -9.106 1 89.2 103 PRO B C 1
ATOM 3082 O O . PRO B 1 103 ? -12.394 -5.196 -9.495 1 89.2 103 PRO B O 1
ATOM 3085 N N . LEU B 1 104 ? -11.664 -3.19 -9.582 1 92.45 104 LEU B N 1
ATOM 3086 C CA . LEU B 1 104 ? -11.082 -3.369 -10.908 1 92.45 104 LEU B CA 1
ATOM 3087 C C . LEU B 1 104 ? -10.123 -4.555 -10.926 1 92.45 104 LEU B C 1
ATOM 3089 O O . LEU B 1 104 ? -10.324 -5.51 -11.68 1 92.45 104 LEU B O 1
ATOM 3093 N N . ILE B 1 105 ? -9.182 -4.582 -10.037 1 95.43 105 ILE B N 1
ATOM 3094 C CA . ILE B 1 105 ? -8.2 -5.66 -10.011 1 95.43 105 ILE B CA 1
ATOM 3095 C C . ILE B 1 105 ? -8.892 -6.98 -9.675 1 95.43 105 ILE B C 1
ATOM 3097 O O . ILE B 1 105 ? -8.585 -8.017 -10.267 1 95.43 105 ILE B O 1
ATOM 3101 N N . LEU B 1 106 ? -9.816 -6.907 -8.744 1 94.68 106 LEU B N 1
ATOM 3102 C CA . LEU B 1 106 ? -10.547 -8.103 -8.338 1 94.68 106 LEU B CA 1
ATOM 3103 C C . LEU B 1 106 ? -11.313 -8.697 -9.515 1 94.68 106 LEU B C 1
ATOM 3105 O O . LEU B 1 106 ? -11.218 -9.898 -9.78 1 94.68 106 LEU B O 1
ATOM 3109 N N . SER B 1 107 ? -12.038 -7.883 -10.198 1 95.05 107 SER B N 1
ATOM 3110 C CA . SER B 1 107 ? -12.806 -8.338 -11.352 1 95.05 107 SER B CA 1
ATOM 3111 C C . SER B 1 107 ? -11.892 -8.884 -12.444 1 95.05 107 SER B C 1
ATOM 3113 O O . SER B 1 107 ? -12.222 -9.873 -13.102 1 95.05 107 SER B O 1
ATOM 3115 N N . TRP B 1 108 ? -10.796 -8.235 -12.599 1 96.62 108 TRP B N 1
ATOM 3116 C CA . TRP B 1 108 ? -9.822 -8.68 -13.591 1 96.62 108 TRP B CA 1
ATOM 3117 C C . TRP B 1 108 ? -9.258 -10.049 -13.224 1 96.62 108 TRP B C 1
ATOM 3119 O O . TRP B 1 108 ? -9.188 -10.945 -14.068 1 96.62 108 TRP B O 1
ATOM 3129 N N . ALA B 1 109 ? -8.869 -10.228 -12.013 1 96.73 109 ALA B N 1
ATOM 3130 C CA . ALA B 1 109 ? -8.345 -11.506 -11.538 1 96.73 109 ALA B CA 1
ATOM 3131 C C . ALA B 1 109 ? -9.369 -12.622 -11.726 1 96.73 109 ALA B C 1
ATOM 3133 O O . ALA B 1 109 ? -9.024 -13.723 -12.162 1 96.73 109 ALA B O 1
ATOM 3134 N N . LYS B 1 110 ? -10.616 -12.328 -11.404 1 95.88 110 LYS B N 1
ATOM 3135 C CA . LYS B 1 110 ? -11.687 -13.304 -11.58 1 95.88 110 LYS B CA 1
ATOM 3136 C C . LYS B 1 110 ? -11.83 -13.704 -13.046 1 95.88 110 LYS B C 1
ATOM 3138 O O . LYS B 1 110 ? -11.928 -14.891 -13.364 1 95.88 110 LYS B O 1
ATOM 3143 N N . ALA B 1 111 ? -11.834 -12.742 -13.867 1 96.61 111 ALA B N 1
ATOM 3144 C CA . ALA B 1 111 ? -11.97 -12.989 -15.3 1 96.61 111 ALA B CA 1
ATOM 3145 C C . ALA B 1 111 ? -10.798 -13.811 -15.829 1 96.61 111 ALA B C 1
ATOM 3147 O O . ALA B 1 111 ? -10.985 -14.713 -16.649 1 96.61 111 ALA B O 1
ATOM 3148 N N . LEU B 1 112 ? -9.643 -13.486 -15.357 1 96.88 112 LEU B N 1
ATOM 3149 C CA . LEU B 1 112 ? -8.451 -14.193 -15.814 1 96.88 112 LEU B CA 1
ATOM 3150 C C . LEU B 1 112 ? -8.497 -15.66 -15.401 1 96.88 112 LEU B C 1
ATOM 3152 O O . LEU B 1 112 ? -8.151 -16.543 -16.189 1 96.88 112 LEU B O 1
ATOM 3156 N N . ARG B 1 113 ? -8.898 -15.915 -14.229 1 94.34 113 ARG B N 1
ATOM 3157 C CA . ARG B 1 113 ? -9.014 -17.29 -13.756 1 94.34 113 ARG B CA 1
ATOM 3158 C C . ARG B 1 113 ? -10.019 -18.074 -14.593 1 94.34 113 ARG B C 1
ATOM 3160 O O . ARG B 1 113 ? -9.824 -19.262 -14.856 1 94.34 113 ARG B O 1
ATOM 3167 N N . GLU B 1 114 ? -11.008 -17.447 -14.967 1 94.24 114 GLU B N 1
ATOM 3168 C CA . GLU B 1 114 ? -12.095 -18.091 -15.699 1 94.24 114 GLU B CA 1
ATOM 3169 C C . GLU B 1 114 ? -11.716 -18.326 -17.158 1 94.24 114 GLU B C 1
ATOM 3171 O O . GLU B 1 114 ? -11.994 -19.39 -17.714 1 94.24 114 GLU B O 1
ATOM 3176 N N . HIS B 1 115 ? -11.026 -17.41 -17.735 1 95.7 115 HIS B N 1
ATOM 3177 C CA . HIS B 1 115 ? -10.9 -17.424 -19.188 1 95.7 115 HIS B CA 1
ATOM 3178 C C . HIS B 1 115 ? -9.488 -17.81 -19.616 1 95.7 115 HIS B C 1
ATOM 3180 O O . HIS B 1 115 ? -9.253 -18.121 -20.786 1 95.7 115 HIS B O 1
ATOM 3186 N N . ILE B 1 116 ? -8.591 -17.735 -18.671 1 93.74 116 ILE B N 1
ATOM 3187 C CA . ILE B 1 116 ? -7.22 -18.148 -18.953 1 93.74 116 ILE B CA 1
ATOM 3188 C C . ILE B 1 116 ? -6.765 -19.169 -17.913 1 93.74 116 ILE B C 1
ATOM 3190 O O . ILE B 1 116 ? -5.812 -18.923 -17.169 1 93.74 116 ILE B O 1
ATOM 3194 N N . PRO B 1 117 ? -7.328 -20.282 -17.92 1 88.02 117 PRO B N 1
ATOM 3195 C CA . PRO B 1 117 ? -7.109 -21.269 -16.86 1 88.02 117 PRO B CA 1
ATOM 3196 C C . PRO B 1 117 ? -5.741 -21.941 -16.953 1 88.02 117 PRO B C 1
ATOM 3198 O O . PRO B 1 117 ? -5.319 -22.623 -16.016 1 88.02 117 PRO B O 1
ATOM 3201 N N . THR B 1 118 ? -5.02 -21.795 -18.001 1 89.03 118 THR B N 1
ATOM 3202 C CA . THR B 1 118 ? -3.727 -22.442 -18.191 1 89.03 118 THR B CA 1
ATOM 3203 C C . THR B 1 118 ? -2.622 -21.661 -17.486 1 89.03 118 THR B C 1
ATOM 3205 O O . THR B 1 118 ? -1.502 -22.155 -17.339 1 89.03 118 THR B O 1
ATOM 3208 N N . HIS B 1 119 ? -2.945 -20.494 -17.085 1 91.9 119 HIS B N 1
ATOM 3209 C CA . HIS B 1 119 ? -1.961 -19.644 -16.424 1 91.9 119 HIS B CA 1
ATOM 3210 C C . HIS B 1 119 ? -2.247 -19.529 -14.93 1 91.9 119 HIS B C 1
ATOM 3212 O O . HIS B 1 119 ? -3.399 -19.358 -14.525 1 91.9 119 HIS B O 1
ATOM 3218 N N . ALA B 1 120 ? -1.188 -19.708 -14.177 1 93.38 120 ALA B N 1
ATOM 3219 C CA . ALA B 1 120 ? -1.296 -19.301 -12.778 1 93.38 120 ALA B CA 1
ATOM 3220 C C . ALA B 1 120 ? -1.318 -17.781 -12.65 1 93.38 120 ALA B C 1
ATOM 3222 O O . ALA B 1 120 ? -0.838 -17.069 -13.536 1 93.38 120 ALA B O 1
ATOM 3223 N N . LEU B 1 121 ? -1.959 -17.336 -11.602 1 94.83 121 LEU B N 1
ATOM 3224 C CA . LEU B 1 121 ? -2.168 -15.899 -11.463 1 94.83 121 LEU B CA 1
ATOM 3225 C C . LEU B 1 121 ? -1.576 -15.386 -10.154 1 94.83 121 LEU B C 1
ATOM 3227 O O . LEU B 1 121 ? -1.847 -15.941 -9.087 1 94.83 121 LEU B O 1
ATOM 3231 N N . ARG B 1 122 ? -0.767 -14.379 -10.253 1 94.89 122 ARG B N 1
ATOM 3232 C CA . ARG B 1 122 ? -0.272 -13.637 -9.097 1 94.89 122 ARG B CA 1
ATOM 3233 C C . ARG B 1 122 ? -0.714 -12.179 -9.153 1 94.89 122 ARG B C 1
ATOM 3235 O O . ARG B 1 122 ? -0.448 -11.481 -10.133 1 94.89 122 ARG B O 1
ATOM 3242 N N . THR B 1 123 ? -1.385 -11.807 -8.099 1 96.63 123 THR B N 1
ATOM 3243 C CA . THR B 1 123 ? -1.902 -10.445 -8.026 1 96.63 123 THR B CA 1
ATOM 3244 C C . THR B 1 123 ? -1.223 -9.668 -6.901 1 96.63 123 THR B C 1
ATOM 3246 O O . THR B 1 123 ? -1.237 -10.099 -5.746 1 96.63 123 THR B O 1
ATOM 3249 N N . GLU B 1 124 ? -0.741 -8.502 -7.253 1 95.39 124 GLU B N 1
ATOM 3250 C CA . GLU B 1 124 ? 0.009 -7.69 -6.3 1 95.39 124 GLU B CA 1
ATOM 3251 C C . GLU B 1 124 ? -0.64 -6.322 -6.11 1 95.39 124 GLU B C 1
ATOM 3253 O O . GLU B 1 124 ? -0.871 -5.598 -7.081 1 95.39 124 GLU B O 1
ATOM 3258 N N . ILE B 1 125 ? -0.882 -5.995 -4.852 1 95.55 125 ILE B N 1
ATOM 3259 C CA . ILE B 1 125 ? -1.367 -4.667 -4.492 1 95.55 125 ILE B CA 1
ATOM 3260 C C . ILE B 1 125 ? -0.244 -3.869 -3.832 1 95.55 125 ILE B C 1
ATOM 3262 O O . ILE B 1 125 ? 0.267 -4.259 -2.779 1 95.55 125 ILE B O 1
ATOM 3266 N N . ARG B 1 126 ? 0.179 -2.772 -4.472 1 93.17 126 ARG B N 1
ATOM 3267 C CA . ARG B 1 126 ? 1.302 -1.959 -4.017 1 93.17 126 ARG B CA 1
ATOM 3268 C C . ARG B 1 126 ? 1.097 -0.491 -4.377 1 93.17 126 ARG B C 1
ATOM 3270 O O . ARG B 1 126 ? 0.08 -0.129 -4.972 1 93.17 126 ARG B O 1
ATOM 3277 N N . ASP B 1 127 ? 2.033 0.3 -3.907 1 90.5 127 ASP B N 1
ATOM 3278 C CA . ASP B 1 127 ? 2.032 1.684 -4.37 1 90.5 127 ASP B CA 1
ATOM 3279 C C . ASP B 1 127 ? 2.489 1.777 -5.824 1 90.5 127 ASP B C 1
ATOM 3281 O O . ASP B 1 127 ? 3.173 0.881 -6.324 1 90.5 127 ASP B O 1
ATOM 3285 N N . GLY B 1 128 ? 2.117 2.823 -6.429 1 90.45 128 GLY B N 1
ATOM 3286 C CA . GLY B 1 128 ? 2.367 3.002 -7.85 1 90.45 128 GLY B CA 1
ATOM 3287 C C . GLY B 1 128 ? 3.839 2.928 -8.211 1 90.45 128 GLY B C 1
ATOM 3288 O O . GLY B 1 128 ? 4.211 2.285 -9.195 1 90.45 128 GLY B O 1
ATOM 3289 N N . GLU B 1 129 ? 4.683 3.518 -7.428 1 83.52 129 GLU B N 1
ATOM 3290 C CA . GLU B 1 129 ? 6.116 3.537 -7.703 1 83.52 129 GLU B CA 1
ATOM 3291 C C . GLU B 1 129 ? 6.701 2.128 -7.681 1 83.52 129 GLU B C 1
ATOM 3293 O O . GLU B 1 129 ? 7.516 1.775 -8.536 1 83.52 129 GLU B O 1
ATOM 3298 N N . GLN B 1 130 ? 6.313 1.404 -6.697 1 86.56 130 GLN B N 1
ATOM 3299 C CA . GLN B 1 130 ? 6.801 0.034 -6.584 1 86.56 130 GLN B CA 1
ATOM 3300 C C . GLN B 1 130 ? 6.321 -0.82 -7.754 1 86.56 130 GLN B C 1
ATOM 3302 O O . GLN B 1 130 ? 7.07 -1.653 -8.27 1 86.56 130 GLN B O 1
ATOM 3307 N N . LEU B 1 131 ? 5.112 -0.634 -8.196 1 92.64 131 LEU B N 1
ATOM 3308 C CA . LEU B 1 131 ? 4.565 -1.39 -9.318 1 92.64 131 LEU B CA 1
ATOM 3309 C C . LEU B 1 131 ? 5.347 -1.107 -10.597 1 92.64 131 LEU B C 1
ATOM 3311 O O . LEU B 1 131 ? 5.688 -2.032 -11.338 1 92.64 131 LEU B O 1
ATOM 3315 N N . LEU B 1 132 ? 5.643 0.123 -10.801 1 88.57 132 LEU B N 1
ATOM 3316 C CA . LEU B 1 132 ? 6.361 0.511 -12.011 1 88.57 132 LEU B CA 1
ATOM 3317 C C . LEU B 1 132 ? 7.785 -0.037 -11.997 1 88.57 132 LEU B C 1
ATOM 3319 O O . LEU B 1 132 ? 8.294 -0.479 -13.029 1 88.57 132 LEU B O 1
ATOM 3323 N N . ARG B 1 133 ? 8.354 -0.052 -10.856 1 82.24 133 ARG B N 1
ATOM 3324 C CA . ARG B 1 133 ? 9.681 -0.642 -10.714 1 82.24 133 ARG B CA 1
ATOM 3325 C C . ARG B 1 133 ? 9.65 -2.137 -11.014 1 82.24 133 ARG B C 1
ATOM 3327 O O . ARG B 1 133 ? 10.554 -2.663 -11.668 1 82.24 133 ARG B O 1
ATOM 3334 N N . GLN B 1 134 ? 8.658 -2.767 -10.544 1 87.03 134 GLN B N 1
ATOM 3335 C CA . GLN B 1 134 ? 8.529 -4.202 -10.775 1 87.03 134 GLN B CA 1
ATOM 3336 C C . GLN B 1 134 ? 8.307 -4.503 -12.254 1 87.03 134 GLN B C 1
ATOM 3338 O O . GLN B 1 134 ? 8.764 -5.531 -12.759 1 87.03 134 GLN B O 1
ATOM 3343 N N . LEU B 1 135 ? 7.617 -3.636 -12.927 1 88.27 135 LEU B N 1
ATOM 3344 C CA . LEU B 1 135 ? 7.446 -3.768 -14.37 1 88.27 135 LEU B CA 1
ATOM 3345 C C . LEU B 1 135 ? 8.786 -3.65 -15.089 1 88.27 135 LEU B C 1
ATOM 3347 O O . LEU B 1 135 ? 9.086 -4.442 -15.986 1 88.27 135 LEU B O 1
ATOM 3351 N N . GLU B 1 136 ? 9.498 -2.736 -14.636 1 78.62 136 GLU B N 1
ATOM 3352 C CA . GLU B 1 136 ? 10.806 -2.5 -15.24 1 78.62 136 GLU B CA 1
ATOM 3353 C C . GLU B 1 136 ? 11.729 -3.699 -15.044 1 78.62 136 GLU B C 1
ATOM 3355 O O . GLU B 1 136 ? 12.498 -4.05 -15.941 1 78.62 136 GLU B O 1
ATOM 3360 N N . LEU B 1 137 ? 11.595 -4.301 -13.898 1 75.4 137 LEU B N 1
ATOM 3361 C CA . LEU B 1 137 ? 12.458 -5.425 -13.55 1 75.4 137 LEU B CA 1
ATOM 3362 C C . LEU B 1 137 ? 11.932 -6.722 -14.155 1 75.4 137 LEU B C 1
ATOM 3364 O O . LEU B 1 137 ? 12.594 -7.76 -14.081 1 75.4 137 LEU B O 1
ATOM 3368 N N . GLY B 1 138 ? 10.755 -6.641 -14.672 1 80.57 138 GLY B N 1
ATOM 3369 C CA . GLY B 1 138 ? 10.209 -7.798 -15.363 1 80.57 138 GLY B CA 1
ATOM 3370 C C . GLY B 1 138 ? 9.529 -8.783 -14.43 1 80.57 138 GLY B C 1
ATOM 3371 O O . GLY B 1 138 ? 9.195 -9.899 -14.835 1 80.57 138 GLY B O 1
ATOM 3372 N N . VAL B 1 139 ? 9.325 -8.379 -13.218 1 84.86 139 VAL B N 1
ATOM 3373 C CA . VAL B 1 139 ? 8.711 -9.304 -12.271 1 84.86 139 VAL B CA 1
ATOM 3374 C C . VAL B 1 139 ? 7.199 -9.09 -12.245 1 84.86 139 VAL B C 1
ATOM 3376 O O . VAL B 1 139 ? 6.472 -9.829 -11.576 1 84.86 139 VAL B O 1
ATOM 3379 N N . LEU B 1 140 ? 6.727 -8.118 -12.972 1 91.17 140 LEU B N 1
ATOM 3380 C CA . LEU B 1 140 ? 5.315 -7.832 -13.196 1 91.17 140 LEU B CA 1
ATOM 3381 C C . LEU B 1 140 ? 5.012 -7.722 -14.686 1 91.17 140 LEU B C 1
ATOM 3383 O O . LEU B 1 140 ? 5.788 -7.13 -15.44 1 91.17 140 LEU B O 1
ATOM 3387 N N . ASP B 1 141 ? 3.919 -8.302 -15.075 1 93.25 141 ASP B N 1
ATOM 3388 C CA . ASP B 1 141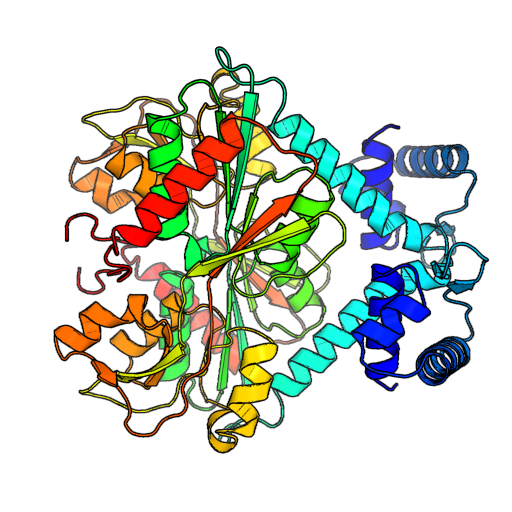 ? 3.572 -8.282 -16.493 1 93.25 141 ASP B CA 1
ATOM 3389 C C . ASP B 1 141 ? 2.752 -7.042 -16.84 1 93.25 141 ASP B C 1
ATOM 3391 O O . ASP B 1 141 ? 2.869 -6.502 -17.942 1 93.25 141 ASP B O 1
ATOM 3395 N N . ALA B 1 142 ? 1.913 -6.624 -15.948 1 96.23 142 ALA B N 1
ATOM 3396 C CA . ALA B 1 142 ? 1.036 -5.478 -16.171 1 96.23 142 ALA B CA 1
ATOM 3397 C C . ALA B 1 142 ? 0.609 -4.848 -14.848 1 96.23 142 ALA B C 1
ATOM 3399 O O . ALA B 1 142 ? 0.505 -5.536 -13.831 1 96.23 142 ALA B O 1
ATOM 3400 N N . ALA B 1 143 ? 0.343 -3.568 -14.889 1 96.99 143 ALA B N 1
ATOM 3401 C CA . ALA B 1 143 ? -0.051 -2.851 -13.679 1 96.99 143 ALA B CA 1
ATOM 3402 C C . ALA B 1 143 ? -1.129 -1.815 -13.982 1 96.99 143 ALA B C 1
ATOM 3404 O O . ALA B 1 143 ? -1.131 -1.207 -15.055 1 96.99 143 ALA B O 1
ATOM 3405 N N . LEU B 1 144 ? -2.036 -1.654 -13.077 1 97.18 144 LEU B N 1
ATOM 3406 C CA . LEU B 1 144 ? -3.004 -0.562 -13.09 1 97.18 144 LEU B CA 1
ATOM 3407 C C . LEU B 1 144 ? -2.594 0.539 -12.118 1 97.18 144 LEU B C 1
ATOM 3409 O O . LEU B 1 144 ? -2.484 0.301 -10.914 1 97.18 144 LEU B O 1
ATOM 3413 N N . VAL B 1 145 ? -2.411 1.775 -12.663 1 96.3 145 VAL B N 1
ATOM 3414 C CA . VAL B 1 145 ? -1.927 2.877 -11.838 1 96.3 145 VAL B CA 1
ATOM 3415 C C . VAL B 1 145 ? -2.667 4.161 -12.207 1 96.3 145 VAL B C 1
ATOM 3417 O O . VAL B 1 145 ? -3.325 4.229 -13.247 1 96.3 145 VAL B O 1
ATOM 3420 N N . TYR B 1 146 ? -2.581 5.147 -11.334 1 93.59 146 TYR B N 1
ATOM 3421 C CA . TYR B 1 146 ? -3.181 6.447 -11.613 1 93.59 146 TYR B CA 1
ATOM 3422 C C . TYR B 1 146 ? -2.164 7.394 -12.239 1 93.59 146 TYR B C 1
ATOM 3424 O O . TYR B 1 146 ? -2.533 8.311 -12.977 1 93.59 146 TYR B O 1
ATOM 3432 N N . GLN B 1 147 ? -0.936 7.268 -11.867 1 88.42 147 GLN B N 1
ATOM 3433 C CA . GLN B 1 147 ? 0.114 8.148 -12.369 1 88.42 147 GLN B CA 1
ATOM 3434 C C . GLN B 1 147 ? 1.246 7.346 -13.004 1 88.42 147 GLN B C 1
ATOM 3436 O O . GLN B 1 147 ? 2.26 7.074 -12.358 1 88.42 147 GLN B O 1
ATOM 3441 N N . PRO B 1 148 ? 1.094 7.109 -14.253 1 87.74 148 PRO B N 1
ATOM 3442 C CA . PRO B 1 148 ? 2.137 6.321 -14.914 1 87.74 148 PRO B CA 1
ATOM 3443 C C . PRO B 1 148 ? 3.409 7.126 -15.174 1 87.74 148 PRO B C 1
ATOM 3445 O O . PRO B 1 148 ? 3.373 8.359 -15.179 1 87.74 148 PRO B O 1
ATOM 3448 N N . THR B 1 149 ? 4.495 6.445 -15.175 1 77.53 149 THR B N 1
ATOM 3449 C CA . THR B 1 149 ? 5.746 7 -15.681 1 77.53 149 THR B CA 1
ATOM 3450 C C . THR B 1 149 ? 6.064 6.442 -17.065 1 77.53 149 THR B C 1
ATOM 3452 O O . THR B 1 149 ? 5.868 5.253 -17.321 1 77.53 149 THR B O 1
ATOM 3455 N N . TYR B 1 150 ? 6.496 7.339 -17.876 1 75.48 150 TYR B N 1
ATOM 3456 C CA . TYR B 1 150 ? 6.807 6.935 -19.243 1 75.48 150 TYR B CA 1
ATOM 3457 C C . TYR B 1 150 ? 8.274 6.541 -19.375 1 75.48 150 TYR B C 1
ATOM 3459 O O . TYR B 1 150 ? 9.136 7.397 -19.586 1 75.48 150 TYR B O 1
ATOM 3467 N N . TRP B 1 151 ? 8.468 5.353 -19.053 1 70.4 151 TRP B N 1
ATOM 3468 C CA . TRP B 1 151 ? 9.812 4.805 -19.204 1 70.4 151 TRP B CA 1
ATOM 3469 C C . TRP B 1 151 ? 9.962 4.092 -20.543 1 70.4 151 TRP B C 1
ATOM 3471 O O . TRP B 1 151 ? 8.978 3.609 -21.11 1 70.4 151 TRP B O 1
ATOM 3481 N N . PRO B 1 152 ? 11.218 4.129 -20.993 1 72.88 152 PRO B N 1
ATOM 3482 C CA . PRO B 1 152 ? 11.436 3.369 -22.226 1 72.88 152 PRO B CA 1
ATOM 3483 C C . PRO B 1 152 ? 11.014 1.906 -22.101 1 72.88 152 PRO B C 1
ATOM 3485 O O . PRO B 1 152 ? 11.274 1.271 -21.075 1 72.88 152 PRO B O 1
ATOM 3488 N N . GLY B 1 153 ? 10.266 1.488 -23.079 1 80.63 153 GLY B N 1
ATOM 3489 C CA . GLY B 1 153 ? 9.902 0.081 -23.134 1 80.63 153 GLY B CA 1
ATOM 3490 C C . GLY B 1 153 ? 8.542 -0.207 -22.527 1 80.63 153 GLY B C 1
ATOM 3491 O O . GLY B 1 153 ? 8.012 -1.311 -22.674 1 80.63 153 GLY B O 1
ATOM 3492 N N . LEU B 1 154 ? 8.067 0.805 -21.88 1 86.92 154 LEU B N 1
ATOM 3493 C CA . LEU B 1 154 ? 6.762 0.598 -21.262 1 86.92 154 LEU B CA 1
ATOM 3494 C C . LEU B 1 154 ? 5.65 1.167 -22.137 1 86.92 154 LEU B C 1
ATOM 3496 O O . LEU B 1 154 ? 5.815 2.226 -22.747 1 86.92 154 LEU B O 1
ATOM 3500 N N . GLN B 1 155 ? 4.627 0.406 -22.26 1 92.94 155 GLN B N 1
ATOM 3501 C CA . GLN B 1 155 ? 3.395 0.88 -22.883 1 92.94 155 GLN B CA 1
ATOM 3502 C C . GLN B 1 155 ? 2.421 1.417 -21.839 1 92.94 155 GLN B C 1
ATOM 3504 O O . GLN B 1 155 ? 2.245 0.814 -20.778 1 92.94 155 GLN B O 1
ATOM 3509 N N . VAL B 1 156 ? 1.888 2.563 -22.131 1 94.69 156 VAL B N 1
ATOM 3510 C CA . VAL B 1 156 ? 0.926 3.211 -21.246 1 94.69 156 VAL B CA 1
ATOM 3511 C C . VAL B 1 156 ? -0.396 3.417 -21.983 1 94.69 156 VAL B C 1
ATOM 3513 O O . VAL B 1 156 ? -0.434 4.061 -23.034 1 94.69 156 VAL B O 1
ATOM 3516 N N . GLU B 1 157 ? -1.422 2.864 -21.458 1 95.27 157 GLU B N 1
ATOM 3517 C CA . GLU B 1 157 ? -2.76 2.989 -22.029 1 95.27 157 GLU B CA 1
ATOM 3518 C C . GLU B 1 157 ? -3.748 3.543 -21.006 1 95.27 157 GLU B C 1
ATOM 3520 O O . GLU B 1 157 ? -3.898 2.986 -19.917 1 95.27 157 GLU B O 1
ATOM 3525 N N . GLN B 1 158 ? -4.369 4.62 -21.383 1 95.59 158 GLN B N 1
ATOM 3526 C CA . GLN B 1 158 ? -5.443 5.097 -20.518 1 95.59 158 GLN B CA 1
ATOM 3527 C C . GLN B 1 158 ? -6.675 4.204 -20.627 1 95.59 158 GLN B C 1
ATOM 3529 O O . GLN B 1 158 ? -7.239 4.044 -21.712 1 95.59 158 GLN B O 1
ATOM 3534 N N . LEU B 1 159 ? -7.074 3.652 -19.527 1 93.81 159 LEU B N 1
ATOM 3535 C CA . LEU B 1 159 ? -8.192 2.714 -19.517 1 93.81 159 LEU B CA 1
ATOM 3536 C C . LEU B 1 159 ? -9.505 3.437 -19.237 1 93.81 159 LEU B C 1
ATOM 3538 O O . LEU B 1 159 ? -10.546 3.081 -19.794 1 93.81 159 LEU B O 1
ATOM 3542 N N . LEU B 1 160 ? -9.415 4.308 -18.27 1 91.64 160 LEU B N 1
ATOM 3543 C CA . LEU B 1 160 ? -10.625 4.97 -17.795 1 91.64 160 LEU B CA 1
ATOM 3544 C C . LEU B 1 160 ? -10.356 6.439 -17.486 1 91.64 160 LEU B C 1
ATOM 3546 O O . LEU B 1 160 ? -9.322 6.776 -16.906 1 91.64 160 LEU B O 1
ATOM 3550 N N . GLU B 1 161 ? -11.3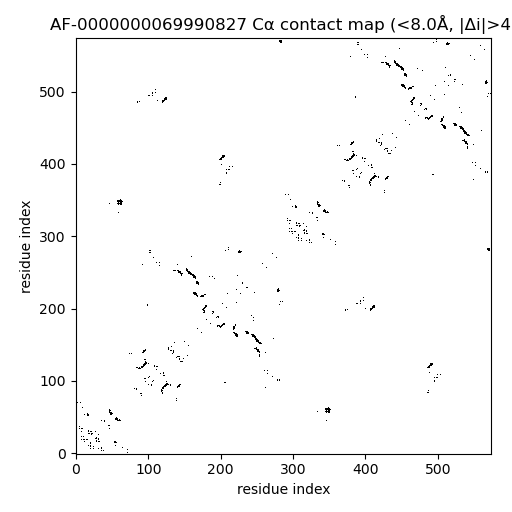16 7.162 -17.931 1 92.15 161 GLU B N 1
ATOM 3551 C CA . GLU B 1 161 ? -11.336 8.53 -17.421 1 92.15 161 GLU B CA 1
ATOM 3552 C C . GLU B 1 161 ? -11.939 8.588 -16.021 1 92.15 161 GLU B C 1
ATOM 3554 O O . GLU B 1 161 ? -12.912 7.889 -15.729 1 92.15 161 GLU B O 1
ATOM 3559 N N . GLU B 1 162 ? -11.295 9.236 -15.204 1 92.25 162 GLU B N 1
ATOM 3560 C CA . GLU B 1 162 ? -11.753 9.428 -13.832 1 92.25 162 GLU B CA 1
ATOM 3561 C C . GLU B 1 162 ? -11.454 10.843 -13.343 1 92.25 162 GLU B C 1
ATOM 3563 O O . GLU B 1 162 ? -10.545 11.502 -13.852 1 92.25 162 GLU B O 1
ATOM 3568 N N . LYS B 1 163 ? -12.382 11.285 -12.477 1 96.12 163 LYS B N 1
ATOM 3569 C CA . LYS B 1 163 ? -12.169 12.59 -11.857 1 96.12 163 LYS B CA 1
ATOM 3570 C C . LYS B 1 163 ? -12.255 12.497 -10.337 1 96.12 163 LYS B C 1
ATOM 3572 O O . LYS B 1 163 ? -12.892 11.588 -9.8 1 96.12 163 LYS B O 1
ATOM 3577 N N . LEU B 1 164 ? -11.505 13.407 -9.722 1 97.75 164 LEU B N 1
ATOM 3578 C CA . LEU B 1 164 ? -11.716 13.684 -8.305 1 97.75 164 LEU B CA 1
ATOM 3579 C C . LEU B 1 164 ? -12.669 14.86 -8.118 1 97.75 164 LEU B C 1
ATOM 3581 O O . LEU B 1 164 ? -12.436 15.945 -8.654 1 97.75 164 LEU B O 1
ATOM 3585 N N . ILE B 1 165 ? -13.717 14.576 -7.377 1 98.26 165 ILE B N 1
ATOM 3586 C CA . ILE B 1 165 ? -14.702 15.624 -7.132 1 98.26 165 ILE B CA 1
ATOM 3587 C C . ILE B 1 165 ? -14.855 15.847 -5.629 1 98.26 165 ILE B C 1
ATOM 3589 O O . ILE B 1 165 ? -14.63 14.932 -4.833 1 98.26 165 ILE B O 1
ATOM 3593 N N . LEU B 1 166 ? -15.171 17.066 -5.299 1 98.62 166 LEU B N 1
ATOM 3594 C CA . LEU B 1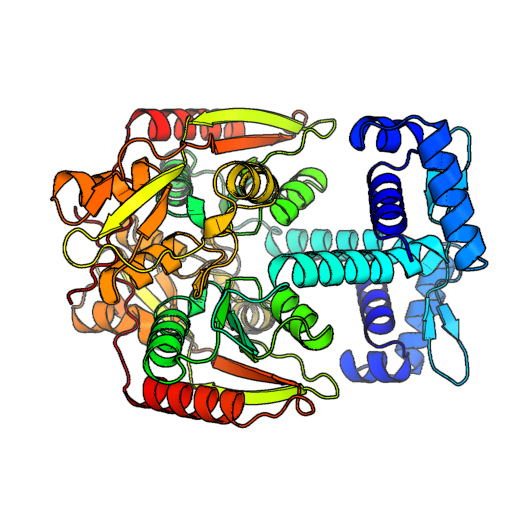 166 ? -15.425 17.4 -3.902 1 98.62 166 LEU B CA 1
ATOM 3595 C C . LEU B 1 166 ? -16.851 17.033 -3.506 1 98.62 166 LEU B C 1
ATOM 3597 O O . LEU B 1 166 ? -17.811 17.505 -4.12 1 98.62 166 LEU B O 1
ATOM 3601 N N . VAL B 1 167 ? -16.976 16.138 -2.538 1 98.44 167 VAL B N 1
ATOM 3602 C CA . VAL B 1 167 ? -18.291 15.762 -2.027 1 98.44 167 VAL B CA 1
ATOM 3603 C C . VAL B 1 167 ? -18.345 15.993 -0.519 1 98.44 167 VAL B C 1
ATOM 3605 O O . VAL B 1 167 ? -17.307 16.128 0.133 1 98.44 167 VAL B O 1
ATOM 3608 N N . ARG B 1 168 ? -19.498 16.115 0.016 1 98.53 168 ARG B N 1
ATOM 3609 C CA . ARG B 1 168 ? -19.684 16.308 1.45 1 98.53 168 ARG B CA 1
ATOM 3610 C C . ARG B 1 168 ? -20.885 15.516 1.958 1 98.53 168 ARG B C 1
ATOM 3612 O O . ARG B 1 168 ? -21.823 15.249 1.204 1 98.53 168 ARG B O 1
ATOM 3619 N N . LEU B 1 169 ? -20.807 15.071 3.169 1 98.04 169 LEU B N 1
ATOM 3620 C CA . LEU B 1 169 ? -21.969 14.493 3.835 1 98.04 169 LEU B CA 1
ATOM 3621 C C . LEU B 1 169 ? -23.065 15.537 4.022 1 98.04 169 LEU B C 1
ATOM 3623 O O . LEU B 1 169 ? -22.822 16.603 4.592 1 98.04 169 LEU B O 1
ATOM 3627 N N . VAL B 1 170 ? -24.223 15.212 3.631 1 97.47 170 VAL B N 1
ATOM 3628 C CA . VAL B 1 170 ? -25.301 16.195 3.595 1 97.47 170 VAL B CA 1
ATOM 3629 C C . VAL B 1 170 ? -25.627 16.657 5.013 1 97.47 170 VAL B C 1
ATOM 3631 O O . VAL B 1 170 ? -25.766 17.856 5.265 1 97.47 170 VAL B O 1
ATOM 3634 N N . GLU B 1 171 ? -25.659 15.782 5.916 1 96.95 171 GLU B N 1
ATOM 3635 C CA . GLU B 1 171 ? -26.102 16.076 7.275 1 96.95 171 GLU B CA 1
ATOM 3636 C C . GLU B 1 171 ? -25.025 16.824 8.057 1 96.95 171 GLU B C 1
ATOM 3638 O O . GLU B 1 171 ? -25.33 17.55 9.005 1 96.95 171 GLU B O 1
ATOM 3643 N N . GLN B 1 172 ? -23.813 16.618 7.675 1 97.69 172 GLN B N 1
ATOM 3644 C CA . GLN B 1 172 ? -22.685 17.217 8.379 1 97.69 172 GLN B CA 1
ATOM 3645 C C . GLN B 1 172 ? -21.535 17.518 7.422 1 97.69 172 GLN B C 1
ATOM 3647 O O . GLN B 1 172 ? -20.503 16.845 7.452 1 97.69 172 GLN B O 1
ATOM 3652 N N . PRO B 1 173 ? -21.597 18.6 6.692 1 97.45 173 PRO B N 1
ATOM 3653 C CA . PRO B 1 173 ? -20.697 18.876 5.57 1 97.45 173 PRO B CA 1
ATOM 3654 C C . PRO B 1 173 ? -19.298 19.287 6.023 1 97.45 173 PRO B C 1
ATOM 3656 O O . PRO B 1 173 ? -18.364 19.304 5.217 1 97.45 173 PRO B O 1
ATOM 3659 N N . ASP B 1 174 ? -19.186 19.71 7.315 1 94.73 174 ASP B N 1
ATOM 3660 C CA . ASP B 1 174 ? -17.892 20.125 7.849 1 94.73 174 ASP B CA 1
ATOM 3661 C C . ASP B 1 174 ? -17.383 19.13 8.89 1 94.73 174 ASP B C 1
ATOM 3663 O O . ASP B 1 174 ? -18.172 18.418 9.514 1 94.73 174 ASP B O 1
ATOM 3667 N N . PRO B 1 175 ? -16.018 19.059 8.939 1 95.15 175 PRO B N 1
ATOM 3668 C CA . PRO B 1 175 ? -14.931 19.847 8.355 1 95.15 175 PRO B CA 1
ATOM 3669 C C . PRO B 1 175 ? -14.434 19.274 7.029 1 95.15 175 PRO B C 1
ATOM 3671 O O . PRO B 1 175 ? -14.938 18.246 6.569 1 95.15 175 PRO B O 1
ATOM 3674 N N . TYR B 1 176 ? -13.471 20.036 6.399 1 9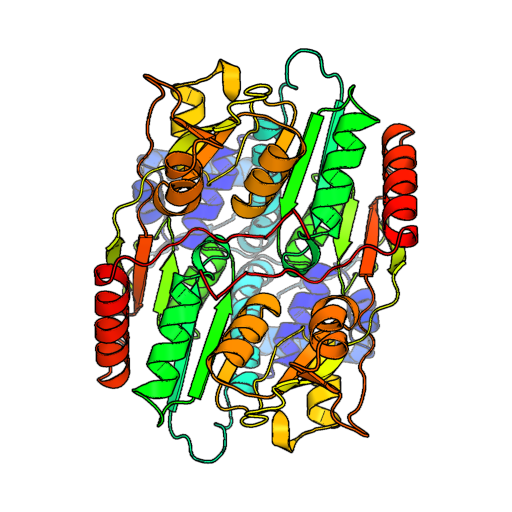6.87 176 TYR B N 1
ATOM 3675 C CA . TYR B 1 176 ? -12.753 19.504 5.247 1 96.87 176 TYR B CA 1
ATOM 3676 C C . TYR B 1 176 ? -11.722 18.468 5.678 1 96.87 176 TYR B C 1
ATOM 3678 O O . TYR B 1 176 ? -10.962 18.694 6.622 1 96.87 176 TYR B O 1
ATOM 3686 N N . VAL B 1 177 ? -11.803 17.347 5.028 1 97.25 177 VAL B N 1
ATOM 3687 C CA . VAL B 1 177 ? -10.833 16.271 5.208 1 97.25 177 VAL B CA 1
ATOM 3688 C C . VAL B 1 177 ? -9.934 16.174 3.977 1 97.25 177 VAL B C 1
ATOM 3690 O O . VAL B 1 177 ? -10.412 15.918 2.87 1 97.25 177 VAL B O 1
ATOM 3693 N N . TYR B 1 178 ? -8.659 16.345 4.196 1 96.85 178 TYR B N 1
ATOM 3694 C CA . TYR B 1 178 ? -7.725 16.335 3.076 1 96.85 178 TYR B CA 1
ATOM 3695 C C . TYR B 1 178 ? -7.314 14.91 2.721 1 96.85 178 TYR B C 1
ATOM 3697 O O . TYR B 1 178 ? -6.844 14.161 3.58 1 96.85 178 TYR B O 1
ATOM 3705 N N . ILE B 1 179 ? -7.48 14.582 1.497 1 96.73 179 ILE B N 1
ATOM 3706 C CA . ILE B 1 179 ? -7.015 13.295 0.992 1 96.73 179 ILE B CA 1
ATOM 3707 C C . ILE B 1 179 ? -5.833 13.508 0.049 1 96.73 179 ILE B C 1
ATOM 3709 O O . ILE B 1 179 ? -5.942 14.238 -0.939 1 96.73 179 ILE B O 1
ATOM 3713 N N . ASP B 1 180 ? -4.776 12.827 0.332 1 94.16 180 ASP B N 1
ATOM 3714 C CA . ASP B 1 180 ? -3.567 12.965 -0.473 1 94.16 180 ASP B CA 1
ATOM 3715 C C . ASP B 1 180 ? -3.553 11.959 -1.621 1 94.16 180 ASP B C 1
ATOM 3717 O O . ASP B 1 180 ? -3.121 10.817 -1.448 1 94.16 180 ASP B O 1
ATOM 3721 N N . TRP B 1 181 ? -3.901 12.408 -2.771 1 94.35 181 TRP B N 1
ATOM 3722 C CA . TRP B 1 181 ? -3.978 11.548 -3.947 1 94.35 181 TRP B CA 1
ATOM 3723 C C . TRP B 1 181 ? -2.663 11.563 -4.72 1 94.35 181 TRP B C 1
ATOM 3725 O O . TRP B 1 181 ? -2.579 11.024 -5.826 1 94.35 181 TRP B O 1
ATOM 3735 N N . GLY B 1 182 ? -1.643 12.211 -4.169 1 90.36 182 GLY B N 1
ATOM 3736 C CA . GLY B 1 182 ? -0.333 12.208 -4.8 1 90.36 182 GLY B CA 1
ATOM 3737 C C . GLY B 1 182 ? 0.154 13.597 -5.169 1 90.36 182 GLY B C 1
ATOM 3738 O O . GLY B 1 182 ? -0.572 14.579 -5.003 1 90.36 182 GLY B O 1
ATOM 3739 N N . GLU B 1 183 ? 1.313 13.654 -5.742 1 84.17 183 GLU B N 1
ATOM 3740 C CA . GLU B 1 183 ? 2.023 14.911 -5.961 1 84.17 183 GLU B CA 1
ATOM 3741 C C . GLU B 1 183 ? 1.263 15.812 -6.93 1 84.17 183 GLU B C 1
ATOM 3743 O O . GLU B 1 183 ? 1.132 17.015 -6.694 1 84.17 183 GLU B O 1
ATOM 3748 N N . SER B 1 184 ? 0.833 15.245 -8.002 1 87.5 184 SER B N 1
ATOM 3749 C CA . SER B 1 184 ? 0.114 16.033 -8.997 1 87.5 184 SER B CA 1
ATOM 3750 C C . SER B 1 184 ? -1.151 16.648 -8.407 1 87.5 184 SER B C 1
ATOM 3752 O O . SER B 1 184 ? -1.425 17.832 -8.61 1 87.5 184 SER B O 1
ATOM 3754 N N . PHE B 1 185 ? -1.875 15.902 -7.642 1 93.3 185 PHE B N 1
ATOM 3755 C CA . PHE B 1 185 ? -3.073 16.41 -6.986 1 93.3 185 PHE B CA 1
ATOM 3756 C C . PHE B 1 185 ? -2.721 17.508 -5.989 1 93.3 185 PHE B C 1
ATOM 3758 O O . PHE B 1 185 ? -3.386 18.545 -5.939 1 93.3 185 PHE B O 1
ATOM 3765 N N . ARG B 1 186 ? -1.726 17.328 -5.221 1 90.77 186 ARG B N 1
ATOM 3766 C CA . ARG B 1 186 ? -1.322 18.301 -4.211 1 90.77 186 ARG B CA 1
ATOM 3767 C C . ARG B 1 186 ? -1.045 19.661 -4.842 1 90.77 186 ARG B C 1
ATOM 3769 O O . ARG B 1 186 ? -1.518 20.688 -4.349 1 90.77 186 ARG B O 1
ATOM 3776 N N . ARG B 1 187 ? -0.327 19.624 -5.875 1 89.11 187 ARG B N 1
ATOM 3777 C CA . ARG B 1 187 ? 0.052 20.862 -6.548 1 89.11 187 ARG B CA 1
ATOM 3778 C C . ARG B 1 187 ? -1.177 21.603 -7.065 1 89.11 187 ARG B C 1
ATOM 3780 O O . ARG B 1 187 ? -1.34 22.798 -6.813 1 89.11 187 ARG B O 1
ATOM 3787 N N . GLN B 1 188 ? -2.012 20.91 -7.736 1 94.03 188 GLN B N 1
ATOM 3788 C CA . GLN B 1 188 ? -3.198 21.51 -8.338 1 94.03 188 GLN B CA 1
ATOM 3789 C C . GLN B 1 188 ? -4.201 21.936 -7.271 1 94.03 188 GLN B C 1
ATOM 3791 O O . GLN B 1 188 ? -4.75 23.038 -7.332 1 94.03 188 GLN B O 1
ATOM 3796 N N . HIS B 1 189 ? -4.433 21.063 -6.325 1 95.32 189 HIS B N 1
ATOM 3797 C CA . HIS B 1 189 ? -5.376 21.315 -5.242 1 95.32 189 HIS B CA 1
ATOM 3798 C C . HIS B 1 189 ? -4.956 22.525 -4.415 1 95.32 189 HIS B C 1
ATOM 3800 O O . HIS B 1 189 ? -5.771 23.408 -4.14 1 95.32 189 HIS B O 1
ATOM 3806 N N . ASP B 1 190 ? -3.695 22.561 -4.04 1 90.22 190 ASP B N 1
ATOM 3807 C CA . ASP B 1 190 ? -3.212 23.616 -3.155 1 90.22 190 ASP B CA 1
ATOM 3808 C C . ASP B 1 190 ? -3.215 24.97 -3.861 1 90.22 190 ASP B C 1
ATOM 3810 O O . ASP B 1 190 ? -3.383 26.01 -3.22 1 90.22 190 ASP B O 1
ATOM 3814 N N . ALA B 1 191 ? -3.024 24.941 -5.144 1 93.36 191 ALA B N 1
ATOM 3815 C CA . ALA B 1 191 ? -3.111 26.166 -5.934 1 93.36 191 ALA B CA 1
ATOM 3816 C C . ALA B 1 191 ? -4.556 26.646 -6.044 1 93.36 191 ALA B C 1
ATOM 3818 O O . ALA B 1 191 ? -4.83 27.843 -5.924 1 93.36 191 ALA B O 1
ATOM 3819 N N . ALA B 1 192 ? -5.442 25.766 -6.228 1 95.28 192 ALA B N 1
ATOM 3820 C CA . ALA B 1 192 ? -6.842 26.097 -6.475 1 95.28 192 ALA B CA 1
ATOM 3821 C C . ALA B 1 192 ? -7.573 26.399 -5.17 1 95.28 192 ALA B C 1
ATOM 3823 O O . ALA B 1 192 ? -8.511 27.2 -5.146 1 95.28 192 ALA B O 1
ATOM 3824 N N . LEU B 1 193 ? -7.22 25.673 -4.131 1 94.7 193 LEU B N 1
ATOM 3825 C CA . LEU B 1 193 ? -7.892 25.782 -2.841 1 94.7 193 LEU B CA 1
ATOM 3826 C C . LEU B 1 193 ? -6.879 25.926 -1.711 1 94.7 193 LEU B C 1
ATOM 3828 O O . LEU B 1 193 ? -6.824 25.086 -0.809 1 94.7 193 LEU B O 1
ATOM 3832 N N . PRO B 1 194 ? -6.192 27.036 -1.701 1 90.65 194 PRO B N 1
ATOM 3833 C CA . PRO B 1 194 ? -5.12 27.21 -0.719 1 90.65 194 PRO B CA 1
ATOM 3834 C C . PRO B 1 194 ? -5.621 27.137 0.722 1 90.65 194 PRO B C 1
ATOM 3836 O O . PRO B 1 194 ? -4.904 26.66 1.605 1 90.65 194 PRO B O 1
ATOM 3839 N N . ASP B 1 195 ? -6.811 27.493 0.968 1 88.99 195 ASP B N 1
ATOM 3840 C CA . ASP B 1 195 ? -7.366 27.521 2.317 1 88.99 195 ASP B CA 1
ATOM 3841 C C . ASP B 1 195 ? -7.676 26.111 2.813 1 88.99 195 ASP B C 1
ATOM 3843 O O . ASP B 1 195 ? -7.878 25.898 4.011 1 88.99 195 ASP B O 1
ATOM 3847 N N . LYS B 1 196 ? -7.69 25.104 1.886 1 91.83 196 LYS B N 1
ATOM 3848 C CA . LYS B 1 196 ? -8.038 23.73 2.237 1 91.83 196 LYS B CA 1
ATOM 3849 C C . LYS B 1 196 ? -6.806 22.83 2.219 1 91.83 196 LYS B C 1
ATOM 3851 O O . LYS B 1 196 ? -6.902 21.631 2.489 1 91.83 196 LYS B O 1
ATOM 3856 N N . ALA B 1 197 ? -5.732 23.437 1.972 1 87.11 197 ALA B N 1
ATOM 3857 C CA . ALA B 1 197 ? -4.495 22.673 1.838 1 87.11 197 ALA B CA 1
ATOM 3858 C C . ALA B 1 197 ? -4.036 22.128 3.187 1 87.11 197 ALA B C 1
ATOM 3860 O O . ALA B 1 197 ? -3.293 21.147 3.248 1 87.11 197 ALA B O 1
ATOM 3861 N N . ARG B 1 198 ? -4.505 22.755 4.236 1 85.2 198 ARG B N 1
ATOM 3862 C CA . ARG B 1 198 ? -4.125 22.336 5.581 1 85.2 198 ARG B CA 1
ATOM 3863 C C . ARG B 1 198 ? -5.354 21.989 6.414 1 85.2 198 ARG B C 1
ATOM 3865 O O . ARG B 1 198 ? -5.929 22.858 7.073 1 85.2 198 ARG B O 1
ATOM 3872 N N . ALA B 1 199 ? -5.679 20.795 6.367 1 89.65 199 ALA B N 1
ATOM 3873 C CA . ALA B 1 199 ? -6.881 20.356 7.072 1 89.65 199 ALA B CA 1
ATOM 3874 C C . ALA B 1 199 ? -6.53 19.748 8.427 1 89.65 199 ALA B C 1
ATOM 3876 O O . ALA B 1 199 ? -5.4 19.302 8.641 1 89.65 199 ALA B O 1
ATOM 3877 N N . ALA B 1 200 ? -7.492 19.759 9.262 1 90.75 200 ALA B N 1
ATOM 3878 C CA . ALA B 1 200 ? -7.329 19.207 10.604 1 90.75 200 ALA B CA 1
ATOM 3879 C C . ALA B 1 200 ? -7.12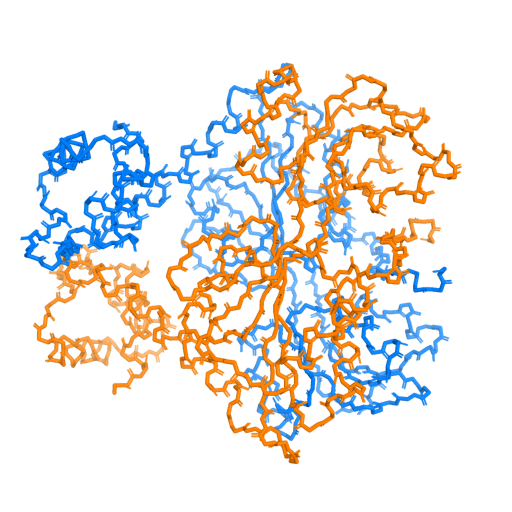6 17.695 10.555 1 90.75 200 ALA B C 1
ATOM 3881 O O . ALA B 1 200 ? -6.498 17.117 11.445 1 90.75 200 ALA B O 1
ATOM 3882 N N . ALA B 1 201 ? -7.672 17.082 9.522 1 94.56 201 ALA B N 1
ATOM 3883 C CA . ALA B 1 201 ? -7.524 15.644 9.31 1 94.56 201 ALA B CA 1
ATOM 3884 C C . ALA B 1 201 ? -7.125 15.34 7.869 1 94.56 201 ALA B C 1
ATOM 3886 O O . ALA B 1 201 ? -7.654 15.942 6.931 1 94.56 201 ALA B O 1
ATOM 3887 N N . SER B 1 202 ? -6.196 14.453 7.741 1 95.73 202 SER B N 1
ATOM 3888 C CA . SER B 1 202 ? -5.754 14.064 6.406 1 95.73 202 SER B CA 1
ATOM 3889 C C . SER B 1 202 ? -5.51 12.561 6.32 1 95.73 202 SER B C 1
ATOM 3891 O O . SER B 1 202 ? -5.147 11.928 7.314 1 95.73 202 SER B O 1
ATOM 3893 N N . PHE B 1 203 ? -5.775 11.994 5.172 1 96.13 203 PHE B N 1
ATOM 3894 C CA . PHE B 1 203 ? -5.584 10.588 4.84 1 96.13 203 PHE B CA 1
ATOM 3895 C C . PHE B 1 203 ? -4.906 10.438 3.484 1 96.13 203 PHE B C 1
ATOM 3897 O O . PHE B 1 203 ? -5.039 11.306 2.618 1 96.13 203 PHE B O 1
ATOM 3904 N N . ASN B 1 204 ? -4.195 9.299 3.265 1 94.98 204 ASN B N 1
ATOM 3905 C CA . ASN B 1 204 ? -3.615 9.088 1.942 1 94.98 204 ASN B CA 1
ATOM 3906 C C . ASN B 1 204 ? -4.291 7.932 1.211 1 94.98 204 ASN B C 1
ATOM 3908 O O . ASN B 1 204 ? -3.774 7.439 0.207 1 94.98 204 ASN B O 1
ATOM 3912 N N . LEU B 1 205 ? -5.367 7.504 1.822 1 94.37 205 LEU B N 1
ATOM 3913 C CA . LEU B 1 205 ? -6.16 6.45 1.198 1 94.37 205 LEU B CA 1
ATOM 3914 C C . LEU B 1 205 ? -7.635 6.835 1.152 1 94.37 205 LEU B C 1
ATOM 3916 O O . LEU B 1 205 ? -8.275 6.981 2.196 1 94.37 205 LEU B O 1
ATOM 3920 N N . GLY B 1 206 ? -8.166 6.908 0.011 1 93.37 206 GLY B N 1
ATOM 3921 C CA . GLY B 1 206 ? -9.517 7.385 -0.238 1 93.37 206 GLY B CA 1
ATOM 3922 C C . GLY B 1 206 ? -10.572 6.622 0.54 1 93.37 206 GLY B C 1
ATOM 3923 O O . GLY B 1 206 ? -11.4 7.224 1.227 1 93.37 206 GLY B O 1
ATOM 3924 N N . PRO B 1 207 ? -10.536 5.34 0.461 1 90.76 207 PRO B N 1
ATOM 3925 C CA . PRO B 1 207 ? -11.548 4.536 1.149 1 90.76 207 PRO B CA 1
ATOM 3926 C C . PRO B 1 207 ? -11.57 4.78 2.656 1 90.76 207 PRO B C 1
ATOM 3928 O O . PRO B 1 207 ? -12.642 4.8 3.267 1 90.76 207 PRO B O 1
ATOM 3931 N N . VAL B 1 208 ? -10.451 4.974 3.255 1 92.54 208 VAL B N 1
ATOM 3932 C CA . VAL B 1 208 ? -10.384 5.234 4.689 1 92.54 208 VAL B CA 1
ATOM 3933 C C . VAL B 1 208 ? -10.994 6.6 4.996 1 92.54 208 VAL B C 1
ATOM 3935 O O . VAL B 1 208 ? -11.8 6.733 5.919 1 92.54 208 VAL B O 1
ATOM 3938 N N . ALA B 1 209 ? -10.642 7.545 4.207 1 96.1 209 ALA B N 1
ATOM 3939 C CA . ALA B 1 209 ? -11.173 8.894 4.388 1 96.1 209 ALA B CA 1
ATOM 3940 C C . ALA B 1 209 ? -12.69 8.912 4.219 1 96.1 209 ALA B C 1
ATOM 3942 O O . ALA B 1 209 ? -13.393 9.617 4.948 1 96.1 209 ALA B O 1
ATOM 3943 N N . LEU B 1 210 ? -13.145 8.157 3.256 1 94.87 210 LEU B N 1
ATOM 3944 C CA . LEU B 1 210 ? -14.582 8.111 3.008 1 94.87 210 LEU B CA 1
ATOM 3945 C C . LEU B 1 210 ? -15.324 7.543 4.213 1 94.87 210 LEU B C 1
ATOM 3947 O O . LEU B 1 210 ? -16.335 8.102 4.645 1 94.87 210 LEU B O 1
ATOM 3951 N N . GLN B 1 211 ? -14.841 6.498 4.758 1 92.36 211 GLN B N 1
ATOM 3952 C CA . GLN B 1 211 ? -15.463 5.905 5.937 1 92.36 211 GLN B CA 1
ATOM 3953 C C . GLN B 1 211 ? -15.393 6.854 7.131 1 92.36 211 GLN B C 1
ATOM 3955 O O . GLN B 1 211 ? -16.321 6.911 7.94 1 92.36 211 GLN B O 1
ATOM 3960 N N . PHE B 1 212 ? -14.301 7.529 7.244 1 95.06 212 PHE B N 1
ATOM 3961 C CA . PHE B 1 212 ? -14.156 8.521 8.302 1 95.06 212 PHE B CA 1
ATOM 3962 C C . PHE B 1 212 ? -15.238 9.59 8.194 1 95.06 212 PHE B C 1
ATOM 3964 O O . PHE B 1 212 ? -15.912 9.9 9.178 1 95.06 212 PHE B O 1
ATOM 3971 N N . ILE B 1 213 ? -15.467 10.108 6.993 1 96.33 213 ILE B N 1
ATOM 3972 C CA . ILE B 1 213 ? -16.427 11.18 6.755 1 96.33 213 ILE B CA 1
ATOM 3973 C C . ILE B 1 213 ? -17.844 10.667 6.998 1 96.33 213 ILE B C 1
ATOM 3975 O O . ILE B 1 213 ? -18.671 11.363 7.592 1 96.33 213 ILE B O 1
ATOM 3979 N N . LEU B 1 214 ? -18.085 9.461 6.581 1 93.03 214 LEU B N 1
ATOM 3980 C CA . LEU B 1 214 ? -19.411 8.88 6.755 1 93.03 214 LEU B CA 1
ATOM 3981 C C . LEU B 1 214 ? -19.75 8.731 8.234 1 93.03 214 LEU B C 1
ATOM 3983 O O . LEU B 1 214 ? -20.917 8.827 8.621 1 93.03 214 LEU B O 1
ATOM 3987 N N . GLY B 1 215 ? -18.756 8.564 9.025 1 90.13 215 GLY B N 1
ATOM 3988 C CA . GLY B 1 215 ? -18.984 8.362 10.447 1 90.13 215 GLY B CA 1
ATOM 3989 C C . GLY B 1 215 ? -18.853 9.637 11.259 1 90.13 215 GLY B C 1
ATOM 3990 O O . GLY B 1 215 ? -19.435 9.753 12.34 1 90.13 215 GLY B O 1
ATOM 3991 N N . ASN B 1 216 ? -18.111 10.59 10.73 1 93.58 216 ASN B N 1
ATOM 3992 C CA . ASN B 1 216 ? -17.777 11.752 11.546 1 93.58 216 ASN B CA 1
ATOM 3993 C C . ASN B 1 216 ? -18.185 13.054 10.862 1 93.58 216 ASN B C 1
ATOM 3995 O O . ASN B 1 216 ? -18.074 14.131 11.45 1 93.58 216 ASN B O 1
ATOM 3999 N N . GLY B 1 217 ? -18.657 12.904 9.68 1 94.89 217 GLY B N 1
ATOM 4000 C CA . GLY B 1 217 ? -18.983 14.107 8.932 1 94.89 217 GLY B CA 1
ATOM 4001 C C . GLY B 1 217 ? -17.792 14.695 8.198 1 94.89 217 GLY B C 1
ATOM 4002 O O . GLY B 1 217 ? -16.645 14.35 8.489 1 94.89 217 GLY B O 1
ATOM 4003 N N . GLY B 1 218 ? -18.137 15.487 7.165 1 97.59 218 GLY B N 1
ATOM 4004 C CA . GLY B 1 218 ? -17.075 16.201 6.475 1 97.59 218 GLY B CA 1
ATOM 4005 C C . GLY B 1 218 ? -17.222 16.177 4.966 1 97.59 218 GLY B C 1
ATOM 4006 O O . GLY B 1 218 ? -18.255 15.752 4.444 1 97.59 218 GLY B O 1
ATOM 4007 N N . SER B 1 219 ? -16.231 16.781 4.371 1 98.44 219 SER B N 1
ATOM 4008 C CA . SER B 1 219 ? -16.106 16.841 2.918 1 98.44 219 SER B CA 1
ATOM 4009 C C . SER B 1 219 ? -14.695 16.479 2.469 1 98.44 219 SER B C 1
ATOM 4011 O O . SER B 1 219 ? -13.747 16.565 3.252 1 98.44 219 SER B O 1
ATOM 4013 N N . GLY B 1 220 ? -14.596 16.011 1.264 1 98.29 220 GLY B N 1
ATOM 4014 C CA . GLY B 1 220 ? -13.305 15.669 0.687 1 98.29 220 GLY B CA 1
ATOM 4015 C C . GLY B 1 220 ? -13.39 15.274 -0.775 1 98.29 220 GLY B C 1
ATOM 4016 O O . GLY B 1 220 ? -14.486 15.147 -1.326 1 98.29 220 GLY B O 1
ATOM 4017 N N . TYR B 1 221 ? -12.256 15.165 -1.409 1 98.45 221 TYR B N 1
ATOM 4018 C CA . TYR B 1 221 ? -12.188 14.788 -2.816 1 98.45 221 TYR B CA 1
ATOM 4019 C C . TYR B 1 221 ? -12.156 13.272 -2.974 1 98.45 221 TYR B C 1
ATOM 4021 O O . TYR B 1 221 ? -11.347 12.593 -2.337 1 98.45 221 TYR B O 1
ATOM 4029 N N . PHE B 1 222 ? -13.008 12.795 -3.799 1 97.47 222 PHE B N 1
ATOM 4030 C CA . PHE B 1 222 ? -13.103 11.363 -4.057 1 97.47 222 PHE B CA 1
ATOM 4031 C C . PHE B 1 222 ? -13.314 11.093 -5.542 1 97.47 222 PHE B C 1
ATOM 4033 O O . PHE B 1 222 ? -13.748 11.978 -6.283 1 97.47 222 PHE B O 1
ATOM 4040 N N . ARG B 1 223 ? -12.958 9.926 -5.93 1 95.41 223 ARG B N 1
ATOM 4041 C CA . ARG B 1 223 ? -13.218 9.487 -7.297 1 95.41 223 ARG B CA 1
ATOM 4042 C C . ARG B 1 223 ? -14.715 9.443 -7.583 1 95.41 223 ARG B C 1
ATOM 4044 O O . ARG B 1 223 ? -15.498 8.977 -6.752 1 95.41 223 ARG B O 1
ATOM 4051 N N . THR B 1 224 ? -15.133 9.827 -8.731 1 94.18 224 THR B N 1
ATOM 4052 C CA . THR B 1 224 ? -16.541 9.942 -9.094 1 94.18 224 THR B CA 1
ATOM 4053 C C . THR B 1 224 ? -17.232 8.584 -9.021 1 94.18 224 THR B C 1
ATOM 4055 O O . THR B 1 224 ? -18.314 8.462 -8.443 1 94.18 224 THR B O 1
ATOM 4058 N N . ARG B 1 225 ? -16.624 7.542 -9.514 1 91.37 225 ARG B N 1
ATOM 4059 C CA . ARG B 1 225 ? -17.245 6.225 -9.604 1 91.37 225 ARG B CA 1
ATOM 4060 C C . ARG B 1 225 ? -17.439 5.615 -8.22 1 91.37 225 ARG B C 1
ATOM 4062 O O . ARG B 1 225 ? -18.374 4.841 -8.001 1 91.37 225 ARG B O 1
ATOM 4069 N N . VAL B 1 226 ? -16.621 5.992 -7.285 1 91.37 226 VAL B N 1
ATOM 4070 C CA . VAL B 1 226 ? -16.651 5.401 -5.952 1 91.37 226 VAL B CA 1
ATOM 4071 C C . VAL B 1 226 ? -17.782 6.022 -5.136 1 91.37 226 VAL B C 1
ATOM 4073 O O . VAL B 1 226 ? -18.412 5.345 -4.32 1 91.37 226 VAL B O 1
ATOM 4076 N N . VAL B 1 227 ? -18.085 7.286 -5.34 1 93.81 227 VAL B N 1
ATOM 4077 C CA . VAL B 1 227 ? -19.03 7.966 -4.46 1 93.81 227 VAL B CA 1
ATOM 4078 C C . VAL B 1 227 ? -20.393 8.061 -5.141 1 93.81 227 VAL B C 1
ATOM 4080 O O . VAL B 1 227 ? -21.33 8.645 -4.591 1 93.81 227 VAL B O 1
ATOM 4083 N N . GLN B 1 228 ? -20.526 7.49 -6.322 1 93.05 228 GLN B N 1
ATOM 4084 C CA . GLN B 1 228 ? -21.743 7.646 -7.112 1 93.05 228 GLN B CA 1
ATOM 4085 C C . GLN B 1 228 ? -22.964 7.145 -6.347 1 93.05 228 GLN B C 1
ATOM 4087 O O . GLN B 1 228 ? -24.011 7.796 -6.343 1 93.05 228 GLN B O 1
ATOM 4092 N N . SER B 1 229 ? -22.845 6.034 -5.679 1 90.9 229 SER B N 1
ATOM 4093 C CA . SER B 1 229 ? -23.979 5.476 -4.949 1 90.9 229 SER B CA 1
ATOM 4094 C C . SER B 1 229 ? -24.391 6.382 -3.793 1 90.9 229 SER B C 1
ATOM 4096 O O . SER B 1 229 ? -25.576 6.476 -3.464 1 90.9 229 SER B O 1
ATOM 4098 N N . TYR B 1 230 ? -23.462 7.012 -3.198 1 93.04 230 TYR B N 1
ATOM 4099 C CA . TYR B 1 230 ? -23.747 7.92 -2.093 1 93.04 230 TYR B CA 1
ATOM 4100 C C . TYR B 1 230 ? -24.399 9.203 -2.594 1 93.04 230 TYR B C 1
ATOM 4102 O O . TYR B 1 230 ? -25.226 9.799 -1.9 1 93.04 230 TYR B O 1
ATOM 4110 N N . LEU B 1 231 ? -24.034 9.577 -3.808 1 94.47 231 LEU B N 1
ATOM 4111 C CA . LEU B 1 231 ? -24.666 10.729 -4.442 1 94.47 231 LEU B CA 1
ATOM 4112 C C . LEU B 1 231 ? -26.103 10.411 -4.839 1 94.47 231 LEU B C 1
ATOM 4114 O O . LEU B 1 231 ? -27.013 11.201 -4.576 1 94.47 231 LEU B O 1
ATOM 4118 N N . ASP B 1 232 ? -26.262 9.264 -5.352 1 94.2 232 ASP B N 1
ATOM 4119 C CA . ASP B 1 232 ? -27.579 8.839 -5.818 1 94.2 232 ASP B CA 1
ATOM 4120 C C . ASP B 1 232 ? -28.551 8.684 -4.65 1 94.2 232 ASP B C 1
ATOM 4122 O O . ASP B 1 232 ? -29.739 8.987 -4.78 1 94.2 232 ASP B O 1
ATOM 4126 N N . SER B 1 233 ? -28.058 8.242 -3.537 1 93.46 233 SER B N 1
ATOM 4127 C CA . SER B 1 233 ? -28.911 7.992 -2.381 1 93.46 233 SER B CA 1
ATOM 4128 C C . SER B 1 233 ? -29.134 9.266 -1.572 1 93.46 233 SER B C 1
ATOM 4130 O O . SER B 1 233 ? -29.947 9.285 -0.645 1 93.46 233 SER B O 1
ATOM 4132 N N . GLY B 1 234 ? -28.36 10.267 -1.858 1 94.89 234 GLY B N 1
ATOM 4133 C CA . GLY B 1 234 ? -28.536 11.542 -1.18 1 94.89 234 GLY B CA 1
ATOM 4134 C C . GLY B 1 234 ? -27.776 11.63 0.13 1 94.89 234 GLY B C 1
ATOM 4135 O O . GLY B 1 234 ? -27.862 12.636 0.837 1 94.89 234 GLY B O 1
ATOM 4136 N N . VAL B 1 235 ? -27.055 10.613 0.43 1 95.4 235 VAL B N 1
ATOM 4137 C CA . VAL B 1 235 ? -26.236 10.62 1.638 1 95.4 235 VAL B CA 1
ATOM 4138 C C . VAL B 1 235 ? -25.155 11.692 1.523 1 95.4 235 VAL B C 1
ATOM 4140 O O . VAL B 1 235 ? -24.861 12.392 2.494 1 95.4 235 VAL B O 1
ATOM 4143 N N . MET B 1 236 ? -24.593 11.736 0.314 1 96.68 236 MET B N 1
ATOM 4144 C CA . MET B 1 236 ? -23.605 12.764 0 1 96.68 236 MET B CA 1
ATOM 4145 C C . MET B 1 236 ? -24.071 13.628 -1.166 1 96.68 236 MET B C 1
ATOM 4147 O O . MET B 1 236 ? -24.942 13.221 -1.937 1 96.68 236 MET B O 1
ATOM 4151 N N . GLU B 1 237 ? -23.486 14.769 -1.252 1 98.21 237 GLU B N 1
ATOM 4152 C CA . GLU B 1 237 ? -23.746 15.65 -2.387 1 98.21 237 GLU B CA 1
ATOM 4153 C C . GLU B 1 237 ? -22.456 16.282 -2.903 1 98.21 237 GLU B C 1
ATOM 4155 O O . GLU B 1 237 ? -21.499 16.457 -2.146 1 98.21 237 GLU B O 1
ATOM 4160 N N . ARG B 1 238 ? -22.543 16.593 -4.135 1 97.78 238 ARG B N 1
ATOM 4161 C CA . ARG B 1 238 ? -21.423 17.292 -4.757 1 97.78 238 ARG B CA 1
ATOM 4162 C C . ARG B 1 238 ? -21.388 18.757 -4.334 1 97.78 238 ARG B C 1
ATOM 4164 O O . ARG B 1 238 ? -22.429 19.415 -4.273 1 97.78 238 ARG B O 1
ATOM 4171 N N . VAL B 1 239 ? -20.214 19.265 -3.94 1 97.64 239 VAL B N 1
ATOM 4172 C CA . VAL B 1 239 ? -20.082 20.683 -3.621 1 97.64 239 VAL B CA 1
ATOM 4173 C C . VAL B 1 239 ? -20.092 21.504 -4.908 1 97.64 239 VAL B C 1
ATOM 4175 O O . VAL B 1 239 ? -19.245 21.309 -5.783 1 97.64 239 VAL B O 1
ATOM 4178 N N . PRO B 1 240 ? -20.966 22.413 -4.983 1 94.46 240 PRO B N 1
ATOM 4179 C CA . PRO B 1 240 ? -21.081 23.182 -6.225 1 94.46 240 PRO B CA 1
ATOM 4180 C C . PRO B 1 240 ? -19.852 24.045 -6.499 1 94.46 240 PRO B C 1
ATOM 4182 O O . PRO B 1 240 ? -19.258 24.595 -5.568 1 94.46 240 PRO B O 1
ATOM 4185 N N . LYS B 1 241 ? -19.411 24.183 -7.733 1 94.12 241 LYS B N 1
ATOM 4186 C CA . LYS B 1 241 ? -18.381 25.074 -8.259 1 94.12 241 LYS B CA 1
ATOM 4187 C C . LYS B 1 241 ? -17.008 24.721 -7.696 1 94.12 241 LYS B C 1
ATOM 4189 O O . LYS B 1 241 ? -16.089 25.542 -7.725 1 94.12 241 LYS B O 1
ATOM 4194 N N . ALA B 1 242 ? -16.953 23.594 -7.072 1 96.83 242 ALA B N 1
ATOM 4195 C CA . ALA B 1 242 ? -15.628 23.137 -6.663 1 96.83 242 ALA B CA 1
ATOM 4196 C C . ALA B 1 242 ? -14.825 22.64 -7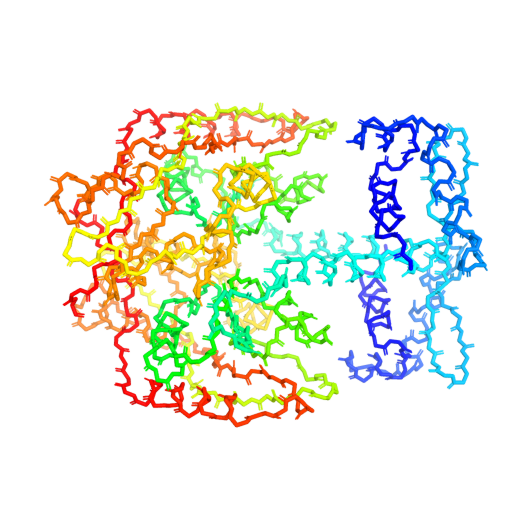.861 1 96.83 242 ALA B C 1
ATOM 4198 O O . ALA B 1 242 ? -15.371 21.99 -8.756 1 96.83 242 ALA B O 1
ATOM 4199 N N . PRO B 1 243 ? -13.539 22.925 -7.887 1 97.72 243 PRO B N 1
ATOM 4200 C CA . PRO B 1 243 ? -12.733 22.415 -8.998 1 97.72 243 PRO B CA 1
ATOM 4201 C C . PRO B 1 243 ? -12.703 20.889 -9.053 1 97.72 243 PRO B C 1
ATOM 4203 O O . PRO B 1 243 ? -12.775 20.229 -8.013 1 97.72 243 PRO B O 1
ATOM 4206 N N . GLU B 1 244 ? -12.685 20.382 -10.225 1 97.73 244 GLU B N 1
ATOM 4207 C CA . GLU B 1 244 ? -12.49 18.953 -10.456 1 97.73 244 GLU B CA 1
ATOM 4208 C C . GLU B 1 244 ? -11.082 18.665 -10.968 1 97.73 244 GLU B C 1
ATOM 4210 O O . GLU B 1 244 ? -10.505 19.471 -11.702 1 97.73 244 GLU B O 1
ATOM 4215 N N . PHE B 1 245 ? -10.562 17.548 -10.507 1 97.45 245 PHE B N 1
ATOM 4216 C CA . PHE B 1 245 ? -9.212 17.195 -10.931 1 97.45 245 PHE B CA 1
ATOM 4217 C C . PHE B 1 245 ? -9.215 15.889 -11.716 1 97.45 245 PHE B C 1
ATOM 4219 O O . PHE B 1 245 ? -9.868 14.921 -11.318 1 97.45 245 PHE B O 1
ATOM 4226 N N . SER B 1 246 ? -8.519 15.859 -12.845 1 96 246 SER B N 1
ATOM 4227 C CA . SER B 1 246 ? -8.389 14.639 -13.634 1 96 246 SER B CA 1
ATOM 4228 C C . SER B 1 246 ? -7.583 13.581 -12.887 1 96 246 SER B C 1
ATOM 4230 O O . SER B 1 246 ? -6.562 13.892 -12.269 1 96 246 SER B O 1
ATOM 4232 N N . TYR B 1 247 ? -8.039 12.365 -12.881 1 95.72 247 TYR B N 1
ATOM 4233 C CA . TYR B 1 247 ? -7.398 11.263 -12.173 1 95.72 247 TYR B CA 1
ATOM 4234 C C . TYR B 1 247 ? -7.643 9.939 -12.887 1 95.72 247 TYR B C 1
ATOM 4236 O O . TYR B 1 247 ? -8.212 9.01 -12.308 1 95.72 247 TYR B O 1
ATOM 4244 N N . PRO B 1 248 ? -7.197 9.827 -14.053 1 95.62 248 PRO B N 1
ATOM 4245 C CA . PRO B 1 248 ? -7.471 8.65 -14.881 1 95.62 248 PRO B CA 1
ATOM 4246 C C . PRO B 1 248 ? -6.721 7.407 -14.407 1 95.62 248 PRO B C 1
ATOM 4248 O O . PRO B 1 248 ? -5.756 7.517 -13.647 1 95.62 248 PRO B O 1
ATOM 4251 N N . THR B 1 249 ? -7.21 6.268 -14.85 1 95.56 249 THR B N 1
ATOM 4252 C CA . THR B 1 249 ? -6.568 4.983 -14.596 1 95.56 249 THR B CA 1
ATOM 4253 C C . THR B 1 249 ? -5.825 4.495 -15.836 1 95.56 249 THR B C 1
ATOM 4255 O O . THR B 1 249 ? -6.353 4.559 -16.948 1 95.56 249 THR B O 1
ATOM 4258 N N . TYR B 1 250 ? -4.644 3.978 -15.586 1 97.02 250 TYR B N 1
ATOM 4259 C CA . TYR B 1 250 ? -3.812 3.541 -16.702 1 97.02 250 TYR B CA 1
ATOM 4260 C C . TYR B 1 250 ? -3.436 2.072 -16.56 1 97.02 250 TYR B C 1
ATOM 4262 O O . TYR B 1 250 ? -3.161 1.599 -15.455 1 97.02 250 TYR B O 1
ATOM 4270 N N . LEU B 1 251 ? -3.437 1.423 -17.702 1 97.14 251 LEU B N 1
ATOM 4271 C CA . LEU B 1 251 ? -2.78 0.13 -17.851 1 97.14 251 LEU B CA 1
ATOM 4272 C C . LEU B 1 251 ? -1.35 0.301 -18.353 1 97.14 251 LEU B C 1
ATOM 4274 O O . LEU B 1 251 ? -1.121 0.944 -19.38 1 97.14 251 LEU B O 1
ATOM 4278 N N . VAL B 1 252 ? -0.389 -0.207 -17.578 1 96.59 252 VAL B N 1
ATOM 4279 C CA . VAL B 1 252 ? 1.018 -0.116 -17.955 1 96.59 252 VAL B CA 1
ATOM 4280 C C . VAL B 1 252 ? 1.611 -1.517 -18.083 1 96.59 252 VAL B C 1
ATOM 4282 O O . VAL B 1 252 ? 1.364 -2.382 -17.238 1 96.59 252 VAL B O 1
ATOM 4285 N N . TYR B 1 253 ? 2.344 -1.739 -19.123 1 94.95 253 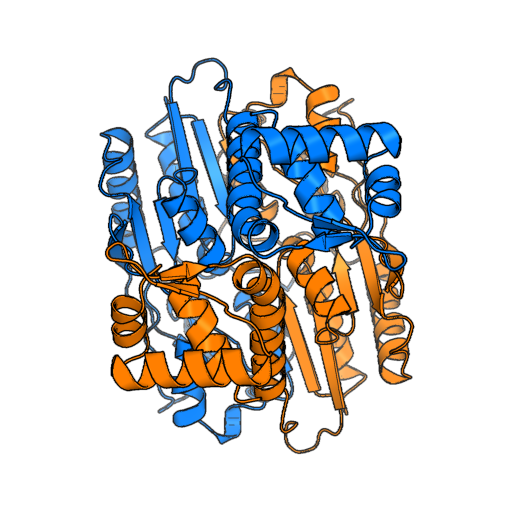TYR B N 1
ATOM 4286 C CA . TYR B 1 253 ? 2.994 -3.03 -19.32 1 94.95 253 TYR B CA 1
ATOM 4287 C C . TYR B 1 253 ? 4.228 -2.89 -20.202 1 94.95 253 TYR B C 1
ATOM 4289 O O . TYR B 1 253 ? 4.393 -1.884 -20.895 1 94.95 253 TYR B O 1
ATOM 4297 N N . ALA B 1 254 ? 5.076 -3.862 -20.144 1 87.07 254 ALA B N 1
ATOM 4298 C CA . ALA B 1 254 ? 6.276 -3.848 -20.976 1 87.07 254 ALA B CA 1
ATOM 4299 C C . ALA B 1 254 ? 5.942 -4.192 -22.425 1 87.07 254 ALA B C 1
ATOM 4301 O O . ALA B 1 254 ? 5.346 -5.236 -22.7 1 87.07 254 ALA B O 1
ATOM 4302 N N . ARG B 1 255 ? 6.42 -3.506 -23.332 1 84.51 255 ARG B N 1
ATOM 4303 C CA . ARG B 1 255 ? 6.108 -3.668 -24.748 1 84.51 255 ARG B CA 1
ATOM 4304 C C . ARG B 1 255 ? 6.71 -4.958 -25.297 1 84.51 255 ARG B C 1
ATOM 4306 O O . ARG B 1 255 ? 6.091 -5.636 -26.12 1 84.51 255 ARG B O 1
ATOM 4313 N N . GLU B 1 256 ? 7.829 -5.281 -24.808 1 82.16 256 GLU B N 1
ATOM 4314 C CA . GLU B 1 256 ? 8.59 -6.389 -25.377 1 82.16 256 GLU B CA 1
ATOM 4315 C C . GLU B 1 256 ? 8.071 -7.732 -24.873 1 82.16 256 GLU B C 1
ATOM 4317 O O . GLU B 1 256 ? 8.399 -8.781 -25.433 1 82.16 256 GLU B O 1
ATOM 4322 N N . ARG B 1 257 ? 7.317 -7.691 -23.859 1 79.14 257 ARG B N 1
ATOM 4323 C CA . ARG B 1 257 ? 6.832 -8.94 -23.279 1 79.14 257 ARG B CA 1
ATOM 4324 C C . ARG B 1 257 ? 5.414 -9.247 -23.749 1 79.14 257 ARG B C 1
ATOM 4326 O O . ARG B 1 257 ? 4.665 -9.944 -23.062 1 79.14 257 ARG B O 1
ATOM 4333 N N . ASP B 1 258 ? 5.155 -8.986 -24.927 1 79.69 258 ASP B N 1
ATOM 4334 C CA . ASP B 1 258 ? 3.823 -9.198 -25.484 1 79.69 258 ASP B CA 1
ATOM 4335 C C . ASP B 1 258 ? 3.568 -10.68 -25.749 1 79.69 258 ASP B C 1
ATOM 4337 O O . ASP B 1 258 ? 4.455 -11.393 -26.222 1 79.69 258 ASP B O 1
ATOM 4341 N N . SER B 1 259 ? 2.529 -11.273 -25.241 1 87 259 SER B N 1
ATOM 4342 C CA . SER B 1 259 ? 2.079 -12.643 -25.468 1 87 259 SER B CA 1
ATOM 4343 C C . SER B 1 259 ? 0.579 -12.693 -25.738 1 87 259 SER B C 1
ATOM 4345 O O . SER B 1 259 ? -0.141 -11.734 -25.454 1 87 259 SER B O 1
ATOM 4347 N N . ALA B 1 260 ? 0.182 -13.808 -26.331 1 90.93 260 ALA B N 1
ATOM 4348 C CA . ALA B 1 260 ? -1.242 -13.997 -26.597 1 90.93 260 ALA B CA 1
ATOM 4349 C C . ALA B 1 260 ? -2.049 -13.979 -25.301 1 90.93 260 ALA B C 1
ATOM 4351 O O . ALA B 1 260 ? -3.144 -13.414 -25.252 1 90.93 260 ALA B O 1
ATOM 4352 N N . ALA B 1 261 ? -1.523 -14.551 -24.319 1 91.64 261 ALA B N 1
ATOM 4353 C CA . ALA B 1 261 ? -2.204 -14.597 -23.027 1 91.64 261 ALA B CA 1
ATOM 4354 C C . ALA B 1 261 ? -2.361 -13.197 -22.44 1 91.64 261 ALA B C 1
ATOM 4356 O O . ALA B 1 261 ? -3.417 -12.859 -21.9 1 91.64 261 ALA B O 1
ATOM 4357 N N . LEU B 1 262 ? -1.392 -12.416 -22.598 1 93.48 262 LEU B N 1
ATOM 4358 C CA . LEU B 1 262 ? -1.436 -11.054 -22.077 1 93.48 262 LEU B CA 1
ATOM 4359 C C . LEU B 1 262 ? -2.429 -10.203 -22.862 1 93.48 262 LEU B C 1
ATOM 4361 O O . LEU B 1 262 ? -3.162 -9.401 -22.28 1 93.48 262 LEU B O 1
ATOM 4365 N N . GLN B 1 263 ? -2.422 -10.413 -24.159 1 95.03 263 GLN B N 1
ATOM 4366 C CA . GLN B 1 263 ? -3.379 -9.679 -24.98 1 95.03 263 GLN B CA 1
ATOM 4367 C C . GLN B 1 263 ? -4.814 -10.061 -24.628 1 95.03 263 GLN B C 1
ATOM 4369 O O . GLN B 1 263 ? -5.694 -9.2 -24.565 1 95.03 263 GLN B O 1
ATOM 4374 N N . LYS B 1 264 ? -4.966 -11.307 -24.437 1 96.68 264 LYS B N 1
ATOM 4375 C CA . LYS B 1 264 ? -6.283 -11.751 -23.99 1 96.68 264 LYS B CA 1
ATOM 4376 C C . LYS B 1 264 ? -6.637 -11.145 -22.635 1 96.68 264 LYS B C 1
ATOM 4378 O O . LYS B 1 264 ? -7.779 -10.741 -22.409 1 96.68 264 LYS B O 1
ATOM 4383 N N . ALA B 1 265 ? -5.692 -11.083 -21.758 1 97.17 265 ALA B N 1
ATOM 4384 C CA . ALA B 1 265 ? -5.887 -10.474 -20.444 1 97.17 265 ALA B CA 1
ATOM 4385 C C . ALA B 1 265 ? -6.323 -9.018 -20.574 1 97.17 265 ALA B C 1
ATOM 4387 O O . ALA B 1 265 ? -7.225 -8.568 -19.863 1 97.17 265 ALA B O 1
ATOM 4388 N N . PHE B 1 266 ? -5.742 -8.342 -21.521 1 97.37 266 PHE B N 1
ATOM 4389 C CA . PHE B 1 266 ? -6.067 -6.935 -21.723 1 97.37 266 PHE B CA 1
ATOM 4390 C C . PHE B 1 266 ? -7.466 -6.781 -22.307 1 97.37 266 PHE B C 1
ATOM 4392 O O . PHE B 1 266 ? -8.194 -5.851 -21.951 1 97.37 266 PHE B O 1
ATOM 4399 N N . GLU B 1 267 ? -7.794 -7.643 -23.156 1 97.42 267 GLU B N 1
ATOM 4400 C CA . GLU B 1 267 ? -9.14 -7.617 -23.721 1 97.42 267 GLU B CA 1
ATOM 4401 C C . GLU B 1 267 ? -10.198 -7.806 -22.637 1 97.42 267 GLU B C 1
ATOM 4403 O O . GLU B 1 267 ? -11.211 -7.104 -22.622 1 97.42 267 GLU B O 1
ATOM 4408 N N . LEU B 1 268 ? -9.943 -8.715 -21.774 1 97.5 268 LEU B N 1
ATOM 4409 C CA . LEU B 1 268 ? -10.863 -8.954 -20.667 1 97.5 268 LEU B CA 1
ATOM 4410 C C . LEU B 1 268 ? -10.978 -7.719 -19.78 1 97.5 268 LEU B C 1
ATOM 4412 O O . LEU B 1 268 ? -12.075 -7.364 -19.34 1 97.5 268 LEU B O 1
ATOM 4416 N N . LEU B 1 269 ? -9.873 -7.062 -19.526 1 97.02 269 LEU B N 1
ATOM 4417 C CA . LEU B 1 269 ? -9.857 -5.849 -18.715 1 97.02 269 LEU B CA 1
ATOM 4418 C C . LEU B 1 269 ? -10.682 -4.746 -19.369 1 97.02 269 LEU B C 1
ATOM 4420 O O . LEU B 1 269 ? -11.47 -4.075 -18.7 1 97.02 269 LEU B O 1
ATOM 4424 N N . ARG B 1 270 ? -10.513 -4.607 -20.644 1 96.26 270 ARG B N 1
ATOM 4425 C CA . ARG B 1 270 ? -11.255 -3.586 -21.376 1 96.26 270 ARG B CA 1
ATOM 4426 C C . ARG B 1 270 ? -12.754 -3.862 -21.334 1 96.26 270 ARG B C 1
ATOM 4428 O O . ARG B 1 270 ? -13.56 -2.933 -21.255 1 96.26 270 ARG B O 1
ATOM 4435 N N . GLU B 1 271 ? -13.13 -5.061 -21.33 1 95.53 271 GLU B N 1
ATOM 4436 C CA . GLU B 1 271 ? -14.535 -5.443 -21.227 1 95.53 271 GLU B CA 1
ATOM 4437 C C . GLU B 1 271 ? -15.103 -5.091 -19.855 1 95.53 271 GLU B C 1
ATOM 4439 O O . GLU B 1 271 ? -16.237 -4.619 -19.749 1 95.53 271 GLU B O 1
ATOM 4444 N N . ILE B 1 272 ? -14.34 -5.286 -18.851 1 94.14 272 ILE B N 1
ATOM 4445 C CA . ILE B 1 272 ? -14.756 -4.987 -17.485 1 94.14 272 ILE B CA 1
ATOM 4446 C C . ILE B 1 272 ? -14.98 -3.485 -17.331 1 94.14 272 ILE B C 1
ATOM 4448 O O . ILE B 1 272 ? -15.969 -3.057 -16.731 1 94.14 272 ILE B O 1
ATOM 4452 N N . VAL B 1 273 ? -14.062 -2.739 -17.839 1 93.19 273 VAL B N 1
ATOM 4453 C CA . VAL B 1 273 ? -14.13 -1.284 -17.753 1 93.19 273 VAL B CA 1
ATOM 4454 C C . VAL B 1 273 ? -15.371 -0.781 -18.487 1 93.19 273 VAL B C 1
ATOM 4456 O O . VAL B 1 273 ? -16.049 0.136 -18.017 1 93.19 273 VAL B O 1
ATOM 4459 N N . ARG B 1 274 ? -15.705 -1.393 -19.553 1 90.81 274 ARG B N 1
ATOM 4460 C CA . ARG B 1 274 ? -16.857 -0.994 -20.355 1 90.81 274 ARG B CA 1
ATOM 4461 C C . ARG B 1 274 ? -18.163 -1.347 -19.65 1 90.81 274 ARG B C 1
ATOM 4463 O O . ARG B 1 274 ? -19.165 -0.645 -19.8 1 90.81 274 ARG B O 1
ATOM 4470 N N . ALA B 1 275 ? -18.168 -2.42 -18.912 1 84.48 275 ALA B N 1
ATOM 4471 C CA . ALA B 1 275 ? -19.38 -2.885 -18.242 1 84.48 275 ALA B CA 1
ATOM 4472 C C . ALA B 1 275 ? -19.782 -1.937 -17.116 1 84.48 275 ALA B C 1
ATOM 4474 O O . ALA B 1 275 ? -20.938 -1.927 -16.687 1 84.48 275 ALA B O 1
ATOM 4475 N N . ASP B 1 276 ? -19.111 -0.969 -16.85 1 65.68 276 ASP B N 1
ATOM 4476 C CA . ASP B 1 276 ? -19.366 0.124 -15.917 1 65.68 276 ASP B CA 1
ATOM 4477 C C . ASP B 1 276 ? -19.96 -0.396 -14.61 1 65.68 276 ASP B C 1
ATOM 4479 O O . ASP B 1 276 ? -21.092 -0.058 -14.258 1 65.68 276 ASP B O 1
ATOM 4483 N N . THR B 1 277 ? -19.247 -1.105 -13.838 1 69.18 277 THR B N 1
ATOM 4484 C CA . THR B 1 277 ? -19.725 -1.673 -12.583 1 69.18 277 THR B CA 1
ATOM 4485 C C . THR B 1 277 ? -19.623 -0.652 -11.453 1 69.18 277 THR B C 1
ATOM 4487 O O . THR B 1 277 ? -18.907 0.345 -11.574 1 69.18 277 THR B O 1
ATOM 4490 N N . ASP B 1 278 ? -20.491 -0.855 -10.571 1 73.56 278 ASP B N 1
ATOM 4491 C CA . ASP B 1 278 ? -20.516 -0.038 -9.362 1 73.56 278 ASP B CA 1
ATOM 4492 C C . ASP B 1 278 ? -19.213 -0.175 -8.579 1 73.56 278 ASP B C 1
ATOM 4494 O O . ASP B 1 278 ? -18.842 -1.277 -8.168 1 73.56 278 ASP B O 1
ATOM 4498 N N . TRP B 1 279 ? -18.549 0.965 -8.462 1 77.02 279 TRP B N 1
ATOM 4499 C CA . TRP B 1 279 ? -17.273 0.968 -7.755 1 77.02 279 TRP B CA 1
ATOM 4500 C C . TRP B 1 279 ? -17.47 1.298 -6.279 1 77.02 279 TRP B C 1
ATOM 4502 O O . TRP B 1 279 ? -16.51 1.303 -5.504 1 77.02 279 TRP B O 1
ATOM 4512 N N . SER B 1 280 ? -18.706 1.5 -5.945 1 67.2 280 SER B N 1
ATOM 4513 C CA . SER B 1 280 ? -18.953 1.91 -4.566 1 67.2 280 SER B CA 1
ATOM 4514 C C . SER B 1 280 ? -18.641 0.781 -3.589 1 67.2 280 SER B C 1
ATOM 4516 O O . SER B 1 280 ? -18.982 -0.376 -3.841 1 67.2 280 SER B O 1
ATOM 4518 N N . GLN B 1 281 ? -17.452 0.855 -3.045 1 60.06 281 GLN B N 1
ATOM 4519 C CA . GLN B 1 281 ? -17.027 -0.114 -2.04 1 60.06 281 GLN B CA 1
ATOM 4520 C C . GLN B 1 281 ? -17.875 -0.004 -0.776 1 60.06 281 GLN B C 1
ATOM 4522 O O . GLN B 1 281 ? -17.657 0.888 0.047 1 60.06 281 GLN B O 1
ATOM 4527 N N . ARG B 1 282 ? -19.171 -0.51 -0.814 1 50.58 282 ARG B N 1
ATOM 4528 C CA . ARG B 1 282 ? -20.065 -0.337 0.326 1 50.58 282 ARG B CA 1
ATOM 4529 C C . ARG B 1 282 ? -19.512 -1.032 1.566 1 50.58 282 ARG B C 1
ATOM 4531 O O . ARG B 1 282 ? -19.286 -2.244 1.557 1 50.58 282 ARG B O 1
ATOM 4538 N N . TRP B 1 283 ? -18.517 -0.406 2.174 1 46.23 283 TRP B N 1
ATOM 4539 C CA . TRP B 1 283 ? -18.286 -0.853 3.543 1 46.23 283 TRP B CA 1
ATOM 4540 C C . TRP B 1 283 ? -19.551 -0.71 4.383 1 46.23 283 TRP B C 1
ATOM 4542 O O . TRP B 1 283 ? -20.159 0.362 4.424 1 46.23 283 TRP B O 1
ATOM 4552 N N . ASP B 1 284 ? -20.363 -1.645 4.353 1 41.83 284 ASP B N 1
ATOM 4553 C CA . ASP B 1 284 ? -21.57 -1.493 5.159 1 41.83 284 ASP B CA 1
ATOM 4554 C C . ASP B 1 284 ? -21.231 -1.014 6.569 1 41.83 284 ASP B C 1
ATOM 4556 O O . ASP B 1 284 ? -20.667 -1.765 7.367 1 41.83 284 ASP B O 1
ATOM 4560 N N . PRO B 1 285 ? -21.134 0.177 6.816 1 33.49 285 PRO B N 1
ATOM 4561 C CA . PRO B 1 285 ? -20.968 0.728 8.163 1 33.49 285 PRO B CA 1
ATOM 4562 C C . PRO B 1 285 ? -22.013 0.208 9.147 1 33.49 285 PRO B C 1
ATOM 4564 O O . PRO B 1 285 ? -21.883 0.412 10.356 1 33.49 285 PRO B O 1
ATOM 4567 N N . THR B 1 286 ? -23.2 0.049 8.804 1 30.31 286 THR B N 1
ATOM 4568 C CA . THR B 1 286 ? -24.338 -0.159 9.693 1 30.31 286 THR B CA 1
ATOM 4569 C C . THR B 1 286 ? -24.288 -1.55 10.319 1 30.31 286 THR B C 1
ATOM 4571 O O . THR B 1 286 ? -25.174 -1.921 11.092 1 30.31 286 THR B O 1
ATOM 4574 N N . THR B 1 287 ? -23.514 -2.488 9.804 1 28.26 287 THR B N 1
ATOM 4575 C CA . THR B 1 287 ? -23.852 -3.64 10.633 1 28.26 287 THR B CA 1
ATOM 4576 C C . THR B 1 287 ? -23.158 -3.552 11.989 1 28.26 287 THR B C 1
ATOM 4578 O O . THR B 1 287 ? -21.98 -3.198 12.067 1 28.26 287 THR B O 1
#

Radius of gyration: 24.2 Å; Cα contacts (8 Å, |Δi|>4): 1042; chains: 2; bounding box: 65×57×53 Å